Protein 9CFD (pdb70)

Sequence (442 aa):
EVQLQQSGPELVVKPGASVKISCKTSGYTFSNSWMNWVKQRPGQGLEWIGRIYPGDGDTNYNGKFKDKATLTTDKSSSTAYMRLSSLTSVDSAVYFCARSLFDYWGQGTTLTVSSSASTKGPSVFPLAPSGGTAALGCCCLVKDYFPEPVTVSWNSGALTSGVHTFPAVLQQSSGLYSLSSVVTVPSSSLGTTQTYICCNVNHKPSNTKVDKRVEPKDVVMTQTPLTLSVTIGQPASISCKSSQSLLDSDGKTYLIWLLQRPGQSPKRLIYLVSKLDSGVPDRFTGSGSGTDFTLKISRVEAEDLGVYYCCQGTHFPFTFGVGTKLELKRTVAAPSVFIFPPSDEQLKSGTASVVCLLNNFYPREAKVQWKVDNALQSGNSQESVTEQDSKDSTYSLSSTLTLSKADYEKHKVYACCEVTHQGLSSPVTKSFNRGEETFTNKLKEKHTDL

Solvent-accessible surface area: 19709 Å² total; per-residue (Å²): 136,12,89,13,104,8,34,33,28,52,40,17,118,77,57,41,47,13,125,0,28,0,107,2,51,22,13,70,10,32,13,0,6,0,0,0,0,6,36,65,131,83,87,19,9,28,1,0,0,5,5,9,1,27,86,39,57,46,43,43,14,62,124,9,122,146,40,5,68,7,61,36,52,112,107,40,34,8,0,54,0,104,2,20,70,1,63,78,75,6,25,10,47,3,6,0,0,9,0,1,0,17,92,28,0,94,13,2,30,2,23,9,24,86,42,87,57,89,23,13,43,8,12,24,4,7,21,93,115,57,72,10,2,5,0,0,14,0,40,35,0,27,1,60,39,20,79,28,41,3,39,101,39,95,36,102,93,28,43,24,54,3,59,33,45,100,47,132,108,34,48,33,15,18,8,0,1,0,25,8,82,43,96,15,46,54,100,104,60,15,51,0,26,3,34,0,106,31,31,128,30,152,39,104,40,106,4,93,53,198,129,5,92,12,71,3,70,51,113,72,27,62,10,50,82,42,93,105,13,52,3,47,2,97,0,69,91,52,0,110,17,126,75,56,91,22,5,0,0,0,0,8,20,72,70,92,98,26,5,91,13,6,0,37,22,15,65,104,60,26,114,74,10,58,131,18,6,71,9,51,41,83,27,37,83,2,34,0,108,2,69,118,0,50,15,82,4,10,7,41,0,15,0,0,0,0,8,50,97,18,1,26,21,2,96,7,0,93,2,40,3,96,78,103,66,22,41,10,60,8,27,18,1,20,11,15,115,67,2,22,160,74,40,56,1,3,0,3,0,0,0,6,54,0,34,28,96,121,40,116,20,55,4,64,6,59,129,49,103,45,102,90,44,53,94,75,19,49,12,83,14,39,48,178,56,2,6,13,1,11,10,0,30,0,81,24,63,68,66,60,8,87,146,54,106,55,0,8,0,38,0,54,7,132,36,41,126,70,72,44,72,89,63,14,63,80,67,156,182,49,179,23,72,173,115,79,89,68,8,7,39,67

Secondary structure (DSSP, 8-state):
--EEEE---EEE-TT--EEEEEEEESS-GGGS-EEEEEEETTTEEEEEEEEETTTTEEEE-GGGTTTEEEEEEGGGTEEEEEE-S--GGG-EEEEEEETTTTEE---EEEEE-SPPPBPPEEEEE-----EEEEEEEEEEEBSS--EEEEGGGT--TTEEEPPPEE-TTS-EEEEEEEEEEGGGTTTS--EEEEEEGGGTEEEEEE----/---EEEE-SEEEEETT--EEEEEEESS--B-TTS-B-EEEEEE-TTS--EEEEETTTEEPTT--TTEEEEEETTEEEEEESS--GGG-EEEEEEE-SSSSPEE---EEEEEE---BPPEEEEEPPPHHHHHHTEEEEEEEEEEEBSS--EEEEEETTEE--S-EEEEEPPPPTTT--EEEEEEEEEEHHHHHH--EEEEEEE-TT-SS-EEEEEETT-/-----SS--SS---

Radius of gyration: 24.25 Å; Cα contacts (8 Å, |Δi|>4): 1182; chains: 3; bounding box: 52×47×74 Å

Nearest PDB structures (foldseek):
  6ana-assembly1_H  TM=7.455E-01  e=1.983E-34  Mus musculus
  6vl8-assembly4_H  TM=8.390E-01  e=2.724E-32  Mus musculus
  8yx9-assembly4_G  TM=8.736E-01  e=2.036E-31  Homo sapiens
  7s4g-assembly4_H  TM=6.462E-01  e=1.108E-34  Homo sapiens
  6vl9-assembly2_A  TM=5.906E-01  e=4.625E-30  Mus musculus

Foldseek 3Di:
DKAWAKDAAEEAEAQAKDKIKTQIDDDQLQQWKKWKWWADVPVGIGTAWIARQVVRDIDGDPVCPVFWDWDADNVRSMIMIMGGNDDQVRFTWMWMAIHPRPDIYPTYGYGHHPDAWDAWDKDKAADLAQKDKIKIKTDFTDDDDKDKDKPNPPDDPQKDWADWDQDPVGGIITMMMGMDGPVCAQPDWIWMWMADPRVRDTDTDTHHHD/DKAKAKPDQEAEEAFFAKDKMKIFIPWFQQAPVRFRFKWKWFDAPPGDIDTAGGSQFHGDPPHDPQWGKDDGTGMIMIMGNGDALQRFGWMKMWGDRDPPTDIYPTHGYAYDDDFFFWDKDKDWADPVVLVVWWTKIKMKTPFGPDPDKDKWKAFQNRTDPDFKDKDKDDQDSHRRGIMMMMIGTDTSVVVVVTFKIKMWMDDPPDPHIDMDIGTVVD/DDDWDPDDDPDTDD

Structure (mmCIF, N/CA/C/O backbone):
data_9CFD
#
_entry.id   9CFD
#
_cell.length_a   106.440
_cell.length_b   106.440
_cell.length_c   71.344
_cell.angle_alpha   90.000
_cell.angle_beta   90.000
_cell.angle_gamma   120.000
#
_symmetry.space_group_name_H-M   'P 65'
#
loop_
_entity.id
_entity.type
_entity.pdbx_description
1 polymer 'Monoclonal 8C1 Fab Heavy Chain'
2 polymer 'Monoclonal 8C1 Fab Light Chain'
3 polymer 'Outer surface protein C'
4 non-polymer 'SULFATE ION'
5 non-polymer 'CHLORIDE ION'
6 water water
#
loop_
_atom_site.group_PDB
_atom_site.id
_atom_site.type_symbol
_atom_site.label_atom_id
_atom_site.label_alt_id
_atom_site.label_comp_id
_atom_site.label_asym_id
_atom_site.label_entity_id
_atom_site.label_seq_id
_atom_site.pdbx_PDB_ins_code
_atom_site.Cartn_x
_atom_site.Cartn_y
_atom_site.Cartn_z
_atom_site.occupancy
_atom_site.B_iso_or_equiv
_atom_site.auth_seq_id
_atom_site.auth_comp_id
_atom_site.auth_asym_id
_atom_site.auth_atom_id
_atom_site.pdbx_PDB_model_num
ATOM 1 N N . GLU A 1 1 ? 3.12595 -35.59940 29.05987 1.000 45.08107 1 GLU H N 1
ATOM 2 C CA . GLU A 1 1 ? 4.14271 -36.35910 28.26955 1.000 40.74865 1 GLU H CA 1
ATOM 3 C C . GLU A 1 1 ? 5.39369 -35.52742 28.17778 1.000 35.10338 1 GLU H C 1
ATOM 4 O O . GLU A 1 1 ? 5.31602 -34.29714 28.10429 1.000 36.15606 1 GLU H O 1
ATOM 18 N N . VAL A 1 2 ? 6.53619 -36.21203 28.06432 1.000 31.46385 2 VAL H N 1
ATOM 19 C CA . VAL A 1 2 ? 7.80231 -35.51451 27.83069 1.000 31.06725 2 VAL H CA 1
ATOM 20 C C . VAL A 1 2 ? 7.81460 -34.94183 26.43215 1.000 31.21321 2 VAL H C 1
ATOM 21 O O . VAL A 1 2 ? 7.47942 -35.64702 25.47109 1.000 30.86525 2 VAL H O 1
ATOM 34 N N . GLN A 1 3 ? 8.16229 -33.64437 26.30926 1.000 29.80682 3 GLN H N 1
ATOM 35 C CA . GLN A 1 3 ? 8.28292 -32.96160 25.02450 1.000 31.12673 3 GLN H CA 1
ATOM 36 C C . GLN A 1 3 ? 9.60337 -32.21880 24.99727 1.000 30.37593 3 GLN H C 1
ATOM 37 O O . GLN A 1 3 ? 9.88453 -31.43841 25.90625 1.000 27.88699 3 GLN H O 1
ATOM 51 N N . LEU A 1 4 ? 10.37849 -32.39563 23.91895 1.000 24.36146 4 LEU H N 1
ATOM 52 C CA . LEU A 1 4 ? 11.58902 -31.62528 23.65503 1.000 22.29544 4 LEU H CA 1
ATOM 53 C C . LEU A 1 4 ? 11.32419 -30.87085 22.35454 1.000 28.23321 4 LEU H C 1
ATOM 54 O O . LEU A 1 4 ? 11.14979 -31.51370 21.31501 1.000 26.36268 4 LEU H O 1
ATOM 70 N N . GLN A 1 5 ? 11.36625 -29.53883 22.37729 1.000 23.13583 5 GLN H N 1
ATOM 71 C CA . GLN A 1 5 ? 11.01635 -28.68444 21.23297 1.000 23.43477 5 GLN H CA 1
ATOM 72 C C . GLN A 1 5 ? 12.19753 -27.80484 20.88160 1.000 26.59780 5 GLN H C 1
ATOM 73 O O . GLN A 1 5 ? 12.53114 -26.88909 21.62014 1.000 25.99677 5 GLN H O 1
ATOM 87 N N . GLN A 1 6 ? 12.79378 -28.04050 19.73817 1.000 22.02810 6 GLN H N 1
ATOM 88 C CA . GLN A 1 6 ? 13.99072 -27.34904 19.33827 1.000 20.35775 6 GLN H CA 1
ATOM 89 C C . GLN A 1 6 ? 13.66029 -26.08623 18.53973 1.000 22.33886 6 GLN H C 1
ATOM 90 O O . GLN A 1 6 ? 12.58258 -25.93646 17.92311 1.000 24.77138 6 GLN H O 1
ATOM 104 N N . SER A 1 7 ? 14.66758 -25.22495 18.49877 1.000 22.97565 7 SER H N 1
ATOM 105 C CA . SER A 1 7 ? 14.58190 -23.99255 17.73078 1.000 23.93493 7 SER H CA 1
ATOM 106 C C . SER A 1 7 ? 14.76149 -24.30479 16.22905 1.000 21.68909 7 SER H C 1
ATOM 107 O O . SER A 1 7 ? 15.09661 -25.41395 15.83786 1.000 22.47849 7 SER H O 1
ATOM 115 N N . GLY A 1 8 ? 14.38761 -23.31511 15.38330 1.000 25.47861 8 GLY H N 1
ATOM 116 C CA . GLY A 1 8 ? 14.24685 -23.56538 13.94833 1.000 22.40327 8 GLY H CA 1
ATOM 117 C C . GLY A 1 8 ? 15.54774 -23.56324 13.20336 1.000 25.02145 8 GLY H C 1
ATOM 118 O O . GLY A 1 8 ? 16.65411 -23.42921 13.73732 1.000 22.89576 8 GLY H O 1
ATOM 122 N N . PRO A 1 9 ? 15.43217 -23.82503 11.92323 1.000 20.21002 9 PRO H N 1
ATOM 123 C CA . PRO A 1 9 ? 16.64199 -23.99142 11.10643 1.000 19.68237 9 PRO H CA 1
ATOM 124 C C . PRO A 1 9 ? 17.46976 -22.72369 11.03031 1.000 20.86131 9 PRO H C 1
ATOM 125 O O . PRO A 1 9 ? 16.96655 -21.61568 11.18220 1.000 23.97113 9 PRO H O 1
ATOM 136 N N . GLU A 1 10 ? 18.77244 -22.91946 10.71591 1.000 21.91434 10 GLU H N 1
ATOM 137 C CA . GLU A 1 10 ? 19.73614 -21.82316 10.72653 1.000 23.90060 10 GLU H CA 1
ATOM 138 C C . GLU A 1 10 ? 20.62899 -21.91022 9.48653 1.000 21.12989 10 GLU H C 1
ATOM 139 O O . GLU A 1 10 ? 21.13010 -22.97280 9.15696 1.000 23.10092 10 GLU H O 1
ATOM 151 N N . LEU A 1 11 ? 20.92960 -20.75551 8.93053 1.000 23.91755 11 LEU H N 1
ATOM 152 C CA . LEU A 1 11 ? 21.91270 -20.61988 7.86347 1.000 25.39359 11 LEU H CA 1
ATOM 153 C C . LEU A 1 11 ? 22.95104 -19.63829 8.40222 1.000 21.19291 11 LEU H C 1
ATOM 154 O O . LEU A 1 11 ? 22.60111 -18.51391 8.71865 1.000 24.87061 11 LEU H O 1
ATOM 170 N N A VAL A 1 12 ? 24.20455 -20.07705 8.49146 0.574 22.88950 12 VAL H N 1
ATOM 171 N N B VAL A 1 12 ? 24.20376 -20.07376 8.49138 0.426 22.93699 12 VAL H N 1
ATOM 172 C CA A VAL A 1 12 ? 25.26178 -19.25541 9.06972 0.574 26.71068 12 VAL H CA 1
ATOM 173 C CA B VAL A 1 12 ? 25.27033 -19.26713 9.07670 0.426 26.69243 12 VAL H CA 1
ATOM 174 C C A VAL A 1 12 ? 26.52536 -19.33300 8.22192 0.574 24.73394 12 VAL H C 1
ATOM 175 C C B VAL A 1 12 ? 26.52139 -19.33170 8.21283 0.426 24.77461 12 VAL H C 1
ATOM 176 O O A VAL A 1 12 ? 26.79297 -20.33292 7.54557 0.574 25.93581 12 VAL H O 1
ATOM 177 O O B VAL A 1 12 ? 26.77851 -20.32281 7.52061 0.426 25.95202 12 VAL H O 1
ATOM 202 N N . LYS A 1 13 ? 27.29885 -18.22787 8.23033 1.000 26.94279 13 LYS H N 1
ATOM 203 C CA . LYS A 1 13 ? 28.47430 -18.14861 7.36743 1.000 27.41154 13 LYS H CA 1
ATOM 204 C C . LYS A 1 13 ? 29.64922 -18.87980 7.99749 1.000 26.32299 13 LYS H C 1
ATOM 205 O O . LYS A 1 13 ? 29.72073 -19.00652 9.22149 1.000 27.06607 13 LYS H O 1
ATOM 224 N N . PRO A 1 14 ? 30.61285 -19.32816 7.21492 1.000 25.58069 14 PRO H N 1
ATOM 225 C CA . PRO A 1 14 ? 31.78156 -19.96664 7.80897 1.000 28.29482 14 PRO H CA 1
ATOM 226 C C . PRO A 1 14 ? 32.50015 -19.00890 8.76200 1.000 28.08016 14 PRO H C 1
ATOM 227 O O . PRO A 1 14 ? 32.61457 -17.80654 8.49434 1.000 29.89786 14 PRO H O 1
ATOM 238 N N . GLY A 1 15 ? 32.95326 -19.55452 9.87172 1.000 28.92650 15 GLY H N 1
ATOM 239 C CA . GLY A 1 15 ? 33.67557 -18.81328 10.90302 1.000 28.92825 15 GLY H CA 1
ATOM 240 C C . GLY A 1 15 ? 32.77657 -18.27244 11.99880 1.000 33.37197 15 GLY H C 1
ATOM 241 O O . GLY A 1 15 ? 33.25676 -17.95436 13.10612 1.000 35.20178 15 GLY H O 1
ATOM 245 N N . ALA A 1 16 ? 31.46885 -18.26721 11.75482 1.000 29.17898 16 ALA H N 1
ATOM 246 C CA . ALA A 1 16 ? 30.51888 -17.74647 12.71989 1.000 30.92186 16 ALA H CA 1
ATOM 247 C C . ALA A 1 16 ? 30.08104 -18.79486 13.74173 1.000 31.82990 16 ALA H C 1
ATOM 248 O O . ALA A 1 16 ? 30.55798 -19.92524 13.77727 1.000 32.25244 16 ALA H O 1
ATOM 255 N N . SER A 1 17 ? 29.23451 -18.36175 14.66588 1.000 29.70387 17 SER H N 1
ATOM 256 C CA . SER A 1 17 ? 28.71801 -19.19620 15.74994 1.000 31.04943 17 SER H CA 1
ATOM 257 C C . SER A 1 17 ? 27.20353 -19.28065 15.61930 1.000 29.35159 17 SER H C 1
ATOM 258 O O . SER A 1 17 ? 26.57681 -18.39441 15.01018 1.000 33.67677 17 SER H O 1
ATOM 266 N N . VAL A 1 18 ? 26.60833 -20.30202 16.26171 1.000 28.52371 18 VAL H N 1
ATOM 267 C CA . VAL A 1 18 ? 25.15596 -20.42163 16.33495 1.000 28.20873 18 VAL H CA 1
ATOM 268 C C . VAL A 1 18 ? 24.81686 -21.03441 17.70400 1.000 27.02831 18 VAL H C 1
ATOM 269 O O . VAL A 1 18 ? 25.57017 -21.85919 18.22553 1.000 28.03096 18 VAL H O 1
ATOM 282 N N . LYS A 1 19 ? 23.65813 -20.65356 18.25212 1.000 27.22139 19 LYS H N 1
ATOM 283 C CA . LYS A 1 19 ? 23.13021 -21.23896 19.49111 1.000 29.62137 19 LYS H CA 1
ATOM 284 C C . LYS A 1 19 ? 21.75367 -21.86515 19.20399 1.000 26.32577 19 LYS H C 1
ATOM 285 O O . LYS A 1 19 ? 20.82917 -21.18214 18.75350 1.000 30.60361 19 LYS H O 1
ATOM 304 N N . ILE A 1 20 ? 21.62505 -23.16507 19.43791 1.000 22.95179 20 ILE H N 1
ATOM 305 C CA . ILE A 1 20 ? 20.37920 -23.90114 19.21265 1.000 22.49063 20 ILE H CA 1
ATOM 306 C C . ILE A 1 20 ? 19.76090 -24.17152 20.56506 1.000 27.78990 20 ILE H C 1
ATOM 307 O O . ILE A 1 20 ? 20.50308 -24.45215 21.51012 1.000 26.12316 20 ILE H O 1
ATOM 323 N N . SER A 1 21 ? 18.42903 -24.12430 20.65963 1.000 22.81174 21 SER H N 1
ATOM 324 C CA . SER A 1 21 ? 17.72461 -24.30119 21.93163 1.000 24.61314 21 SER H CA 1
ATOM 325 C C . SER A 1 21 ? 16.86510 -25.57618 21.87460 1.000 27.22253 21 SER H C 1
ATOM 326 O O . SER A 1 21 ? 16.41226 -26.03600 20.80963 1.000 24.92820 21 SER H O 1
ATOM 334 N N . CYS A 1 22 ? 16.58183 -26.09785 23.07003 1.000 25.28621 22 CYS H N 1
ATOM 335 C CA . CYS A 1 22 ? 15.76519 -27.29521 23.26878 1.000 24.83793 22 CYS H CA 1
ATOM 336 C C . CYS A 1 22 ? 14.89217 -27.01488 24.49405 1.000 23.44881 22 CYS H C 1
ATOM 337 O O . CYS A 1 22 ? 15.36558 -27.10162 25.65330 1.000 26.17400 22 CYS H O 1
ATOM 344 N N . LYS A 1 23 ? 13.65160 -26.58699 24.23742 1.000 24.76368 23 LYS H N 1
ATOM 345 C CA . LYS A 1 23 ? 12.70418 -26.26168 25.29408 1.000 26.54116 23 LYS H CA 1
ATOM 346 C C . LYS A 1 23 ? 11.96507 -27.52818 25.74460 1.000 29.32530 23 LYS H C 1
ATOM 347 O O . LYS A 1 23 ? 11.32326 -28.22155 24.93384 1.000 29.78212 23 LYS H O 1
ATOM 366 N N . THR A 1 24 ? 11.97151 -27.78826 27.04735 1.000 27.01187 24 THR H N 1
ATOM 367 C CA . THR A 1 24 ? 11.40663 -29.05182 27.50025 1.000 31.23968 24 THR H CA 1
ATOM 368 C C . THR A 1 24 ? 10.11385 -28.81934 28.28203 1.000 31.78798 24 THR H C 1
ATOM 369 O O . THR A 1 24 ? 9.87838 -27.73117 28.81835 1.000 29.20486 24 THR H O 1
ATOM 380 N N . SER A 1 25 ? 9.22418 -29.82083 28.26245 1.000 29.87859 25 SER H N 1
ATOM 381 C CA . SER A 1 25 ? 8.09981 -29.80265 29.17832 1.000 33.63672 25 SER H CA 1
ATOM 382 C C . SER A 1 25 ? 7.71039 -31.23260 29.54300 1.000 32.67356 25 SER H C 1
ATOM 383 O O . SER A 1 25 ? 8.11711 -32.19960 28.87552 1.000 31.68795 25 SER H O 1
ATOM 391 N N . GLY A 1 26 ? 6.94380 -31.36309 30.63684 1.000 30.86147 26 GLY H N 1
ATOM 392 C CA . GLY A 1 26 ? 6.33607 -32.62777 31.01203 1.000 31.19179 26 GLY H CA 1
ATOM 393 C C . GLY A 1 26 ? 7.12233 -33.48008 31.99247 1.000 29.55094 26 GLY H C 1
ATOM 394 O O . GLY A 1 26 ? 6.63434 -34.54052 32.38111 1.000 31.79379 26 GLY H O 1
ATOM 398 N N . TYR A 1 27 ? 8.21757 -32.95829 32.51422 1.000 27.19483 27 TYR H N 1
ATOM 399 C CA . TYR A 1 27 ? 8.97774 -33.58041 33.60004 1.000 28.33762 27 TYR H CA 1
ATOM 400 C C . TYR A 1 27 ? 9.80167 -32.48734 34.26261 1.000 26.43835 27 TYR H C 1
ATOM 401 O O . TYR A 1 27 ? 9.97948 -31.40676 33.69527 1.000 27.87271 27 TYR H O 1
ATOM 419 N N . THR A 1 28 ? 10.33942 -32.79238 35.44676 1.000 30.10545 28 THR H N 1
ATOM 420 C CA . THR A 1 28 ? 11.20117 -31.86552 36.18470 1.000 26.97832 28 THR H CA 1
ATOM 421 C C . THR A 1 28 ? 12.57561 -31.76468 35.53141 1.000 25.81139 28 THR H C 1
ATOM 422 O O . THR A 1 28 ? 13.37702 -32.69941 35.56321 1.000 26.59505 28 THR H O 1
ATOM 433 N N . PHE A 1 29 ? 12.82401 -30.62110 34.87626 1.000 26.11162 29 PHE H N 1
ATOM 434 C CA . PHE A 1 29 ? 13.94672 -30.47309 33.92859 1.000 25.66876 29 PHE H CA 1
ATOM 435 C C . PHE A 1 29 ? 15.28907 -30.71667 34.59192 1.000 24.52416 29 PHE H C 1
ATOM 436 O O . PHE A 1 29 ? 16.19611 -31.28461 33.98471 1.000 26.06647 29 PHE H O 1
ATOM 453 N N . SER A 1 30 ? 15.40392 -30.31816 35.87394 1.000 23.09247 30 SER H N 1
ATOM 454 C CA . SER A 1 30 ? 16.66844 -30.43251 36.59992 1.000 23.58558 30 SER H CA 1
ATOM 455 C C . SER A 1 30 ? 17.05987 -31.87207 36.86750 1.000 25.96202 30 SER H C 1
ATOM 456 O O . SER A 1 30 ? 18.17976 -32.11171 37.32385 1.000 29.49098 30 SER H O 1
ATOM 464 N N . ASN A 1 31 ? 16.15872 -32.82575 36.65806 1.000 24.40940 31 ASN H N 1
ATOM 465 C CA . ASN A 1 31 ? 16.43891 -34.19965 37.07907 1.000 21.95123 31 ASN H CA 1
ATOM 466 C C . ASN A 1 31 ? 16.85544 -35.15627 36.01034 1.000 24.43104 31 ASN H C 1
ATOM 467 O O . ASN A 1 31 ? 17.06096 -36.35097 36.29949 1.000 22.43303 31 ASN H O 1
ATOM 478 N N . SER A 1 32 ? 17.02141 -34.67755 34.79715 1.000 22.17557 32 SER H N 1
ATOM 479 C CA . SER A 1 32 ? 17.41008 -35.54516 33.70608 1.000 21.82815 32 SER H CA 1
ATOM 480 C C . SER A 1 32 ? 18.56714 -34.95898 32.90929 1.000 21.19438 32 SER H C 1
ATOM 481 O O . SER A 1 32 ? 18.53131 -33.78095 32.54557 1.000 23.35724 32 SER H O 1
ATOM 489 N N . TRP A 1 33 ? 19.56984 -35.79050 32.58186 1.000 19.02638 33 TRP H N 1
ATOM 490 C CA . TRP A 1 33 ? 20.63557 -35.36084 31.65243 1.000 17.76151 33 TRP H CA 1
ATOM 491 C C . TRP A 1 33 ? 20.02100 -34.91348 30.32302 1.000 20.08047 33 TRP H C 1
ATOM 492 O O . TRP A 1 33 ? 19.04374 -35.50511 29.85805 1.000 20.99585 33 TRP H O 1
ATOM 513 N N . MET A 1 34 ? 20.63425 -33.91771 29.69368 1.000 18.38760 34 MET H N 1
ATOM 514 C CA . MET A 1 34 ? 20.30106 -33.59309 28.29968 1.000 19.57339 34 MET H CA 1
ATOM 515 C C . MET A 1 34 ? 21.52325 -33.83644 27.42089 1.000 19.31980 34 MET H C 1
ATOM 516 O O . MET A 1 34 ? 22.57031 -33.24897 27.64094 1.000 17.39725 34 MET H O 1
ATOM 530 N N . ASN A 1 35 ? 21.36432 -34.62277 26.33720 1.000 17.86641 35 ASN H N 1
ATOM 531 C CA . ASN A 1 35 ? 22.40400 -34.87006 25.35075 1.000 16.73677 35 ASN H CA 1
ATOM 532 C C . ASN A 1 35 ? 22.15160 -34.04585 24.08981 1.000 15.99074 35 ASN H C 1
ATOM 533 O O . ASN A 1 35 ? 21.02423 -33.63551 23.83552 1.000 17.30300 35 ASN H O 1
ATOM 544 N N . TRP A 1 36 ? 23.21667 -33.82945 23.34837 1.000 18.01378 36 TRP H N 1
ATOM 545 C CA . TRP A 1 36 ? 23.11101 -33.29930 22.00458 1.000 16.85979 36 TRP H CA 1
ATOM 546 C C . TRP A 1 36 ? 23.79526 -34.25963 21.05472 1.000 18.40337 36 TRP H C 1
ATOM 547 O O . TRP A 1 36 ? 24.82346 -34.84535 21.36816 1.000 17.25567 36 TRP H O 1
ATOM 568 N N . VAL A 1 37 ? 23.19295 -34.44795 19.87198 1.000 16.80514 37 VAL H N 1
ATOM 569 C CA . VAL A 1 37 ? 23.67398 -35.43683 18.92583 1.000 17.10351 37 VAL H CA 1
ATOM 570 C C . VAL A 1 37 ? 23.65155 -34.79171 17.52844 1.000 16.68664 37 VAL H C 1
ATOM 571 O O . VAL A 1 37 ? 22.71942 -34.06024 17.19351 1.000 19.05208 37 VAL H O 1
ATOM 584 N N . LYS A 1 38 ? 24.67717 -35.05759 16.74407 1.000 17.09633 38 LYS H N 1
ATOM 585 C CA . LYS A 1 38 ? 24.81438 -34.62801 15.33863 1.000 17.58183 38 LYS H CA 1
ATOM 586 C C . LYS A 1 38 ? 24.44637 -35.74717 14.42293 1.000 17.70713 38 LYS H C 1
ATOM 587 O O . LYS A 1 38 ? 24.90924 -36.86791 14.60832 1.000 18.32510 38 LYS H O 1
ATOM 606 N N . GLN A 1 39 ? 23.75525 -35.40375 13.33807 1.000 17.82619 39 GLN H N 1
ATOM 607 C CA . GLN A 1 39 ? 23.50225 -36.37917 12.30024 1.000 20.78912 39 GLN H CA 1
ATOM 608 C C . GLN A 1 39 ? 23.89113 -35.77803 10.95134 1.000 19.87592 39 GLN H C 1
ATOM 609 O O . GLN A 1 39 ? 23.25796 -34.83865 10.48216 1.000 19.78755 39 GLN H O 1
ATOM 623 N N . ARG A 1 40 ? 24.90944 -36.35806 10.30809 1.000 19.58201 40 ARG H N 1
ATOM 624 C CA . ARG A 1 40 ? 25.35578 -35.90488 8.97720 1.000 25.68755 40 ARG H CA 1
ATOM 625 C C . ARG A 1 40 ? 25.52660 -37.12235 8.08149 1.000 28.55816 40 ARG H C 1
ATOM 626 O O . ARG A 1 40 ? 25.92541 -38.17709 8.55492 1.000 28.98405 40 ARG H O 1
ATOM 647 N N . PRO A 1 41 ? 25.13257 -37.04805 6.82026 1.000 26.56974 41 PRO H N 1
ATOM 648 C CA . PRO A 1 41 ? 25.30817 -38.19259 5.90603 1.000 33.02461 41 PRO H CA 1
ATOM 649 C C . PRO A 1 41 ? 26.75617 -38.63905 5.92274 1.000 32.12076 41 PRO H C 1
ATOM 650 O O . PRO A 1 41 ? 27.68311 -37.86005 5.71925 1.000 40.09004 41 PRO H O 1
ATOM 661 N N . GLY A 1 42 ? 26.94889 -39.90039 6.11271 1.000 35.59214 42 GLY H N 1
ATOM 662 C CA . GLY A 1 42 ? 28.30210 -40.39487 6.07104 1.000 40.79733 42 GLY H CA 1
ATOM 663 C C . GLY A 1 42 ? 28.95740 -40.45844 7.42176 1.000 39.76088 42 GLY H C 1
ATOM 664 O O . GLY A 1 42 ? 29.63386 -41.45638 7.67924 1.000 42.54744 42 GLY H O 1
ATOM 668 N N . GLN A 1 43 ? 28.74877 -39.4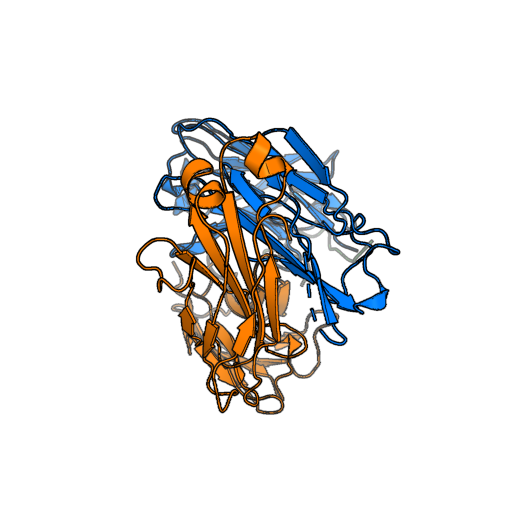3304 8.30435 1.000 33.48659 43 GLN H N 1
ATOM 669 C CA . GLN A 1 43 ? 29.24584 -39.47240 9.68822 1.000 34.38303 43 GLN H CA 1
ATOM 670 C C . GLN A 1 43 ? 28.29236 -40.20224 10.63184 1.000 39.13246 43 GLN H C 1
ATOM 671 O O . GLN A 1 43 ? 28.67102 -40.56845 11.74983 1.000 35.08781 43 GLN H O 1
ATOM 685 N N . GLY A 1 44 ? 27.05219 -40.39531 10.21019 1.000 32.77833 44 GLY H N 1
ATOM 686 C CA . GLY A 1 44 ? 26.04451 -41.06905 11.00942 1.000 32.97331 44 GLY H CA 1
ATOM 687 C C . GLY A 1 44 ? 25.64070 -40.21013 12.21185 1.000 28.21847 44 GLY H C 1
ATOM 688 O O . GLY A 1 44 ? 25.73484 -38.93229 12.19151 1.000 26.02449 44 GLY H O 1
ATOM 692 N N . LEU A 1 45 ? 25.27482 -40.92131 13.32037 1.000 24.40697 45 LEU H N 1
ATOM 693 C CA . LEU A 1 45 ? 24.88786 -40.25371 14.56141 1.000 22.13111 45 LEU H CA 1
ATOM 694 C C . LEU A 1 45 ? 26.09755 -40.13356 15.48485 1.000 17.92472 45 LEU H C 1
ATOM 695 O O . LEU A 1 45 ? 26.76430 -41.13313 15.72431 1.000 22.65032 45 LEU H O 1
ATOM 711 N N . GLU A 1 46 ? 26.36377 -38.92750 15.96385 1.000 18.32500 46 GLU H N 1
ATOM 712 C CA . GLU A 1 46 ? 27.55376 -38.66209 16.79638 1.000 20.16260 46 GLU H CA 1
ATOM 713 C C . GLU A 1 46 ? 27.10034 -37.92015 18.04298 1.000 17.87914 46 GLU H C 1
ATOM 714 O O . GLU A 1 46 ? 26.40941 -36.89532 17.97780 1.000 18.98260 46 GLU H O 1
ATOM 726 N N . TRP A 1 47 ? 27.58472 -38.37315 19.19003 1.000 19.17394 47 TRP H N 1
ATOM 727 C CA . TRP A 1 47 ? 27.23421 -37.75032 20.45072 1.000 17.60934 47 TRP H CA 1
ATOM 728 C C . TRP A 1 47 ? 28.17527 -36.58410 20.70617 1.000 16.72799 47 TRP H C 1
ATOM 729 O O . TRP A 1 47 ? 29.39517 -36.77130 20.66015 1.000 19.87800 47 TRP H O 1
ATOM 750 N N . ILE A 1 48 ? 27.62621 -35.40653 20.92625 1.000 18.02525 48 ILE H N 1
ATOM 751 C CA . ILE A 1 48 ? 28.40135 -34.17946 21.15978 1.000 17.72013 48 ILE H CA 1
ATOM 752 C C . ILE A 1 48 ? 28.77251 -34.02998 22.62590 1.000 16.61082 48 ILE H C 1
ATOM 753 O O . ILE A 1 48 ? 29.92600 -33.79933 22.95215 1.000 18.59898 48 ILE H O 1
ATOM 769 N N . GLY A 1 49 ? 27.80949 -34.28347 23.47670 1.000 19.27857 49 GLY H N 1
ATOM 770 C CA . GLY A 1 49 ? 28.06654 -34.15431 24.90496 1.000 20.27344 49 GLY H CA 1
ATOM 771 C C . GLY A 1 49 ? 26.74200 -34.07260 25.61971 1.000 18.28040 49 GLY H C 1
ATOM 772 O O . GLY A 1 49 ? 25.67691 -34.25010 25.05687 1.000 17.46940 49 GLY H O 1
ATOM 776 N N . ARG A 1 50 ? 26.82291 -33.95079 26.95986 1.000 19.07973 50 ARG H N 1
ATOM 777 C CA . ARG A 1 50 ? 25.60980 -33.81476 27.74535 1.000 18.53273 50 ARG H CA 1
ATOM 778 C C . ARG A 1 50 ? 25.81677 -32.86617 28.93302 1.000 17.83249 50 ARG H C 1
ATOM 779 O O . ARG A 1 50 ? 26.95906 -32.52475 29.30148 1.000 18.25530 50 ARG H O 1
ATOM 800 N N . ILE A 1 51 ? 24.70592 -32.40201 29.46879 1.000 19.38601 51 ILE H N 1
ATOM 801 C CA . ILE A 1 51 ? 24.69220 -31.51004 30.65398 1.000 19.69033 51 ILE H CA 1
ATOM 802 C C . ILE A 1 51 ? 23.63404 -31.99883 31.61785 1.000 21.24607 51 ILE H C 1
ATOM 803 O O . ILE A 1 51 ? 22.55680 -32.45761 31.21119 1.000 21.53290 51 ILE H O 1
ATOM 819 N N . TYR A 1 52 ? 23.95272 -31.95725 32.92166 1.000 20.15863 52 TYR H N 1
ATOM 820 C CA . TYR A 1 52 ? 22.94805 -32.22371 33.92211 1.000 21.62088 52 TYR H CA 1
ATOM 821 C C . TYR A 1 52 ? 22.40767 -30.90449 34.41780 1.000 24.41561 52 TYR H C 1
ATOM 822 O O . TYR A 1 52 ? 23.13829 -30.13396 35.06234 1.000 24.46333 52 TYR H O 1
ATOM 840 N N . PRO A 1 53 ? 21.15057 -30.57740 34.13796 1.000 22.59667 53 PRO H N 1
ATOM 841 C CA . PRO A 1 53 ? 20.71268 -29.21839 34.47921 1.000 26.70778 53 PRO H CA 1
ATOM 842 C C . PRO A 1 53 ? 20.70909 -28.91216 35.98302 1.000 33.51794 53 PRO H C 1
ATOM 843 O O . PRO A 1 53 ? 20.84991 -27.73937 36.35186 1.000 33.95255 53 PRO H O 1
ATOM 854 N N . GLY A 1 54 ? 20.50385 -29.91354 36.86140 1.000 26.81458 54 GLY H N 1
ATOM 855 C CA . GLY A 1 54 ? 20.50148 -29.68658 38.31027 1.000 31.43007 54 GLY H CA 1
ATOM 856 C C . GLY A 1 54 ? 21.76420 -29.02695 38.84190 1.000 37.06429 54 GLY H C 1
ATOM 857 O O . GLY A 1 54 ? 21.69471 -28.24447 39.77640 1.000 39.46158 54 GLY H O 1
ATOM 861 N N . ASP A 1 55 ? 22.92389 -29.27128 38.21739 1.000 33.63311 55 ASP H N 1
ATOM 862 C CA . ASP A 1 55 ? 24.14771 -28.66459 38.73935 1.000 35.41433 55 ASP H CA 1
ATOM 863 C C . ASP A 1 55 ? 25.08292 -28.13227 37.65263 1.000 33.10048 55 ASP H C 1
ATOM 864 O O . ASP A 1 55 ? 26.19378 -27.67957 37.98608 1.000 33.58223 55 ASP H O 1
ATOM 873 N N . GLY A 1 56 ? 24.65975 -28.15064 36.39923 1.000 31.84286 56 GLY H N 1
ATOM 874 C CA . GLY A 1 56 ? 25.45309 -27.71861 35.24891 1.000 30.74219 56 GLY H CA 1
ATOM 875 C C . GLY A 1 56 ? 26.64809 -28.57769 34.89709 1.000 32.76720 56 GLY H C 1
ATOM 876 O O . GLY A 1 56 ? 27.45257 -28.17709 34.05287 1.000 31.47063 56 GLY H O 1
ATOM 880 N N . ASP A 1 57 ? 26.75229 -29.77095 35.46206 1.000 27.40344 57 ASP H N 1
ATOM 881 C CA . ASP A 1 57 ? 27.82599 -30.69537 35.12196 1.000 29.77197 57 ASP H CA 1
ATOM 882 C C . ASP A 1 57 ? 27.74868 -31.00962 33.63744 1.000 25.54766 57 ASP H C 1
ATOM 883 O O . ASP A 1 57 ? 26.66745 -31.24212 33.12001 1.000 23.66241 57 ASP H O 1
ATOM 892 N N . THR A 1 58 ? 28.89171 -30.98540 32.96113 1.000 27.54227 58 THR H N 1
ATOM 893 C CA . THR A 1 58 ? 28.96039 -31.34718 31.55033 1.000 24.60822 58 THR H CA 1
ATOM 894 C C . THR A 1 58 ? 30.02736 -32.39303 31.26551 1.000 24.44389 58 THR H C 1
ATOM 895 O O . THR A 1 58 ? 31.07467 -32.47831 31.91731 1.000 28.43034 58 THR H O 1
ATOM 906 N N . ASN A 1 59 ? 29.73457 -33.17601 30.22658 1.000 24.71976 59 ASN H N 1
ATOM 907 C CA . ASN A 1 59 ? 30.64440 -34.15136 29.65901 1.000 23.64912 59 ASN H CA 1
ATOM 908 C C . ASN A 1 59 ? 30.65253 -33.88945 28.15427 1.000 21.97861 59 ASN H C 1
ATOM 909 O O . ASN A 1 59 ? 29.58870 -33.78969 27.52630 1.000 24.55597 59 ASN H O 1
ATOM 920 N N . TYR A 1 60 ? 31.83320 -33.72710 27.58229 1.000 23.94826 60 TYR H N 1
ATOM 921 C CA . TYR A 1 60 ? 31.89692 -33.53053 26.13343 1.000 21.17670 60 TYR H CA 1
ATOM 922 C C . TYR A 1 60 ? 32.65964 -34.67897 25.47611 1.000 22.42423 60 TYR H C 1
ATOM 923 O O . TYR A 1 60 ? 33.63982 -35.17940 26.00508 1.000 24.32391 60 TYR H O 1
ATOM 941 N N . ASN A 1 61 ? 32.27476 -34.98670 24.24288 1.000 23.04951 61 ASN H N 1
ATOM 942 C CA . ASN A 1 61 ? 33.12327 -35.73165 23.33763 1.000 22.88441 61 ASN H CA 1
ATOM 943 C C . ASN A 1 61 ? 34.31052 -34.87006 22.98011 1.000 25.45908 61 ASN H C 1
ATOM 944 O O . ASN A 1 61 ? 34.13113 -33.71444 22.55782 1.000 27.47474 61 ASN H O 1
ATOM 955 N N . GLY A 1 62 ? 35.49315 -35.44421 23.15597 1.000 23.25242 62 GLY H N 1
ATOM 956 C CA . GLY A 1 62 ? 36.72087 -34.74231 22.84605 1.000 27.80609 62 GLY H CA 1
ATOM 957 C C . GLY A 1 62 ? 36.72267 -34.22527 21.41058 1.000 28.90746 62 GLY H C 1
ATOM 958 O O . GLY A 1 62 ? 37.37043 -33.21687 21.10510 1.000 30.78532 62 GLY H O 1
ATOM 962 N N . LYS A 1 63 ? 35.98845 -34.88364 20.51929 1.000 27.80118 63 LYS H N 1
ATOM 963 C CA . LYS A 1 63 ? 35.95675 -34.41321 19.12261 1.000 30.10781 63 LYS H CA 1
ATOM 964 C C . LYS A 1 63 ? 35.29632 -33.02999 19.00025 1.000 29.79193 63 LYS H C 1
ATOM 965 O O . LYS A 1 63 ? 35.64276 -32.23478 18.09889 1.000 30.71818 63 LYS H O 1
ATOM 984 N N . PHE A 1 64 ? 34.37678 -32.72229 19.92771 1.000 25.82631 64 PHE H N 1
ATOM 985 C CA . PHE A 1 64 ? 33.56176 -31.51344 19.90160 1.000 28.03910 64 PHE H CA 1
ATOM 986 C C . PHE A 1 64 ? 33.92327 -30.54402 21.02529 1.000 28.98020 64 PHE H C 1
ATOM 987 O O . PHE A 1 64 ? 33.24893 -29.52622 21.17658 1.000 28.62471 64 PHE H O 1
ATOM 1004 N N . LYS A 1 65 ? 34.96432 -30.80670 21.81431 1.000 30.26568 65 LYS H N 1
ATOM 1005 C CA . LYS A 1 65 ? 35.18862 -29.93965 22.98104 1.000 35.31271 65 LYS H CA 1
ATOM 1006 C C . LYS A 1 65 ? 35.54844 -28.50122 22.60070 1.000 36.73191 65 LYS H C 1
ATOM 1007 O O . LYS A 1 65 ? 35.16297 -27.55595 23.29642 1.000 37.25099 65 LYS H O 1
ATOM 1026 N N . ASP A 1 66 ? 36.29599 -28.31139 21.53872 1.000 35.97560 66 ASP H N 1
ATOM 1027 C CA . ASP A 1 66 ? 36.64950 -26.96547 21.10447 1.000 37.84365 66 ASP H CA 1
ATOM 1028 C C . ASP A 1 66 ? 35.58216 -26.29900 20.23496 1.000 38.14918 66 ASP H C 1
ATOM 1029 O O . ASP A 1 66 ? 35.79064 -25.17211 19.76982 1.000 49.73926 66 ASP H O 1
ATOM 1038 N N . LYS A 1 67 ? 34.51327 -26.99199 19.91465 1.000 28.26944 67 LYS H N 1
ATOM 1039 C CA . LYS A 1 67 ? 33.42931 -26.51377 19.06184 1.000 37.57581 67 LYS H CA 1
ATOM 1040 C C . LYS A 1 67 ? 32.13916 -26.20933 19.82779 1.000 32.57695 67 LYS H C 1
ATOM 1041 O O . LYS A 1 67 ? 31.43650 -25.24267 19.52316 1.000 30.78146 67 LYS H O 1
ATOM 1060 N N . ALA A 1 68 ? 31.81813 -26.95756 20.87017 1.000 27.59216 68 ALA H N 1
ATOM 1061 C CA . ALA A 1 68 ? 30.47655 -26.94094 21.42908 1.000 22.80607 68 ALA H CA 1
ATOM 1062 C C . ALA A 1 68 ? 30.52597 -26.43969 22.85553 1.000 24.87608 68 ALA H C 1
ATOM 1063 O O . ALA A 1 68 ? 31.47872 -26.73864 23.56428 1.000 26.98999 68 ALA H O 1
ATOM 1070 N N . THR A 1 69 ? 29.51157 -25.67051 23.26261 1.000 26.34671 69 THR H N 1
ATOM 1071 C CA . THR A 1 69 ? 29.34400 -25.26251 24.65827 1.000 27.43656 69 THR H CA 1
ATOM 1072 C C . THR A 1 69 ? 27.90325 -25.52321 25.05465 1.000 25.36932 69 THR H C 1
ATOM 1073 O O . THR A 1 69 ? 26.99349 -24.97180 24.43437 1.000 26.26630 69 THR H O 1
ATOM 1084 N N . LEU A 1 70 ? 27.68807 -26.25855 26.15427 1.000 23.83228 70 LEU H N 1
ATOM 1085 C CA . LEU A 1 70 ? 26.34233 -26.58475 26.58454 1.000 22.61734 70 LEU H CA 1
ATOM 1086 C C . LEU A 1 70 ? 26.00628 -25.81327 27.84979 1.000 26.20619 70 LEU H C 1
ATOM 1087 O O . LEU A 1 70 ? 26.87743 -25.64521 28.71771 1.000 28.88788 70 LEU H O 1
ATOM 1103 N N . THR A 1 71 ? 24.80992 -25.21847 27.87421 1.000 27.41341 71 THR H N 1
ATOM 1104 C CA . THR A 1 71 ? 24.28900 -24.48286 29.02099 1.000 28.31817 71 THR H CA 1
ATOM 1105 C C . THR A 1 71 ? 22.81162 -24.82167 29.19478 1.000 31.77678 71 THR H C 1
ATOM 1106 O O . THR A 1 71 ? 22.20493 -25.49603 28.35936 1.000 28.44209 71 THR H O 1
ATOM 1117 N N . THR A 1 72 ? 22.23738 -24.38212 30.30341 1.000 30.41329 72 THR H N 1
ATOM 1118 C CA . THR A 1 72 ? 20.81104 -24.54398 30.52660 1.000 33.52916 72 THR H CA 1
ATOM 1119 C C . THR A 1 72 ? 20.29424 -23.30017 31.21668 1.000 39.58200 72 THR H C 1
ATOM 1120 O O . THR A 1 72 ? 21.06526 -22.60343 31.87892 1.000 41.31827 72 THR H O 1
ATOM 1131 N N . ASP A 1 73 ? 19.01541 -22.97148 30.97864 1.000 36.30297 73 ASP H N 1
ATOM 1132 C CA . ASP A 1 73 ? 18.28047 -21.95666 31.71803 1.000 37.23111 73 ASP H CA 1
ATOM 1133 C C . ASP A 1 73 ? 17.16834 -22.71111 32.43702 1.000 41.19123 73 ASP H C 1
ATOM 1134 O O . ASP A 1 73 ? 16.16788 -23.09769 31.82964 1.000 36.55433 73 ASP H O 1
ATOM 1143 N N . LYS A 1 74 ? 17.33266 -22.90245 33.74273 1.000 41.36305 74 LYS H N 1
ATOM 1144 C CA . LYS A 1 74 ? 16.34335 -23.63584 34.52370 1.000 43.42618 74 LYS H CA 1
ATOM 1145 C C . LYS A 1 74 ? 15.01265 -22.91351 34.56333 1.000 46.20100 74 LYS H C 1
ATOM 1146 O O . LYS A 1 74 ? 13.96297 -23.55600 34.62287 1.000 42.41768 74 LYS H O 1
ATOM 1165 N N . SER A 1 75 ? 15.03371 -21.58276 34.55704 1.000 43.06915 75 SER H N 1
ATOM 1166 C CA . SER A 1 75 ? 13.79092 -20.82096 34.63544 1.000 47.09577 75 SER H CA 1
ATOM 1167 C C . SER A 1 75 ? 12.86253 -21.07514 33.44497 1.000 44.51433 75 SER H C 1
ATOM 1168 O O . SER A 1 75 ? 11.63035 -20.97112 33.56789 1.000 46.83882 75 SER H O 1
ATOM 1176 N N . SER A 1 76 ? 13.41045 -21.40606 32.29217 1.000 41.05072 76 SER H N 1
ATOM 1177 C CA . SER A 1 76 ? 12.56900 -21.67757 31.14600 1.000 42.96823 76 SER H CA 1
ATOM 1178 C C . SER A 1 76 ? 12.60578 -23.14117 30.74189 1.000 40.96811 76 SER H C 1
ATOM 1179 O O . SER A 1 76 ? 12.11438 -23.48798 29.66714 1.000 34.87879 76 SER H O 1
ATOM 1187 N N . SER A 1 77 ? 13.16756 -24.01037 31.56894 1.000 29.07655 77 SER H N 1
ATOM 1188 C CA . SER A 1 77 ? 13.32350 -25.41387 31.24117 1.000 27.72048 77 SER H CA 1
ATOM 1189 C C . SER A 1 77 ? 13.88114 -25.64557 29.83795 1.000 27.16654 77 SER H C 1
ATOM 1190 O O . SER A 1 77 ? 13.46716 -26.56969 29.13338 1.000 26.40874 77 SER H O 1
ATOM 1198 N N . THR A 1 78 ? 14.91275 -24.89739 29.49443 1.000 25.61008 78 THR H N 1
ATOM 1199 C CA . THR A 1 78 ? 15.53110 -24.96465 28.17792 1.000 25.43835 78 THR H CA 1
ATOM 1200 C C . THR A 1 78 ? 17.01839 -25.27863 28.26424 1.000 28.25872 78 THR H C 1
ATOM 1201 O O . THR A 1 78 ? 17.74590 -24.69115 29.07418 1.000 30.32261 78 THR H O 1
ATOM 1212 N N . ALA A 1 79 ? 17.45708 -26.18701 27.42450 1.000 25.53847 79 ALA H N 1
ATOM 1213 C CA . ALA A 1 79 ? 18.85944 -26.47165 27.18998 1.000 23.22162 79 ALA H CA 1
ATOM 1214 C C . ALA A 1 79 ? 19.33971 -25.81628 25.89531 1.000 25.18233 79 ALA H C 1
ATOM 1215 O O . ALA A 1 79 ? 18.58809 -25.71810 24.92295 1.000 27.81674 79 ALA H O 1
ATOM 1222 N N . TYR A 1 80 ? 20.62212 -25.42709 25.87277 1.000 26.05669 80 TYR H N 1
ATOM 1223 C CA . TYR A 1 80 ? 21.19792 -24.71746 24.74783 1.000 25.26563 80 TYR H CA 1
ATOM 1224 C C . TYR A 1 80 ? 22.50743 -25.37333 24.33550 1.000 24.27322 80 TYR H C 1
ATOM 1225 O O . TYR A 1 80 ? 23.30815 -25.79682 25.18242 1.000 25.47275 80 TYR H O 1
ATOM 1243 N N . MET A 1 81 ? 22.78463 -25.30648 23.03621 1.000 24.27935 81 MET H N 1
ATOM 1244 C CA . MET A 1 81 ? 24.08895 -25.70511 22.54237 1.000 24.25536 81 MET H CA 1
ATOM 1245 C C . MET A 1 81 ? 24.59208 -24.59164 21.65348 1.000 22.08642 81 MET H C 1
ATOM 1246 O O . MET A 1 81 ? 23.95112 -24.29499 20.62847 1.000 24.14495 81 MET H O 1
ATOM 1260 N N . ARG A 1 82 ? 25.77369 -24.04522 21.96236 1.000 23.64512 82 ARG H N 1
ATOM 1261 C CA . ARG A 1 82 ? 26.46802 -23.12846 21.05750 1.000 26.79379 82 ARG H CA 1
ATOM 1262 C C . ARG A 1 82 ? 27.54978 -23.89129 20.30032 1.000 27.21248 82 ARG H C 1
ATOM 1263 O O . ARG A 1 82 ? 28.36182 -24.57590 20.90882 1.000 26.82972 82 ARG H O 1
ATOM 1284 N N . LEU A 1 83 ? 27.64769 -23.65263 18.98477 1.000 24.38427 83 LEU H N 1
ATOM 1285 C CA . LEU A 1 83 ? 28.67961 -24.19645 18.10239 1.000 25.87421 83 LEU H CA 1
ATOM 1286 C C . LEU A 1 83 ? 29.40154 -23.02755 17.46942 1.000 28.32887 83 LEU H C 1
ATOM 1287 O O . LEU A 1 83 ? 28.75237 -22.10989 16.97193 1.000 30.51355 83 LEU H O 1
ATOM 1303 N N . SER A 1 84 ? 30.72323 -23.01657 17.56692 1.000 25.32592 84 SER H N 1
ATOM 1304 C CA . SER A 1 84 ? 31.53653 -21.89767 17.15162 1.000 27.81464 84 SER H CA 1
ATOM 1305 C C . SER A 1 84 ? 32.51245 -22.32558 16.05997 1.000 27.21976 84 SER H C 1
ATOM 1306 O O . SER A 1 84 ? 32.71636 -23.51600 15.80535 1.000 29.46088 84 SER H O 1
ATOM 1314 N N . SER A 1 85 ? 33.16576 -21.32165 15.46332 1.000 28.75217 85 SER H N 1
ATOM 1315 C CA . SER A 1 85 ? 34.17292 -21.51257 14.40292 1.000 31.76672 85 SER H CA 1
ATOM 1316 C C . SER A 1 85 ? 33.66239 -22.48268 13.33915 1.000 30.73184 85 SER H C 1
ATOM 1317 O O . SER A 1 85 ? 34.31116 -23.47656 12.97559 1.000 29.61092 85 SER H O 1
ATOM 1325 N N . LEU A 1 86 ? 32.46442 -22.20305 12.86622 1.000 27.28627 86 LEU H N 1
ATOM 1326 C CA . LEU A 1 86 ? 31.77086 -23.15652 12.01270 1.000 27.51837 86 LEU H CA 1
ATOM 1327 C C . LEU A 1 86 ? 32.41592 -23.28924 10.63686 1.000 25.98702 86 LEU H C 1
ATOM 1328 O O . LEU A 1 86 ? 32.90130 -22.31433 10.04160 1.000 27.97427 86 LEU H O 1
ATOM 1344 N N . THR A 1 87 ? 32.40291 -24.51976 10.14483 1.000 26.72145 87 THR H N 1
ATOM 1345 C CA . THR A 1 87 ? 32.83217 -24.82692 8.79831 1.000 27.04617 87 THR H CA 1
ATOM 1346 C C . THR A 1 87 ? 31.77691 -25.69571 8.10453 1.000 25.80981 87 THR H C 1
ATOM 1347 O O . THR A 1 87 ? 30.82267 -26.20052 8.71358 1.000 23.46490 87 THR H O 1
ATOM 1358 N N . SER A 1 88 ? 32.00771 -25.97184 6.82234 1.000 24.86293 88 SER H N 1
ATOM 1359 C CA . SER A 1 88 ? 31.00712 -26.76866 6.10871 1.000 23.39443 88 SER H CA 1
ATOM 1360 C C . SER A 1 88 ? 30.78293 -28.14526 6.74345 1.000 23.52426 88 SER H C 1
ATOM 1361 O O . SER A 1 88 ? 29.65777 -28.66297 6.68651 1.000 23.99256 88 SER H O 1
ATOM 1369 N N . VAL A 1 89 ? 31.81298 -28.74667 7.36421 1.000 25.24213 89 VAL H N 1
ATOM 1370 C CA . VAL A 1 89 ? 31.60842 -30.05594 7.99790 1.000 26.23016 89 VAL H CA 1
ATOM 1371 C C . VAL A 1 89 ? 30.66220 -29.99382 9.18859 1.000 22.18600 89 VAL H C 1
ATOM 1372 O O . VAL A 1 89 ? 30.10732 -31.01998 9.61617 1.000 25.33462 89 VAL H O 1
ATOM 1385 N N . ASP A 1 90 ? 30.33795 -28.79315 9.64944 1.000 21.98115 90 ASP H N 1
ATOM 1386 C CA . A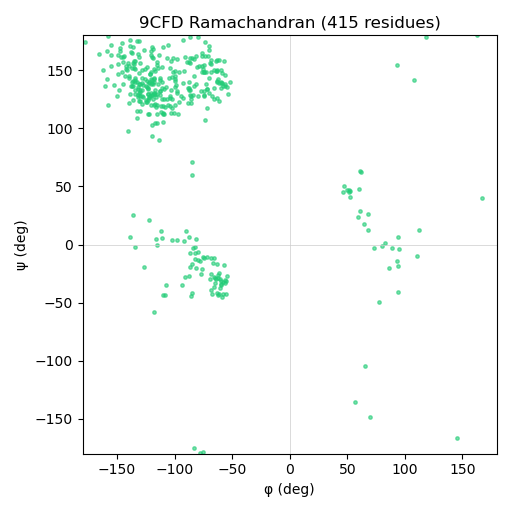SP A 1 90 ? 29.35785 -28.65078 10.72783 1.000 24.30949 90 ASP H CA 1
ATOM 1387 C C . ASP A 1 90 ? 27.90487 -28.59165 10.23334 1.000 21.13157 90 ASP H C 1
ATOM 1388 O O . ASP A 1 90 ? 26.95017 -28.60523 11.02244 1.000 20.63844 90 ASP H O 1
ATOM 1397 N N . SER A 1 91 ? 27.69511 -28.53047 8.91910 1.000 21.71003 91 SER H N 1
ATOM 1398 C CA . SER A 1 91 ?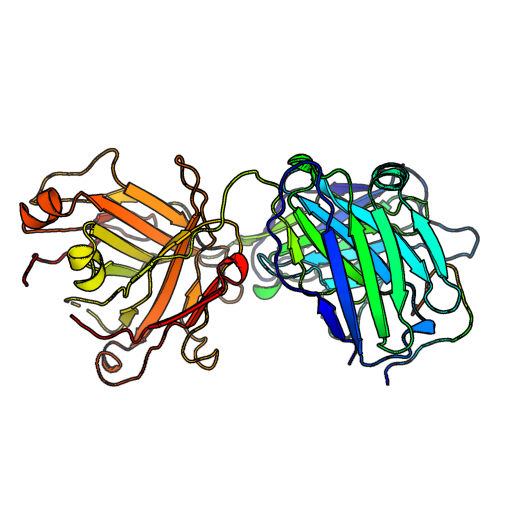 26.34869 -28.63417 8.40765 1.000 21.23270 91 SER H CA 1
ATOM 1399 C C . SER A 1 91 ? 25.75128 -30.00903 8.67665 1.000 23.14401 91 SER H C 1
ATOM 1400 O O . SER A 1 91 ? 26.36861 -31.03800 8.35930 1.000 22.44501 91 SER H O 1
ATOM 1408 N N . ALA A 1 92 ? 24.59589 -30.00975 9.31300 1.000 21.58076 92 ALA H N 1
ATOM 1409 C CA . ALA A 1 92 ? 24.03070 -31.25692 9.81577 1.000 20.29797 92 ALA H CA 1
ATOM 1410 C C . ALA A 1 92 ? 22.68251 -31.02825 10.45201 1.000 18.51288 92 ALA H C 1
ATOM 1411 O O . ALA A 1 92 ? 22.27210 -29.88527 10.55541 1.000 20.16203 92 ALA H O 1
ATOM 1418 N N . VAL A 1 93 ? 21.99643 -32.07562 10.85339 1.000 16.79524 93 VAL H N 1
ATOM 1419 C CA . VAL A 1 93 ? 20.84441 -31.95217 11.74464 1.000 15.40374 93 VAL H CA 1
ATOM 1420 C C . VAL A 1 93 ? 21.33354 -32.24129 13.14255 1.000 16.66645 93 VAL H C 1
ATOM 1421 O O . VAL A 1 93 ? 22.07877 -33.20788 13.36056 1.000 17.74181 93 VAL H O 1
ATOM 1434 N N . TYR A 1 94 ? 20.97304 -31.37958 14.06362 1.000 15.47024 94 TYR H N 1
ATOM 1435 C CA . TYR A 1 94 ? 21.33487 -31.53620 15.46761 1.000 16.79787 94 TYR H CA 1
ATOM 1436 C C . TYR A 1 94 ? 20.08595 -31.84944 16.28363 1.000 18.95814 94 TYR H C 1
ATOM 1437 O O . TYR A 1 94 ? 19.04348 -31.22624 16.10099 1.000 17.63668 94 TYR H O 1
ATOM 1455 N N . PHE A 1 95 ? 20.18514 -32.84185 17.19425 1.000 17.67297 95 PHE H N 1
ATOM 1456 C CA . PHE A 1 95 ? 19.09895 -33.25449 18.06421 1.000 16.57611 95 PHE H CA 1
ATOM 1457 C C . PHE A 1 95 ? 19.47500 -33.04320 19.52428 1.000 17.13870 95 PHE H C 1
ATOM 1458 O O . PHE A 1 95 ? 20.62396 -33.28495 19.90088 1.000 19.25006 95 PHE H O 1
ATOM 1475 N N . CYS A 1 96 ? 18.52324 -32.61782 20.35299 1.000 18.56108 96 CYS H N 1
ATOM 1476 C CA . CYS A 1 96 ? 18.65986 -32.85431 21.78482 1.000 18.94208 96 CYS H CA 1
ATOM 1477 C C . CYS A 1 96 ? 17.96852 -34.15769 22.08910 1.000 19.62320 96 CYS H C 1
ATOM 1478 O O . CYS A 1 96 ? 17.03994 -34.55664 21.40257 1.000 19.48886 96 CYS H O 1
ATOM 1485 N N . ALA A 1 97 ? 18.46004 -34.87998 23.09125 1.000 17.56050 97 ALA H N 1
ATOM 1486 C CA . ALA A 1 97 ? 17.90159 -36.16008 23.47959 1.000 17.82661 97 ALA H CA 1
ATOM 1487 C C . ALA A 1 97 ? 18.11801 -36.29222 24.98912 1.000 19.93657 97 ALA H C 1
ATOM 1488 O O . ALA A 1 97 ? 19.24651 -36.08691 25.48015 1.000 19.72204 97 ALA H O 1
ATOM 1495 N N . ARG A 1 98 ? 17.06598 -36.69245 25.69661 1.000 17.87585 98 ARG H N 1
ATOM 1496 C CA . ARG A 1 98 ? 17.10283 -36.81056 27.17148 1.000 18.61444 98 ARG H CA 1
ATOM 1497 C C . ARG A 1 98 ? 17.70277 -38.13283 27.60365 1.000 18.41386 98 ARG H C 1
ATOM 1498 O O . ARG A 1 98 ? 17.52472 -39.17521 26.97946 1.000 20.82150 98 ARG H O 1
ATOM 1519 N N . SER A 1 99 ? 18.42416 -38.08331 28.72356 1.000 18.90094 99 SER H N 1
ATOM 1520 C CA . SER A 1 99 ? 18.75001 -39.26164 29.54785 1.000 19.14088 99 SER H CA 1
ATOM 1521 C C . SER A 1 99 ? 19.45965 -40.31435 28.70699 1.000 18.69322 99 SER H C 1
ATOM 1522 O O . SER A 1 99 ? 20.43760 -39.96617 28.02080 1.000 19.74189 99 SER H O 1
ATOM 1530 N N . LEU A 1 100 ? 19.10112 -41.58318 28.81873 1.000 18.55547 100 LEU H N 1
ATOM 1531 C CA . LEU A 1 100 ? 19.74596 -42.58728 27.96282 1.000 18.84843 100 LEU H CA 1
ATOM 1532 C C . LEU A 1 100 ? 19.02462 -42.63443 26.62061 1.000 19.75344 100 LEU H C 1
ATOM 1533 O O . LEU A 1 100 ? 18.41461 -43.64029 26.20164 1.000 19.16763 100 LEU H O 1
ATOM 1549 N N . PHE A 1 101 ? 19.04111 -41.46286 25.97674 1.000 19.05302 101 PHE H N 1
ATOM 1550 C CA . PHE A 1 101 ? 18.43614 -41.24425 24.64639 1.000 17.16901 101 PHE H CA 1
ATOM 1551 C C . PHE A 1 101 ? 16.97588 -41.70365 24.59487 1.000 18.57103 101 PHE H C 1
ATOM 1552 O O . PHE A 1 101 ? 16.49352 -42.30960 23.63002 1.000 17.94023 101 PHE H O 1
ATOM 1569 N N . ASP A 1 102 ? 16.19746 -41.33994 25.61726 1.000 21.01450 102 ASP H N 1
ATOM 1570 C CA . ASP A 1 102 ? 14.83982 -41.87287 25.70377 1.000 19.49830 102 ASP H CA 1
ATOM 1571 C C . ASP A 1 102 ? 13.77747 -41.02676 25.02775 1.000 24.93516 102 ASP H C 1
ATOM 1572 O O . ASP A 1 102 ? 12.74300 -41.57549 24.62336 1.000 28.94453 102 ASP H O 1
ATOM 1581 N N . TYR A 1 103 ? 13.98176 -39.73278 24.94039 1.000 19.95658 103 TYR H N 1
ATOM 1582 C CA . TYR A 1 103 ? 13.09756 -38.79871 24.24137 1.000 20.88939 103 TYR H CA 1
ATOM 1583 C C . TYR A 1 103 ? 13.95693 -37.82859 23.46015 1.000 20.86688 103 TYR H C 1
ATOM 1584 O O . TYR A 1 103 ? 15.02006 -37.42568 23.91457 1.000 20.14359 103 TYR H O 1
ATOM 1602 N N . TRP A 1 104 ? 13.54289 -37.55799 22.21791 1.000 19.72921 104 TRP H N 1
ATOM 1603 C CA . TRP A 1 104 ? 14.32363 -36.77801 21.27615 1.000 17.13042 104 TRP H CA 1
ATOM 1604 C C . TRP A 1 104 ? 13.54832 -35.54544 20.81483 1.000 18.62634 104 TRP H C 1
ATOM 1605 O O . TRP A 1 104 ? 12.32403 -35.57751 20.64657 1.000 21.04551 104 TRP H O 1
ATOM 1626 N N . GLY A 1 105 ? 14.27905 -34.48246 20.56674 1.000 18.78960 105 GLY H N 1
ATOM 1627 C CA . GLY A 1 105 ? 13.69223 -33.34272 19.89257 1.000 21.66557 105 GLY H CA 1
ATOM 1628 C C . GLY A 1 105 ? 13.48172 -33.63819 18.40020 1.000 18.47949 105 GLY H C 1
ATOM 1629 O O . GLY A 1 105 ? 13.84627 -34.70804 17.90630 1.000 19.47008 105 GLY H O 1
ATOM 1633 N N . GLN A 1 106 ? 12.82176 -32.68866 17.70754 1.000 19.54023 106 GLN H N 1
ATOM 1634 C CA . GLN A 1 106 ? 12.49101 -32.89081 16.29741 1.000 20.06252 106 GLN H CA 1
ATOM 1635 C C . GLN A 1 106 ? 13.67146 -32.62907 15.38099 1.000 22.77082 106 GLN H C 1
ATOM 1636 O O . GLN A 1 106 ? 13.56554 -32.89679 14.17698 1.000 23.11166 106 GLN H O 1
ATOM 1650 N N . GLY A 1 107 ? 14.77326 -32.14684 15.88425 1.000 18.44215 107 GLY H N 1
ATOM 1651 C CA . GLY A 1 107 ? 15.95521 -31.80192 15.11556 1.000 17.84900 107 GLY H CA 1
ATOM 1652 C C . GLY A 1 107 ? 15.94804 -30.33856 14.71191 1.000 20.04488 107 GLY H C 1
ATOM 1653 O O . GLY A 1 107 ? 14.89788 -29.72813 14.50479 1.000 20.56596 107 GLY H O 1
ATOM 1657 N N . THR A 1 108 ? 17.15159 -29.81792 14.49633 1.000 19.56584 108 THR H N 1
ATOM 1658 C CA . THR A 1 108 ? 17.41127 -28.47970 13.95987 1.000 19.06569 108 THR H CA 1
ATOM 1659 C C . THR A 1 108 ? 18.42313 -28.61371 12.82845 1.000 17.85767 108 THR H C 1
ATOM 1660 O O . THR A 1 108 ? 19.52136 -29.15113 13.01352 1.000 17.52774 108 THR H O 1
ATOM 1671 N N . THR A 1 109 ? 18.06005 -28.13291 11.63946 1.000 18.45421 109 THR H N 1
ATOM 1672 C CA . THR A 1 109 ? 18.94001 -28.17100 10.49537 1.000 18.10809 109 THR H CA 1
ATOM 1673 C C . THR A 1 109 ? 19.83017 -26.93803 10.42811 1.000 18.86443 109 THR H C 1
ATOM 1674 O O . THR A 1 109 ? 19.36177 -25.78475 10.42821 1.000 22.78125 109 THR H O 1
ATOM 1685 N N . LEU A 1 110 ? 21.11317 -27.18208 10.42824 1.000 17.85615 110 LEU H N 1
ATOM 1686 C CA . LEU A 1 110 ? 22.09520 -26.13150 10.32210 1.000 19.86652 110 LEU H CA 1
ATOM 1687 C C . LEU A 1 110 ? 22.81313 -26.27211 9.00675 1.000 20.29612 110 LEU H C 1
ATOM 1688 O O . LEU A 1 110 ? 23.38481 -27.32518 8.69834 1.000 21.24161 110 LEU H O 1
ATOM 1704 N N . THR A 1 111 ? 22.86541 -25.16582 8.26944 1.000 19.87812 111 THR H N 1
ATOM 1705 C CA . THR A 1 111 ? 23.65740 -25.10408 7.05490 1.000 17.68073 111 THR H CA 1
ATOM 1706 C C . THR A 1 111 ? 24.71148 -24.02327 7.21070 1.000 21.80751 111 THR H C 1
ATOM 1707 O O . THR A 1 111 ? 24.37396 -22.87363 7.49765 1.000 22.60778 111 THR H O 1
ATOM 1718 N N . VAL A 1 112 ? 25.97742 -24.37891 7.00820 1.000 20.06509 112 VAL H N 1
ATOM 1719 C CA . VAL A 1 112 ? 27.10252 -23.46540 7.05162 1.000 19.84457 112 VAL H CA 1
ATOM 1720 C C . VAL A 1 112 ? 27.50415 -23.17442 5.59959 1.000 24.29153 112 VAL H C 1
ATOM 1721 O O . VAL A 1 112 ? 28.04629 -24.02646 4.87817 1.000 25.28906 112 VAL H O 1
ATOM 1734 N N . SER A 1 113 ? 27.31802 -21.93333 5.17467 1.000 21.24633 113 SER H N 1
ATOM 1735 C CA . SER A 1 113 ? 27.52709 -21.57572 3.77648 1.000 21.79115 113 SER H CA 1
ATOM 1736 C C . SER A 1 113 ? 27.64214 -20.07008 3.68780 1.000 29.10818 113 SER H C 1
ATOM 1737 O O . SER A 1 113 ? 27.05386 -19.34179 4.50470 1.000 24.93733 113 SER H O 1
ATOM 1745 N N A SER A 1 114 ? 28.35523 -19.61021 2.66032 0.531 28.53083 114 SER H N 1
ATOM 1746 N N B SER A 1 114 ? 28.35266 -19.60956 2.66024 0.469 28.53877 114 SER H N 1
ATOM 1747 C CA A SER A 1 114 ? 28.45132 -18.19085 2.34237 0.531 29.38517 114 SER H CA 1
ATOM 1748 C CA B SER A 1 114 ? 28.44472 -18.18960 2.34805 0.469 29.40888 114 SER H CA 1
ATOM 1749 C C A SER A 1 114 ? 27.24510 -17.69482 1.56146 0.531 29.18360 114 SER H C 1
ATOM 1750 C C B SER A 1 114 ? 27.26329 -17.69828 1.53207 0.469 29.18365 114 SER H C 1
ATOM 1751 O O A SER A 1 114 ? 27.06920 -16.46994 1.43002 0.531 30.28274 114 SER H O 1
ATOM 1752 O O B SER A 1 114 ? 27.12484 -16.47758 1.34609 0.469 30.28784 114 SER H O 1
ATOM 1767 N N . ALA A 1 115 ? 26.41824 -18.61455 1.06443 1.000 24.84347 115 ALA H N 1
ATOM 1768 C CA . ALA A 1 115 ? 25.22942 -18.24916 0.31626 1.000 23.64616 115 ALA H CA 1
ATOM 1769 C C . ALA A 1 115 ? 24.22071 -17.48480 1.15944 1.000 29.06342 115 ALA H C 1
ATOM 1770 O O . ALA A 1 115 ? 24.09737 -17.69613 2.36874 1.000 27.68335 115 ALA H O 1
ATOM 1777 N N . SER A 1 116 ? 23.41907 -16.66099 0.47509 1.000 24.88486 116 SER H N 1
ATOM 1778 C CA . SER A 1 116 ? 22.21940 -16.06348 1.05984 1.000 26.14812 116 SER H CA 1
ATOM 1779 C C . SER A 1 116 ? 20.98688 -16.97992 0.90373 1.000 22.34947 116 SER H C 1
ATOM 1780 O O . SER A 1 116 ? 20.96017 -17.94082 0.11881 1.000 23.68362 116 SER H O 1
ATOM 1788 N N . THR A 1 117 ? 20.01387 -16.75235 1.79070 1.000 23.76258 117 THR H N 1
ATOM 1789 C CA . THR A 1 117 ? 18.77508 -17.50863 1.65753 1.000 24.40002 117 THR H CA 1
ATOM 1790 C C . THR A 1 117 ? 18.06929 -17.17845 0.33066 1.000 24.39399 117 THR H C 1
ATOM 1791 O O . THR A 1 117 ? 18.09787 -16.04940 -0.18437 1.000 24.13822 117 THR H O 1
ATOM 1802 N N . LYS A 1 118 ? 17.35551 -18.17425 -0.18126 1.000 22.00855 118 LYS H N 1
ATOM 1803 C CA . LYS A 1 118 ? 16.47886 -17.97775 -1.33257 1.000 22.67920 118 LYS H CA 1
ATOM 1804 C C . LYS A 1 118 ? 15.19426 -18.75204 -1.10678 1.000 19.90913 118 LYS H C 1
ATOM 1805 O O . LYS A 1 118 ? 15.24531 -19.98151 -0.98652 1.000 18.65009 118 LYS H O 1
ATOM 1824 N N . GLY A 1 119 ? 14.06421 -18.03990 -1.11508 1.000 21.38670 119 GLY H N 1
ATOM 1825 C CA . GLY A 1 119 ? 12.78827 -18.65823 -0.87024 1.000 23.44627 119 GLY H CA 1
ATOM 1826 C C . GLY A 1 119 ? 12.35331 -19.46940 -2.08143 1.000 21.01054 119 GLY H C 1
ATOM 1827 O O . GLY A 1 119 ? 12.69299 -19.14298 -3.21846 1.000 21.99955 119 GLY H O 1
ATOM 1831 N N . PRO A 1 120 ? 11.50893 -20.47700 -1.84838 1.000 19.08020 120 PRO H N 1
ATOM 1832 C CA . PRO A 1 120 ? 11.00927 -21.30454 -2.96012 1.000 20.90050 120 PRO H CA 1
ATOM 1833 C C . PRO A 1 120 ? 9.94618 -20.60042 -3.76829 1.000 23.36383 120 PRO H C 1
ATOM 1834 O O . PRO A 1 120 ? 9.21072 -19.73173 -3.28690 1.000 24.59394 120 PRO H O 1
ATOM 1845 N N . SER A 1 121 ? 9.85300 -21.00783 -5.03368 1.000 20.24665 121 SER H N 1
ATOM 1846 C CA . SER A 1 121 ? 8.70038 -20.72553 -5.84982 1.000 21.02171 121 SER H CA 1
ATOM 1847 C C . SER A 1 121 ? 7.76038 -21.88020 -5.72671 1.000 21.50490 121 SER H C 1
ATOM 1848 O O . SER A 1 121 ? 8.18298 -23.01532 -5.92690 1.000 26.96357 121 SER H O 1
ATOM 1856 N N . VAL A 1 122 ? 6.52044 -21.58503 -5.36650 1.000 18.97278 122 VAL H N 1
ATOM 1857 C CA . VAL A 1 122 ? 5.51063 -22.59251 -5.12300 1.000 17.84437 122 VAL H CA 1
ATOM 1858 C C . VAL A 1 122 ? 4.48296 -22.51631 -6.23181 1.000 22.15634 122 VAL H C 1
ATOM 1859 O O . VAL A 1 122 ? 3.77950 -21.49861 -6.34565 1.000 23.20634 122 VAL H O 1
ATOM 1872 N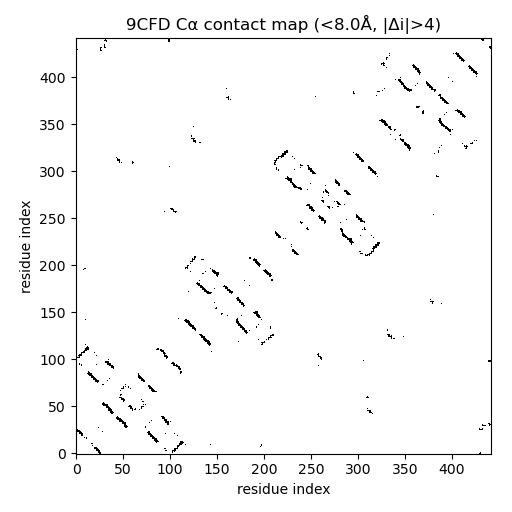 N . PHE A 1 123 ? 4.34623 -23.62759 -6.98413 1.000 21.66453 123 PHE H N 1
ATOM 1873 C CA . PHE A 1 123 ? 3.44684 -23.68995 -8.11674 1.000 20.59255 123 PHE H CA 1
ATOM 1874 C C . PHE A 1 123 ? 2.48753 -24.85834 -7.98051 1.000 21.14750 123 PHE H C 1
ATOM 1875 O O . PHE A 1 123 ? 2.89734 -25.95850 -7.57603 1.000 21.37884 123 PHE H O 1
ATOM 1892 N N . PRO A 1 124 ? 1.25356 -24.67860 -8.39210 1.000 22.88512 124 PRO H N 1
ATOM 1893 C CA . PRO A 1 124 ? 0.31391 -25.79495 -8.32968 1.000 22.14369 124 PRO H CA 1
ATOM 1894 C C . PRO A 1 124 ? 0.60841 -26.82266 -9.42651 1.000 24.62286 124 PRO H C 1
ATOM 1895 O O . PRO A 1 124 ? 0.99488 -26.50495 -10.56570 1.000 25.55973 124 PRO H O 1
ATOM 1906 N N . LEU A 1 125 ? 0.31477 -28.06186 -9.09466 1.000 20.39073 125 LEU H N 1
ATOM 1907 C CA . LEU A 1 125 ? 0.26862 -29.17540 -10.04242 1.000 23.30052 125 LEU H CA 1
ATOM 1908 C C . LEU A 1 125 ? -1.19805 -29.56812 -10.19493 1.000 22.82256 125 LEU H C 1
ATOM 1909 O O . LEU A 1 125 ? -1.77998 -30.15738 -9.26946 1.000 23.72839 125 LEU H O 1
ATOM 1925 N N . ALA A 1 126 ? -1.80043 -29.21915 -11.31641 1.000 24.04496 126 ALA H N 1
ATOM 1926 C CA . ALA A 1 126 ? -3.21806 -29.46432 -11.47794 1.000 29.09232 126 ALA H CA 1
ATOM 1927 C C . ALA A 1 126 ? -3.43110 -30.36902 -12.67918 1.000 33.01716 126 ALA H C 1
ATOM 1928 O O . ALA A 1 126 ? -2.75104 -30.18246 -13.68042 1.000 41.07492 126 ALA H O 1
ATOM 1935 N N . PRO A 1 127 ? -4.37186 -31.29590 -12.61711 1.000 37.98280 127 PRO H N 1
ATOM 1936 C CA . PRO A 1 127 ? -4.78096 -32.05289 -13.80896 1.000 54.29634 127 PRO H CA 1
ATOM 1937 C C . PRO A 1 127 ? -5.24251 -31.13414 -14.92791 1.000 66.52904 127 PRO H C 1
ATOM 1938 O O . PRO A 1 127 ? -5.67677 -29.99690 -14.70102 1.000 61.94236 127 PRO H O 1
ATOM 1949 N N . SER A 1 128 ? -5.17835 -31.66551 -16.15064 1.000 75.35318 128 SER H N 1
ATOM 1950 C CA . SER A 1 128 ? -5.71552 -30.98149 -17.31895 1.000 77.45386 128 SER H CA 1
ATOM 1951 C C . SER A 1 128 ? -7.15349 -31.45718 -17.55244 1.000 78.43147 128 SER H C 1
ATOM 1952 O O . SER A 1 128 ? -7.59312 -32.44908 -16.96101 1.000 70.64646 128 SER H O 1
ATOM 1960 N N . GLY A 1 134 ? -10.20418 -44.16021 -14.71854 1.000 52.30709 134 GLY H N 1
ATOM 1961 C CA . GLY A 1 134 ? -10.11622 -42.75533 -14.36138 1.000 60.87443 134 GLY H CA 1
ATOM 1962 C C . GLY A 1 134 ? -10.89073 -42.44013 -13.09020 1.000 49.25855 134 GLY H C 1
ATOM 1963 O O . GLY A 1 134 ? -11.53883 -41.39637 -12.96989 1.000 51.46769 134 GLY H O 1
ATOM 1966 N N . GLY A 1 135 ? -10.82434 -43.33570 -12.11284 1.000 38.62957 135 GLY H N 1
ATOM 1967 C CA . GLY A 1 135 ? -11.49041 -43.03248 -10.85982 1.000 30.56508 135 GLY H CA 1
ATOM 1968 C C . GLY A 1 135 ? -10.62512 -42.23432 -9.90862 1.000 31.88800 135 GLY H C 1
ATOM 1969 O O . GLY A 1 135 ? -11.12888 -41.63254 -8.96186 1.000 31.65465 135 GLY H O 1
ATOM 1973 N N . THR A 1 136 ? -9.32295 -42.24788 -10.10707 1.000 27.67484 136 THR H N 1
ATOM 1974 C CA . THR A 1 136 ? -8.39636 -41.48601 -9.28376 1.000 25.40369 136 THR H CA 1
ATOM 1975 C C . THR A 1 136 ? -7.77461 -40.34028 -10.08030 1.000 28.02007 136 THR H C 1
ATOM 1976 O O . THR A 1 136 ? -7.44912 -40.48307 -11.28011 1.000 27.56865 136 THR H O 1
ATOM 1987 N N . ALA A 1 137 ? -7.64790 -39.20771 -9.39987 1.000 29.44773 137 ALA H N 1
ATOM 1988 C CA . ALA A 1 137 ? -6.93572 -38.04833 -9.89043 1.000 23.65851 137 ALA H CA 1
ATOM 1989 C C . ALA A 1 137 ? -5.81305 -37.71044 -8.93225 1.000 27.69771 137 ALA H C 1
ATOM 1990 O O . ALA A 1 137 ? -5.72084 -38.25711 -7.83219 1.000 29.17598 137 ALA H O 1
ATOM 1997 N N . ALA A 1 138 ? -4.90275 -36.85196 -9.38458 1.000 25.01582 138 ALA H N 1
ATOM 1998 C CA . ALA A 1 138 ? -3.82354 -36.40597 -8.52855 1.000 22.31890 138 ALA H CA 1
ATOM 1999 C C . ALA A 1 138 ? -3.65991 -34.90925 -8.67403 1.000 23.63499 138 ALA H C 1
ATOM 2000 O O . ALA A 1 138 ? -3.94509 -34.35188 -9.74467 1.000 23.33748 138 ALA H O 1
ATOM 2007 N N . LEU A 1 139 ? -3.17121 -34.26122 -7.61627 1.000 21.48393 139 LEU H N 1
ATOM 2008 C CA . LEU A 1 139 ? -2.86723 -32.83075 -7.65031 1.000 19.42991 139 LEU H CA 1
ATOM 2009 C C . LEU A 1 139 ? -1.66453 -32.64537 -6.72477 1.000 23.30496 139 LEU H C 1
ATOM 2010 O O . LEU A 1 139 ? -1.20654 -33.60204 -6.08585 1.000 22.37153 139 LEU H O 1
ATOM 2026 N N . GLY A 1 140 ? -1.05353 -31.46656 -6.75538 1.000 19.76855 140 GLY H N 1
ATOM 2027 C CA . GLY A 1 140 ? 0.15217 -31.31783 -5.96820 1.000 20.57410 140 GLY H CA 1
ATOM 2028 C C . GLY A 1 140 ? 0.65976 -29.89481 -5.97004 1.000 18.36903 140 GLY H C 1
ATOM 2029 O O . GLY A 1 140 ? -0.00605 -28.99071 -6.42802 1.000 18.24518 140 GLY H O 1
ATOM 2033 N N A CYS A 1 141 ? 1.83714 -29.68705 -5.39173 0.258 19.78843 141 CYS H N 1
ATOM 2034 N N B CYS A 1 141 ? 1.87822 -29.74754 -5.44678 0.513 19.91652 141 CYS H N 1
ATOM 2035 N N C CYS A 1 141 ? 1.86642 -29.73274 -5.43541 0.229 19.83106 141 CYS H N 1
ATOM 2036 C CA A CYS A 1 141 ? 2.47862 -28.40581 -5.64822 0.258 20.70458 141 CYS H CA 1
ATOM 2037 C CA B CYS A 1 141 ? 2.56888 -28.46430 -5.41580 0.513 20.11018 141 CYS H CA 1
ATOM 2038 C CA C CYS A 1 141 ? 2.56036 -28.45236 -5.43623 0.229 20.19777 141 CYS H CA 1
ATOM 2039 C C A CYS A 1 141 ? 3.98628 -28.58848 -5.62839 0.258 20.34425 141 CYS H C 1
ATOM 2040 C C B CYS A 1 141 ? 4.03870 -28.72689 -5.69172 0.513 20.38820 141 CYS H C 1
ATOM 2041 C C C CYS A 1 141 ? 4.03214 -28.71499 -5.70044 0.229 20.35898 141 CYS H C 1
ATOM 2042 O O A CYS A 1 141 ? 4.54125 -29.34840 -4.82984 0.258 18.83578 141 CYS H O 1
ATOM 2043 O O B CYS A 1 141 ? 4.62056 -29.71134 -5.19691 0.513 18.00698 141 CYS H O 1
ATOM 2044 O O C CYS A 1 141 ? 4.61255 -29.67408 -5.17720 0.229 18.19421 141 CYS H O 1
ATOM 2065 N N . LEU A 1 142 ? 4.61869 -27.88810 -6.55586 1.000 18.70246 142 LEU H N 1
ATOM 2066 C CA . LEU A 1 142 ? 6.03634 -27.95240 -6.83516 1.000 18.65693 142 LEU H CA 1
ATOM 2067 C C . LEU A 1 142 ? 6.65365 -26.84250 -5.99371 1.000 21.28707 142 LEU H C 1
ATOM 2068 O O . LEU A 1 142 ? 6.16140 -25.70944 -6.01174 1.000 24.03720 142 LEU H O 1
ATOM 2084 N N . VAL A 1 143 ? 7.73338 -27.16268 -5.28878 1.000 19.04144 143 VAL H N 1
ATOM 2085 C CA . VAL A 1 143 ? 8.43707 -26.25071 -4.35864 1.000 18.13295 143 VAL H CA 1
ATOM 2086 C C . VAL A 1 143 ? 9.85441 -26.12921 -4.91451 1.000 21.81251 143 VAL H C 1
ATOM 2087 O O . VAL A 1 143 ? 10.71784 -26.97814 -4.64196 1.000 21.43965 143 VAL H O 1
ATOM 2100 N N . LYS A 1 144 ? 10.09244 -25.09716 -5.73981 1.000 18.34887 144 LYS H N 1
ATOM 2101 C CA . LYS A 1 144 ? 11.22682 -25.03951 -6.65364 1.000 18.13383 144 LYS H CA 1
ATOM 2102 C C . LYS A 1 144 ? 12.30465 -24.04632 -6.21567 1.000 19.31593 144 LYS H C 1
ATOM 2103 O O . LYS A 1 144 ? 12.01209 -22.89986 -5.89198 1.000 20.96452 144 LYS H O 1
ATOM 2122 N N . ASP A 1 145 ? 13.56723 -24.47194 -6.30583 1.000 18.74270 145 ASP H N 1
ATOM 2123 C CA . ASP A 1 145 ? 14.74742 -23.58462 -6.35414 1.000 17.96100 145 ASP H CA 1
ATOM 2124 C C . ASP A 1 145 ? 14.89148 -22.71297 -5.09737 1.000 18.71899 145 ASP H C 1
ATOM 2125 O O . ASP A 1 145 ? 14.85864 -21.49056 -5.13899 1.000 21.61629 145 ASP H O 1
ATOM 2134 N N . TYR A 1 146 ? 15.08308 -23.38788 -3.98179 1.000 17.58547 146 TYR H N 1
ATOM 2135 C CA . TYR A 1 146 ? 15.25358 -22.71752 -2.67737 1.000 16.85167 146 TYR H CA 1
ATOM 2136 C C . TYR A 1 146 ? 16.58812 -23.06481 -2.03577 1.000 17.88004 146 TYR H C 1
ATOM 2137 O O . TYR A 1 146 ? 17.24833 -24.06684 -2.35789 1.000 18.63578 146 TYR H O 1
ATOM 2155 N N . PHE A 1 147 ? 16.96279 -22.23044 -1.04196 1.000 18.05966 147 PHE H N 1
ATOM 2156 C CA . PHE A 1 147 ? 18.18596 -22.51706 -0.29388 1.000 17.42326 147 PHE H CA 1
ATOM 2157 C C . PHE A 1 147 ? 18.11419 -21.80831 1.03179 1.000 17.56593 147 PHE H C 1
ATOM 2158 O O . PHE A 1 147 ? 17.64635 -20.67222 1.07887 1.000 18.93499 147 PHE H O 1
ATOM 2175 N N . PRO A 1 148 ? 18.59751 -22.40186 2.11533 1.000 18.83026 148 PRO H N 1
ATOM 2176 C CA . PRO A 1 148 ? 19.05711 -23.77030 2.33642 1.000 17.33750 148 PRO H CA 1
ATOM 2177 C C . PRO A 1 148 ? 17.83290 -24.69399 2.64494 1.000 17.55224 148 PRO H C 1
ATOM 2178 O O . PRO A 1 148 ? 16.66230 -24.30759 2.63354 1.000 18.53373 148 PRO H O 1
ATOM 2189 N N . GLU A 1 149 ? 18.09122 -25.95127 2.96027 1.000 16.62121 149 GLU H N 1
ATOM 2190 C CA . GLU A 1 149 ? 17.11021 -26.79313 3.63742 1.000 19.33029 149 GLU H CA 1
ATOM 2191 C C . GLU A 1 149 ? 16.82451 -26.20004 5.00696 1.000 19.20167 149 GLU H C 1
ATOM 2192 O O . GLU A 1 149 ? 17.66513 -25.44239 5.52612 1.000 19.78081 149 GLU H O 1
ATOM 2204 N N . PRO A 1 150 ? 15.67126 -26.53576 5.60356 1.000 18.35869 150 PRO H N 1
ATOM 2205 C CA . PRO A 1 150 ? 14.57748 -27.38092 5.12366 1.000 17.60941 150 PRO H CA 1
ATOM 2206 C C . PRO A 1 150 ? 13.36784 -26.59507 4.71101 1.000 20.74067 150 PRO H C 1
ATOM 2207 O O . PRO A 1 150 ? 13.25838 -25.38553 4.93918 1.000 20.44278 150 PRO H O 1
ATOM 2218 N N . VAL A 1 151 ? 12.39771 -27.28704 4.09810 1.000 20.65942 151 VAL H N 1
ATOM 2219 C CA . VAL A 1 151 ? 11.04485 -26.76463 3.89705 1.000 21.34181 151 VAL H CA 1
ATOM 2220 C C . VAL A 1 151 ? 10.07922 -27.77204 4.52495 1.000 26.48446 151 VAL H C 1
ATOM 2221 O O . VAL A 1 151 ? 10.38327 -28.95516 4.64303 1.000 30.21341 151 VAL H O 1
ATOM 2234 N N . THR A 1 152 ? 8.93366 -27.30245 4.95714 1.000 23.62612 152 THR H N 1
ATOM 2235 C CA . THR A 1 152 ? 7.86761 -28.17031 5.43770 1.000 25.81660 152 THR H CA 1
ATOM 2236 C C . THR A 1 152 ? 6.66643 -27.94740 4.56223 1.000 22.78505 152 THR H C 1
ATOM 2237 O O . THR A 1 152 ? 6.48291 -26.83649 4.07194 1.000 21.85403 152 THR H O 1
ATOM 2248 N N . VAL A 1 153 ? 5.96235 -29.03073 4.26206 1.000 19.95346 153 VAL H N 1
ATOM 2249 C CA . VAL A 1 153 ? 4.78445 -28.98318 3.40803 1.000 16.90193 153 VAL H CA 1
ATOM 2250 C C . VAL A 1 153 ? 3.69766 -29.74625 4.10550 1.000 20.60916 153 VAL H C 1
ATOM 2251 O O . VAL A 1 153 ? 3.95516 -30.82374 4.64122 1.000 22.59555 153 VAL H O 1
ATOM 2264 N N . SER A 1 154 ? 2.49792 -29.17355 4.14892 1.000 20.21738 154 SER H N 1
ATOM 2265 C CA . SER A 1 154 ? 1.30973 -29.84217 4.66586 1.000 18.77057 154 SER H CA 1
ATOM 2266 C C . SER A 1 154 ? 0.18788 -29.51814 3.67356 1.000 17.95652 154 SER H C 1
ATOM 2267 O O . SER A 1 154 ? 0.32694 -28.65789 2.80099 1.000 19.03329 154 SER H O 1
ATOM 2275 N N . TRP A 1 155 ? -0.94263 -30.20412 3.84172 1.000 19.23570 155 TRP H N 1
ATOM 2276 C CA . TRP A 1 155 ? -2.12816 -29.98181 3.01990 1.000 17.90792 155 TRP H CA 1
ATOM 2277 C C . TRP A 1 155 ? -3.27653 -29.64116 3.96434 1.000 19.25209 155 TRP H C 1
ATOM 2278 O O . TRP A 1 155 ? -3.50929 -30.35733 4.94467 1.000 19.97577 155 TRP H O 1
ATOM 2299 N N . ASN A 1 156 ? -3.97769 -28.55581 3.67050 1.000 18.17919 156 ASN H N 1
ATOM 2300 C CA . ASN A 1 156 ? -5.14038 -28.14178 4.46770 1.000 19.13693 156 ASN H CA 1
ATOM 2301 C C . ASN A 1 156 ? -4.75122 -28.09436 5.94498 1.000 18.92351 156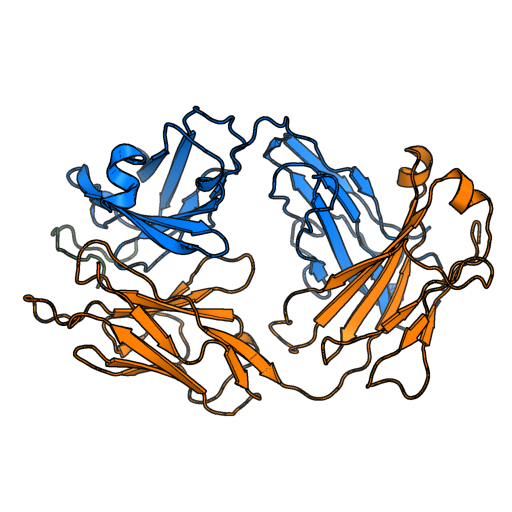 ASN H C 1
ATOM 2302 O O . ASN A 1 156 ? -5.47957 -28.58210 6.83212 1.000 20.31987 156 ASN H O 1
ATOM 2313 N N . SER A 1 157 ? -3.58925 -27.45315 6.18373 1.000 19.95295 157 SER H N 1
ATOM 2314 C CA . SER A 1 157 ? -3.02435 -27.25478 7.53449 1.000 18.90773 157 SER H CA 1
ATOM 2315 C C . SER A 1 157 ? -2.76183 -28.55092 8.28153 1.000 23.09817 157 SER H C 1
ATOM 2316 O O . SER A 1 157 ? -2.70930 -28.55672 9.51157 1.000 24.23177 157 SER H O 1
ATOM 2324 N N . GLY A 1 158 ? -2.58150 -29.64528 7.55757 1.000 20.43093 158 GLY H N 1
ATOM 2325 C CA . GLY A 1 158 ? -2.38653 -30.93481 8.15415 1.000 22.55205 158 GLY H CA 1
ATOM 2326 C C . GLY A 1 158 ? -3.62458 -31.75963 8.30460 1.000 22.59688 158 GLY H C 1
ATOM 2327 O O . GLY A 1 158 ? -3.52710 -32.89162 8.78461 1.000 23.74919 158 GLY H O 1
ATOM 2331 N N . ALA A 1 159 ? -4.79811 -31.22498 7.96563 1.000 21.21132 159 ALA H N 1
ATOM 2332 C CA . ALA A 1 159 ? -6.02642 -31.98578 8.14771 1.000 20.51038 159 ALA H CA 1
ATOM 2333 C C . ALA A 1 159 ? -6.21204 -33.02084 7.04234 1.000 21.28568 159 ALA H C 1
ATOM 2334 O O . ALA A 1 159 ? -7.06470 -33.92095 7.16598 1.000 23.95342 159 ALA H O 1
ATOM 2341 N N . LEU A 1 160 ? -5.45030 -32.89719 5.98440 1.000 21.81153 160 LEU H N 1
ATOM 2342 C CA . LEU A 1 160 ? -5.49679 -33.85507 4.86805 1.000 20.38625 160 LEU H CA 1
ATOM 2343 C C . LEU A 1 160 ? -4.22318 -34.67185 4.83966 1.000 24.18274 160 LEU H C 1
ATOM 2344 O O . LEU A 1 160 ? -3.13537 -34.11086 4.65177 1.000 22.00475 160 LEU H O 1
ATOM 2360 N N . THR A 1 161 ? -4.33361 -35.97416 5.12913 1.000 24.08147 161 THR H N 1
ATOM 2361 C CA . THR A 1 161 ? -3.15725 -36.83890 5.08162 1.000 27.52794 161 THR H CA 1
ATOM 2362 C C . THR A 1 161 ? -3.35957 -38.05677 4.21136 1.000 28.81344 161 THR H C 1
ATOM 2363 O O . THR A 1 161 ? -2.36002 -38.55536 3.68286 1.000 27.85219 161 THR H O 1
ATOM 2374 N N . SER A 1 162 ? -4.59449 -38.45791 3.90882 1.000 27.91245 162 SER H N 1
ATOM 2375 C CA . SER A 1 162 ? -4.78572 -39.67892 3.13919 1.000 32.69901 162 SER H CA 1
ATOM 2376 C C . SER A 1 162 ? -4.40864 -39.37741 1.70259 1.000 31.61998 162 SER H C 1
ATOM 2377 O O . SER A 1 162 ? -4.89033 -38.39734 1.12789 1.000 30.93489 162 SER H O 1
ATOM 2385 N N . GLY A 1 163 ? -3.53033 -40.19733 1.13640 1.000 31.47467 163 GLY H N 1
ATOM 2386 C CA . GLY A 1 163 ? -3.16945 -40.06842 -0.24958 1.000 30.57018 163 GLY H CA 1
ATOM 2387 C C . GLY A 1 163 ? -2.01731 -39.12825 -0.48266 1.000 29.36051 163 GLY H C 1
ATOM 2388 O O . GLY A 1 163 ? -1.63977 -38.92009 -1.64175 1.000 25.35944 163 GLY H O 1
ATOM 2392 N N . VAL A 1 164 ? -1.49484 -38.48797 0.55895 1.000 24.40629 164 VAL H N 1
ATOM 2393 C CA . VAL A 1 164 ? -0.41243 -37.51078 0.39579 1.000 23.41465 164 VAL H CA 1
ATOM 2394 C C . VAL A 1 164 ? 0.93958 -38.19055 0.31752 1.000 24.70396 164 VAL H C 1
ATOM 2395 O O . VAL A 1 164 ? 1.25962 -39.10531 1.11421 1.000 24.94399 164 VAL H O 1
ATOM 2408 N N . HIS A 1 165 ? 1.76224 -37.71416 -0.63898 1.000 21.81511 165 HIS H N 1
ATOM 2409 C CA . HIS A 1 165 ? 3.14451 -38.15015 -0.80054 1.000 25.78896 165 HIS H CA 1
ATOM 2410 C C . HIS A 1 165 ? 3.98133 -36.88512 -0.94360 1.000 24.02217 165 HIS H C 1
ATOM 2411 O O . HIS A 1 165 ? 3.89596 -36.18192 -1.96747 1.000 24.48496 165 HIS H O 1
ATOM 2425 N N . THR A 1 166 ? 4.84855 -36.62408 0.01801 1.000 22.75579 166 THR H N 1
ATOM 2426 C CA . THR A 1 166 ? 5.78942 -35.51996 -0.08107 1.000 23.52809 166 THR H CA 1
ATOM 2427 C C . THR A 1 166 ? 7.16133 -36.10223 -0.40605 1.000 26.99022 166 THR H C 1
ATOM 2428 O O . THR A 1 166 ? 7.71669 -36.90042 0.35802 1.000 27.05545 166 THR H O 1
ATOM 2439 N N . PHE A 1 167 ? 7.69863 -35.70702 -1.54305 1.000 21.12206 167 PHE H N 1
ATOM 2440 C CA . PHE A 1 167 ? 8.96324 -36.22465 -2.02315 1.000 23.32843 167 PHE H CA 1
ATOM 2441 C C . PHE A 1 167 ? 10.12075 -35.61377 -1.23827 1.000 22.72382 167 PHE H C 1
ATOM 2442 O O . PHE A 1 167 ? 10.00343 -34.50296 -0.72494 1.000 23.22915 167 PHE H O 1
ATOM 2459 N N . PRO A 1 168 ? 11.22806 -36.35029 -1.11482 1.000 27.06538 168 PRO H N 1
ATOM 2460 C CA . PRO A 1 168 ? 12.41703 -35.77373 -0.46934 1.000 24.74686 168 PRO H CA 1
ATOM 2461 C C . PRO A 1 168 ? 12.96871 -34.60246 -1.26259 1.000 22.66116 168 PRO H C 1
ATOM 2462 O O . PRO A 1 168 ? 12.86772 -34.51890 -2.48228 1.000 23.29638 168 PRO H O 1
ATOM 2473 N N . ALA A 1 169 ? 13.55980 -33.66911 -0.55348 1.000 21.32061 169 ALA H N 1
ATOM 2474 C CA . ALA A 1 169 ? 14.28744 -32.57667 -1.19437 1.000 20.79131 169 ALA H CA 1
ATOM 2475 C C . ALA A 1 169 ? 15.45901 -33.11748 -1.96118 1.000 21.22839 169 ALA H C 1
ATOM 2476 O O . ALA A 1 169 ? 16.14765 -34.02601 -1.50426 1.000 21.38007 169 ALA H O 1
ATOM 2483 N N . VAL A 1 170 ? 15.69334 -32.55017 -3.14886 1.000 17.97599 170 VAL H N 1
ATOM 2484 C CA . VAL A 1 170 ? 16.79458 -32.96308 -4.00173 1.000 18.40927 170 VAL H CA 1
ATOM 2485 C C . VAL A 1 170 ? 17.66085 -31.73964 -4.27913 1.000 17.24016 170 VAL H C 1
ATOM 2486 O O . VAL A 1 170 ? 17.15586 -30.69650 -4.70282 1.000 19.77115 170 VAL H O 1
ATOM 2499 N N . LEU A 1 171 ? 18.95185 -31.84398 -3.96946 1.000 17.86173 171 LEU H N 1
ATOM 2500 C CA . LEU A 1 171 ? 19.88965 -30.78922 -4.29142 1.000 16.74132 171 LEU H CA 1
ATOM 2501 C C . LEU A 1 171 ? 20.24655 -30.90076 -5.77362 1.000 17.96584 171 LEU H C 1
ATOM 2502 O O . LEU A 1 171 ? 20.73119 -31.92294 -6.23752 1.000 19.29696 171 LEU H O 1
ATOM 2518 N N A GLN A 1 172 ? 20.00331 -29.82963 -6.48580 0.468 19.02696 172 GLN H N 1
ATOM 2519 N N B GLN A 1 172 ? 19.99628 -29.82386 -6.48088 0.532 18.99721 172 GLN H N 1
ATOM 2520 C CA A GLN A 1 172 ? 20.22759 -29.77698 -7.91469 0.468 21.51060 172 GLN H CA 1
ATOM 2521 C CA B GLN A 1 172 ? 20.24241 -29.76265 -7.90456 0.532 21.50710 172 GLN H CA 1
ATOM 2522 C C A GLN A 1 172 ? 21.67029 -29.40912 -8.21437 0.468 21.61776 172 GLN H C 1
ATOM 2523 C C B GLN A 1 172 ? 21.70521 -29.48093 -8.19096 0.532 21.61503 172 GLN H C 1
ATOM 2524 O O A GLN A 1 172 ? 22.37926 -28.80775 -7.39791 0.468 20.18684 172 GLN H O 1
ATOM 2525 O O B GLN A 1 172 ? 22.45519 -28.95807 -7.36287 0.532 19.69307 172 GLN H O 1
ATOM 2552 N N . SER A 1 173 ? 22.10549 -29.76685 -9.44523 1.000 19.62357 173 SER H N 1
ATOM 2553 C CA . SER A 1 173 ? 23.49146 -29.59814 -9.81005 1.000 22.47685 173 SER H CA 1
ATOM 2554 C C . SER A 1 173 ? 23.93134 -28.16189 -9.63127 1.000 20.09310 173 SER H C 1
ATOM 2555 O O . SER A 1 173 ? 25.06309 -27.92227 -9.24499 1.000 24.95267 173 SER H O 1
ATOM 2564 N N . SER A 1 174 ? 23.04681 -27.17879 -9.87937 1.000 21.99466 174 SER H N 1
ATOM 2565 C CA . SER A 1 174 ? 23.44303 -25.78212 -9.77013 1.000 22.39858 174 SER H CA 1
ATOM 2566 C C . SER A 1 174 ? 23.23526 -25.17591 -8.38941 1.000 22.80049 174 SER H C 1
ATOM 2567 O O . SER A 1 174 ? 23.41029 -23.97589 -8.21365 1.000 22.16104 174 SER H O 1
ATOM 2575 N N . GLY A 1 175 ? 22.96325 -25.98612 -7.38345 1.000 18.32918 175 GLY H N 1
ATOM 2576 C CA . GLY A 1 175 ? 23.18181 -25.55456 -6.02768 1.000 20.19782 175 GLY H CA 1
ATOM 2577 C C . GLY A 1 175 ? 21.92438 -25.31970 -5.22050 1.000 18.43316 175 GLY H C 1
ATOM 2578 O O . GLY A 1 175 ? 22.02611 -25.08118 -4.00288 1.000 17.71221 175 GLY H O 1
ATOM 2582 N N . LEU A 1 176 ? 20.74765 -25.32968 -5.83261 1.000 16.67484 176 LEU H N 1
ATOM 2583 C CA . LEU A 1 176 ? 19.49141 -25.08538 -5.13184 1.000 15.44894 176 LEU H CA 1
ATOM 2584 C C . LEU A 1 176 ? 18.70055 -26.37717 -4.97494 1.000 17.20092 176 LEU H C 1
ATOM 2585 O O . LEU A 1 176 ? 18.94688 -27.35911 -5.65726 1.000 18.09826 176 LEU H O 1
ATOM 2601 N N . TYR A 1 177 ? 17.75711 -26.37752 -4.02130 1.000 16.10551 177 TYR H N 1
ATOM 2602 C CA . TYR A 1 177 ? 16.91404 -27.53383 -3.75451 1.000 15.49028 177 TYR H CA 1
ATOM 2603 C C . TYR A 1 177 ? 15.56691 -27.37908 -4.45869 1.000 16.84913 177 TYR H C 1
ATOM 2604 O O . TYR A 1 177 ? 15.02998 -26.28046 -4.58985 1.000 17.59473 177 TYR H O 1
ATOM 2622 N N . SER A 1 178 ? 14.91783 -28.52127 -4.62626 1.000 17.61755 178 SER H N 1
ATOM 2623 C CA . SER A 1 178 ? 13.52351 -28.56094 -5.02792 1.000 16.23973 178 SER H CA 1
ATOM 2624 C C . SER A 1 178 ? 12.89799 -29.79184 -4.42589 1.000 16.66450 178 SER H C 1
ATOM 2625 O O . SER A 1 178 ? 13.56356 -30.81412 -4.22794 1.000 20.00421 178 SER H O 1
ATOM 2633 N N . LEU A 1 179 ? 11.57869 -29.71628 -4.25880 1.000 18.35362 179 LEU H N 1
ATOM 2634 C CA . LEU A 1 179 ? 10.82550 -30.92634 -3.92805 1.000 21.62012 179 LEU H CA 1
ATOM 2635 C C . LEU A 1 179 ? 9.38632 -30.72604 -4.38552 1.000 20.95281 179 LEU H C 1
ATOM 2636 O O . LEU A 1 179 ? 9.04310 -29.69326 -4.96305 1.000 21.22897 179 LEU H O 1
ATOM 2652 N N . SER A 1 180 ? 8.58461 -31.78952 -4.32128 1.000 22.52695 180 SER H N 1
ATOM 2653 C CA . SER A 1 180 ? 7.17643 -31.65765 -4.62899 1.000 19.32854 180 SER H CA 1
ATOM 2654 C C . SER A 1 180 ? 6.39997 -32.44326 -3.59513 1.000 19.26509 180 SER H C 1
ATOM 2655 O O . SER A 1 180 ? 6.93483 -33.34400 -2.93307 1.000 21.14543 180 SER H O 1
ATOM 2663 N N . SER A 1 181 ? 5.11765 -32.16212 -3.55674 1.000 17.29276 181 SER H N 1
ATOM 2664 C CA . SER A 1 181 ? 4.17011 -32.92152 -2.74511 1.000 19.87660 181 SER H CA 1
ATOM 2665 C C . SER A 1 181 ? 2.92983 -33.14970 -3.56637 1.000 19.55245 181 SER H C 1
ATOM 2666 O O . SER A 1 181 ? 2.48208 -32.22659 -4.22661 1.000 19.93314 181 SER H O 1
ATOM 2674 N N . VAL A 1 182 ? 2.39578 -34.35851 -3.53643 1.000 17.87353 182 VAL H N 1
ATOM 2675 C CA . VAL A 1 182 ? 1.24222 -34.74796 -4.32888 1.000 20.24854 182 VAL H CA 1
ATOM 2676 C C . VAL A 1 182 ? 0.20718 -35.42391 -3.45141 1.000 22.56999 182 VAL H C 1
ATOM 2677 O O . VAL A 1 182 ? 0.49733 -35.87971 -2.33611 1.000 22.47990 182 VAL H O 1
ATOM 2690 N N . VAL A 1 183 ? -1.03977 -35.37002 -3.92293 1.000 19.44860 183 VAL H N 1
ATOM 2691 C CA . VAL A 1 183 ? -2.15404 -36.04451 -3.28717 1.000 23.54877 183 VAL H CA 1
ATOM 2692 C C . VAL A 1 183 ? -2.95215 -36.74673 -4.36423 1.000 22.29012 183 VAL H C 1
ATOM 2693 O O . VAL A 1 183 ? -3.25923 -36.14357 -5.41266 1.000 22.67405 183 VAL H O 1
ATOM 2706 N N . THR A 1 184 ? -3.23302 -38.04117 -4.14627 1.000 23.84132 184 THR H N 1
ATOM 2707 C CA . THR A 1 184 ? -4.20557 -38.71395 -4.97985 1.000 22.26313 184 THR H CA 1
ATOM 2708 C C . THR A 1 184 ? -5.58922 -38.62733 -4.31814 1.000 26.36474 184 THR H C 1
ATOM 2709 O O . THR A 1 184 ? -5.74356 -38.81570 -3.10842 1.000 26.87381 184 THR H O 1
ATOM 2720 N N . VAL A 1 185 ? -6.60727 -38.39189 -5.13419 1.000 26.46521 185 VAL H N 1
ATOM 2721 C CA . VAL A 1 185 ? -7.95795 -38.13999 -4.63578 1.000 27.66575 185 VAL H CA 1
ATOM 2722 C C . VAL A 1 185 ? -8.93573 -38.75393 -5.61966 1.000 24.72312 185 VAL H C 1
ATOM 2723 O O . VAL A 1 185 ? -8.59132 -38.98428 -6.77860 1.000 28.67223 185 VAL H O 1
ATOM 2736 N N . PRO A 1 186 ? -10.14259 -39.06104 -5.17354 1.000 25.06276 186 PRO H N 1
ATOM 2737 C CA . PRO A 1 186 ? -11.21770 -39.45918 -6.09887 1.000 27.93250 186 PRO H CA 1
ATOM 2738 C C . PRO A 1 186 ? -11.42666 -38.37127 -7.14210 1.000 32.51549 186 PRO H C 1
ATOM 2739 O O . PRO A 1 186 ? -11.45351 -37.18548 -6.81466 1.000 30.23027 186 PRO H O 1
ATOM 2750 N N . SER A 1 187 ? -11.57708 -38.77316 -8.40702 1.000 29.17103 187 SER H N 1
ATOM 2751 C CA . SER A 1 187 ? -11.66118 -37.78586 -9.46743 1.000 33.06683 187 SER H CA 1
ATOM 2752 C C . SER A 1 187 ? -12.86031 -36.88221 -9.26824 1.000 34.16583 187 SER H C 1
ATOM 2753 O O . SER A 1 187 ? -12.81297 -35.73343 -9.69786 1.000 34.42772 187 SER H O 1
ATOM 2761 N N . SER A 1 188 ? -13.89368 -37.35891 -8.56118 1.000 32.64224 188 SER H N 1
ATOM 2762 C CA . SER A 1 188 ? -15.06037 -36.54623 -8.21600 1.000 36.12371 188 SER H CA 1
ATOM 2763 C C . SER A 1 188 ? -14.67471 -35.36604 -7.32627 1.000 38.51300 188 SER H C 1
ATOM 2764 O O . SER A 1 188 ? -15.34445 -34.33281 -7.31270 1.000 39.54515 188 SER H O 1
ATOM 2772 N N . SER A 1 189 ? -13.59736 -35.48265 -6.57796 1.000 32.09105 189 SER H N 1
ATOM 2773 C CA . SER A 1 189 ? -13.21414 -34.37452 -5.68945 1.000 35.85950 189 SER H CA 1
ATOM 2774 C C . SER A 1 189 ? -12.58771 -33.17637 -6.39574 1.000 44.04289 189 SER H C 1
ATOM 2775 O O . SER A 1 189 ? -12.36533 -32.11362 -5.76438 1.000 38.42266 189 SER H O 1
ATOM 2783 N N . LEU A 1 190 ? -12.26454 -33.33356 -7.66289 1.000 40.40970 190 LEU H N 1
ATOM 2784 C CA . LEU A 1 190 ? -11.65499 -32.25467 -8.41355 1.000 50.19952 190 LEU H CA 1
ATOM 2785 C C . LEU A 1 190 ? -12.62452 -31.09409 -8.58210 1.000 46.44295 190 LEU H C 1
ATOM 2786 O O . LEU A 1 190 ? -13.80656 -31.28090 -8.88132 1.000 56.90864 190 LEU H O 1
ATOM 2802 N N . GLY A 1 191 ? -12.12130 -29.88969 -8.34655 1.000 46.07578 191 GLY H N 1
ATOM 2803 C CA . GLY A 1 191 ? -12.88840 -28.69050 -8.55782 1.000 50.48144 191 GLY H CA 1
ATOM 2804 C C . GLY A 1 191 ? -14.02002 -28.48928 -7.59463 1.000 43.77300 191 GLY H C 1
ATOM 2805 O O . GLY A 1 191 ? -14.74020 -27.49330 -7.73007 1.000 48.11754 191 GLY H O 1
ATOM 2809 N N A THR A 1 192 ? -14.18637 -29.38223 -6.60935 0.511 38.84231 192 THR H N 1
ATOM 2810 N N B THR A 1 192 ? -14.19533 -29.38018 -6.61018 0.489 38.84563 192 THR H N 1
ATOM 2811 C CA A THR A 1 192 ? -15.23166 -29.25985 -5.60059 0.511 35.79171 192 THR H CA 1
ATOM 2812 C CA B THR A 1 192 ? -15.22575 -29.21386 -5.58878 0.489 35.80501 192 THR H CA 1
ATOM 2813 C C A THR A 1 192 ? -14.68127 -29.19372 -4.17747 0.511 34.28306 192 THR H C 1
ATOM 2814 C C B THR A 1 192 ? -14.66811 -29.17422 -4.16890 0.489 34.27727 192 THR H C 1
ATOM 2815 O O A THR A 1 192 ? -15.17357 -28.42511 -3.34110 0.511 37.09804 192 THR H O 1
ATOM 2816 O O B THR A 1 192 ? -15.15270 -28.41344 -3.32091 0.489 37.08208 192 THR H O 1
ATOM 2837 N N . GLN A 1 193 ? -13.66452 -29.97333 -3.88162 1.000 25.45373 193 GLN H N 1
ATOM 2838 C CA . GLN A 1 1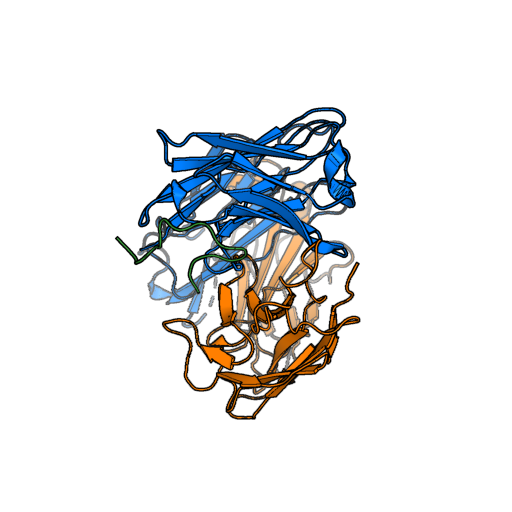93 ? -13.04741 -29.94104 -2.56133 1.000 23.13470 193 GLN H CA 1
ATOM 2839 C C . GLN A 1 193 ? -11.91504 -28.91556 -2.54112 1.000 25.19491 193 GLN H C 1
ATOM 2840 O O . GLN A 1 193 ? -11.23788 -28.64713 -3.54288 1.000 25.70771 193 GLN H O 1
ATOM 2854 N N . THR A 1 194 ? -11.65500 -28.38953 -1.35760 1.000 22.44694 194 THR H N 1
ATOM 2855 C CA . THR A 1 194 ? -10.51908 -27.50877 -1.08345 1.000 22.06792 194 THR H CA 1
ATOM 2856 C C . THR A 1 194 ? -9.22223 -28.29071 -0.88819 1.000 21.83531 194 THR H C 1
ATOM 2857 O O . THR A 1 194 ? -9.14871 -29.23868 -0.08553 1.000 19.93727 194 THR H O 1
ATOM 2868 N N . TYR A 1 195 ? -8.19427 -27.89920 -1.63733 1.000 20.33276 195 TYR H N 1
ATOM 2869 C CA . TYR A 1 195 ? -6.85474 -28.46437 -1.51334 1.000 20.11303 195 TYR H CA 1
ATOM 2870 C C . TYR A 1 195 ? -5.87367 -27.30221 -1.47095 1.000 21.33831 195 TYR H C 1
ATOM 2871 O O . TYR A 1 195 ? -5.69768 -26.58288 -2.45778 1.000 22.31936 195 TYR H O 1
ATOM 2889 N N . ILE A 1 196 ? -5.29513 -27.08317 -0.29773 1.000 19.19550 196 ILE H N 1
ATOM 2890 C CA . ILE A 1 196 ? -4.37806 -25.97879 -0.04249 1.000 18.28528 196 ILE H CA 1
ATOM 2891 C C . ILE A 1 196 ? -3.05504 -26.60528 0.34796 1.000 20.84550 196 ILE H C 1
ATOM 2892 O O . ILE A 1 196 ? -2.97343 -27.31491 1.36237 1.000 20.67119 196 ILE H O 1
ATOM 2908 N N A CYS A 1 197 ? -1.98360 -26.30493 -0.38558 0.665 20.17366 197 CYS H N 1
ATOM 2909 N N B CYS A 1 197 ? -2.00309 -26.28979 -0.39310 0.335 20.11871 197 CYS H N 1
ATOM 2910 C CA A CYS A 1 197 ? -0.67071 -26.76536 0.05804 0.665 19.52815 197 CYS H CA 1
ATOM 2911 C CA B CYS A 1 197 ? -0.65088 -26.64603 0.01042 0.335 19.83078 197 CYS H CA 1
ATOM 2912 C C A CYS A 1 197 ? 0.05171 -25.66472 0.83011 0.665 21.11510 197 CYS H C 1
ATOM 2913 C C B CYS A 1 197 ? -0.07178 -25.56715 0.90382 0.335 21.24078 197 CYS H C 1
ATOM 2914 O O A CYS A 1 197 ? 0.19451 -24.54786 0.35466 0.665 21.43395 197 CYS H O 1
ATOM 2915 O O B CYS A 1 197 ? -0.15136 -24.37914 0.58547 0.335 20.79891 197 CYS H O 1
ATOM 2929 N N . ASN A 1 198 ? 0.42371 -25.97283 2.06753 1.000 18.41502 198 ASN H N 1
ATOM 2930 C CA . ASN A 1 198 ? 1.04125 -25.03509 2.98852 1.000 19.28524 198 ASN H CA 1
ATOM 2931 C C . ASN A 1 198 ? 2.53449 -25.28358 2.94517 1.000 21.42890 198 ASN H C 1
ATOM 2932 O O . ASN A 1 198 ? 2.98621 -26.35693 3.36294 1.000 21.21411 198 ASN H O 1
ATOM 2943 N N . VAL A 1 199 ? 3.30139 -24.27902 2.49911 1.000 18.55854 199 VAL H N 1
ATOM 2944 C CA . VAL A 1 199 ? 4.75746 -24.38921 2.37710 1.000 18.87457 199 VAL H CA 1
ATOM 2945 C C . VAL A 1 199 ? 5.41162 -23.37616 3.31802 1.000 21.42992 199 VAL H C 1
ATOM 2946 O O . VAL A 1 199 ? 4.99869 -22.21872 3.36299 1.000 22.80603 199 VAL H O 1
ATOM 2959 N N . ASN A 1 200 ? 6.35931 -23.83283 4.14129 1.000 20.48115 200 ASN H N 1
ATOM 2960 C CA . ASN A 1 200 ? 7.04060 -22.90067 5.02859 1.000 21.10360 200 ASN H CA 1
ATOM 2961 C C . ASN A 1 200 ? 8.52011 -23.11670 4.81837 1.000 22.49466 200 ASN H C 1
ATOM 2962 O O . ASN A 1 200 ? 9.01069 -24.25380 4.93530 1.000 24.11190 200 ASN H O 1
ATOM 2973 N N . HIS A 1 201 ? 9.21680 -22.06886 4.40899 1.000 18.49316 201 HIS H N 1
ATOM 2974 C CA . HIS A 1 201 ? 10.68103 -22.04507 4.33267 1.000 18.68252 201 HIS H CA 1
ATOM 2975 C C . HIS A 1 201 ? 11.16503 -21.03520 5.36152 1.000 22.15195 201 HIS H C 1
ATOM 2976 O O . HIS A 1 201 ? 11.26130 -19.82941 5.09057 1.000 21.26688 201 HIS H O 1
ATOM 2990 N N . LYS A 1 202 ? 11.40459 -21.52434 6.57564 1.000 20.08306 202 LYS H N 1
ATOM 2991 C CA . LYS A 1 202 ? 11.69662 -20.57943 7.64442 1.000 20.25557 202 LYS H CA 1
ATOM 2992 C C . LYS A 1 202 ? 12.94519 -19.73197 7.38185 1.000 22.97411 202 LYS H C 1
ATOM 2993 O O . LYS A 1 202 ? 12.94220 -18.56077 7.77746 1.000 26.47523 202 LYS H O 1
ATOM 3012 N N . PRO A 1 203 ? 14.04622 -20.24016 6.78312 1.000 21.42824 203 PRO H N 1
ATOM 3013 C CA . PRO A 1 203 ? 15.23405 -19.37506 6.65312 1.000 22.30507 203 PRO H CA 1
ATOM 3014 C C . PRO A 1 203 ? 14.99626 -18.10048 5.89417 1.000 24.80590 203 PRO H C 1
ATOM 3015 O O . PRO A 1 203 ? 15.63533 -17.08607 6.18285 1.000 23.43930 203 PRO H O 1
ATOM 3026 N N . SER A 1 204 ? 14.11218 -18.10767 4.91087 1.000 24.86618 204 SER H N 1
ATOM 3027 C CA . SER A 1 204 ? 13.76634 -16.91243 4.13797 1.000 22.71241 204 SER H CA 1
ATOM 3028 C C . SER A 1 204 ? 12.47756 -16.22099 4.62074 1.000 32.86674 204 SER H C 1
ATOM 3029 O O . SER A 1 204 ? 11.96012 -15.31734 3.92916 1.000 29.20206 204 SER H O 1
ATOM 3037 N N . ASN A 1 205 ? 11.88183 -16.71913 5.70064 1.000 34.83451 205 ASN H N 1
ATOM 3038 C CA . ASN A 1 205 ? 10.56232 -16.25150 6.15612 1.000 35.52656 205 ASN H CA 1
ATOM 3039 C C . ASN A 1 205 ? 9.51027 -16.29677 5.04702 1.000 33.33180 205 ASN H C 1
ATOM 3040 O O . ASN A 1 205 ? 8.72126 -15.36277 4.87310 1.000 37.66448 205 ASN H O 1
ATOM 3051 N N . THR A 1 206 ? 9.53646 -17.37160 4.26242 1.000 30.55058 206 THR H N 1
ATOM 3052 C CA . THR A 1 206 ? 8.60201 -17.58350 3.16364 1.000 28.62049 206 THR H CA 1
ATOM 3053 C C . THR A 1 206 ? 7.53603 -18.55269 3.63592 1.000 27.91024 206 THR H C 1
ATOM 3054 O O . THR A 1 206 ? 7.81928 -19.72833 3.79815 1.000 29.79608 206 THR H O 1
ATOM 3065 N N . LYS A 1 207 ? 6.29622 -18.08018 3.75919 1.000 29.12887 207 LYS H N 1
ATOM 3066 C CA . LYS A 1 207 ? 5.13865 -18.93957 4.00631 1.000 27.84143 207 LYS H CA 1
ATOM 3067 C C . LYS A 1 207 ? 4.17424 -18.73965 2.85563 1.000 30.92541 207 LYS H C 1
ATOM 3068 O O . LYS A 1 207 ? 3.82531 -17.59558 2.54244 1.000 36.31959 207 LYS H O 1
ATOM 3087 N N . VAL A 1 208 ? 3.71508 -19.83567 2.26565 1.000 25.49889 208 VAL H N 1
ATOM 3088 C CA . VAL A 1 208 ? 2.80446 -19.79535 1.12973 1.000 28.87332 208 VAL H CA 1
ATOM 3089 C C . VAL A 1 208 ? 1.68349 -20.80089 1.37226 1.000 29.40721 208 VAL H C 1
ATOM 3090 O O . VAL A 1 208 ? 1.94550 -21.95740 1.71404 1.000 25.53100 208 VAL H O 1
ATOM 3103 N N . ASP A 1 209 ? 0.44498 -20.37720 1.14738 1.000 26.47750 209 ASP H N 1
ATOM 3104 C CA . ASP A 1 209 ? -0.73076 -21.25061 1.18368 1.000 25.82427 209 ASP H CA 1
ATOM 3105 C C . ASP A 1 209 ? -1.32432 -21.17293 -0.19324 1.000 30.35946 209 ASP H C 1
ATOM 3106 O O . ASP A 1 209 ? -1.99707 -20.18807 -0.48632 1.000 29.81486 209 ASP H O 1
ATOM 3115 N N . LYS A 1 210 ? -1.10560 -22.19731 -0.99147 1.000 24.33193 210 LYS H N 1
ATOM 3116 C CA . LYS A 1 210 ? -1.52050 -22.18538 -2.38361 1.000 26.76921 210 LYS H CA 1
ATOM 3117 C C . LYS A 1 210 ? -2.73422 -23.08496 -2.56401 1.000 25.05935 210 LYS H C 1
ATOM 3118 O O . LYS A 1 210 ? -2.64329 -24.30240 -2.39168 1.000 23.35438 210 LYS H O 1
ATOM 3137 N N . ARG A 1 211 ? -3.84073 -22.50499 -3.02745 1.000 25.72960 211 ARG H N 1
ATOM 3138 C CA . ARG A 1 211 ? -4.99942 -23.29791 -3.42458 1.000 26.58318 211 ARG H CA 1
ATOM 3139 C C . ARG A 1 211 ? -4.72069 -23.96677 -4.75602 1.000 27.43931 211 ARG H C 1
ATOM 3140 O O . ARG A 1 211 ? -4.29640 -23.30008 -5.70716 1.000 28.76485 211 ARG H O 1
ATOM 3161 N N . VAL A 1 212 ? -4.93010 -25.26982 -4.82383 1.000 24.57224 212 VAL H N 1
ATOM 3162 C CA . VAL A 1 212 ? -4.66669 -26.06191 -6.02916 1.000 23.94286 212 VAL H CA 1
ATOM 3163 C C . VAL A 1 212 ? -6.00221 -26.47347 -6.64406 1.000 25.94234 212 VAL H C 1
ATOM 3164 O O . VAL A 1 212 ? -6.78148 -27.20918 -6.02358 1.000 27.41274 212 VAL H O 1
ATOM 3177 N N . GLU A 1 213 ? -6.25736 -26.04144 -7.86742 1.000 29.34805 213 GLU H N 1
ATOM 3178 C CA . GLU A 1 213 ? -7.52300 -26.25762 -8.55414 1.000 34.04010 213 GLU H CA 1
ATOM 3179 C C . GLU A 1 213 ? -7.22021 -26.69722 -9.97814 1.000 33.86210 213 GLU H C 1
ATOM 3180 O O . GLU A 1 213 ? -6.16502 -26.35770 -10.51618 1.000 33.50749 213 GLU H O 1
ATOM 3192 N N . PRO A 1 214 ? -8.16846 -27.37183 -10.63444 1.000 40.10991 214 PRO H N 1
ATOM 3193 C CA . PRO A 1 214 ? -7.96813 -27.76013 -12.03584 1.000 46.22581 214 PRO H CA 1
ATOM 3194 C C . PRO A 1 214 ? -7.74490 -26.55726 -12.92447 1.000 54.86634 214 PRO H C 1
ATOM 3195 O O . PRO A 1 214 ? -8.28454 -25.47475 -12.66585 1.000 45.58275 214 PRO H O 1
ATOM 3206 N N . LYS A 1 215 ? -6.96885 -26.79673 -13.99307 1.000 64.46451 215 LYS H N 1
ATOM 3207 C CA . LYS A 1 215 ? -6.70628 -25.91829 -15.13554 1.000 71.65078 215 LYS H CA 1
ATOM 3208 C C . LYS A 1 215 ? -5.20072 -25.63038 -15.16682 1.000 77.84786 215 LYS H C 1
ATOM 3209 O O . LYS A 1 215 ? -4.38586 -26.53390 -14.93892 1.000 71.71157 215 LYS H O 1
ATOM 3228 N N . ASP B 2 1 ? 37.94806 -44.50059 21.23905 1.000 35.20172 1 ASP L N 1
ATOM 3229 C CA . ASP B 2 1 ? 36.48511 -44.60397 21.57366 1.000 33.21122 1 ASP L CA 1
ATOM 3230 C C . ASP B 2 1 ? 35.95249 -46.04075 21.36305 1.000 29.71149 1 ASP L C 1
ATOM 3231 O O . ASP B 2 1 ? 36.60164 -46.87192 20.68990 1.000 31.31680 1 ASP L O 1
ATOM 3242 N N . VAL B 2 2 ? 34.75971 -46.34802 21.85262 1.000 22.61503 2 VAL L N 1
ATOM 3243 C CA . VAL B 2 2 ? 34.21003 -47.67004 21.66346 1.000 21.23316 2 VAL L CA 1
ATOM 3244 C C . VAL B 2 2 ? 33.50196 -47.70929 20.32458 1.000 24.31612 2 VAL L C 1
ATOM 3245 O O . VAL B 2 2 ? 32.57363 -46.94080 20.07183 1.000 26.76305 2 VAL L O 1
ATOM 3258 N N . VAL B 2 3 ? 33.93601 -48.60489 19.47570 1.000 21.24283 3 VAL L N 1
ATOM 3259 C CA . VAL B 2 3 ? 33.33922 -48.79289 18.16180 1.000 21.14223 3 VAL L CA 1
ATOM 3260 C C . VAL B 2 3 ? 32.16284 -49.76567 18.28008 1.000 20.47971 3 VAL L C 1
ATOM 3261 O O . VAL B 2 3 ? 32.27134 -50.81547 18.92839 1.000 20.86677 3 VAL L O 1
ATOM 3274 N N . MET B 2 4 ? 31.01228 -49.41374 17.66861 1.000 18.93293 4 MET L N 1
ATOM 3275 C CA . MET B 2 4 ? 29.82205 -50.23996 17.67008 1.000 17.75576 4 MET L CA 1
ATOM 3276 C C . MET B 2 4 ? 29.61557 -50.71545 16.22971 1.000 20.55382 4 MET L C 1
ATOM 3277 O O . MET B 2 4 ? 29.41351 -49.89374 15.30918 1.000 20.41056 4 MET L O 1
ATOM 3291 N N . THR B 2 5 ? 29.74021 -52.01307 16.00737 1.000 20.05870 5 THR L N 1
ATOM 3292 C CA . THR B 2 5 ? 29.71256 -52.63042 14.67232 1.000 21.69701 5 THR L CA 1
ATOM 3293 C C . THR B 2 5 ? 28.42198 -53.41505 14.48101 1.000 22.95923 5 THR L C 1
ATOM 3294 O O . THR B 2 5 ? 28.23098 -54.46051 15.10218 1.000 21.72998 5 THR L O 1
ATOM 3305 N N . GLN B 2 6 ? 27.55185 -52.94225 13.58037 1.000 20.52693 6 GLN L N 1
ATOM 3306 C CA . GLN B 2 6 ? 26.23431 -53.53431 13.41675 1.000 21.40755 6 GLN L CA 1
ATOM 3307 C C . GLN B 2 6 ? 26.22149 -54.40517 12.18636 1.000 25.51398 6 GLN L C 1
ATOM 3308 O O . GLN B 2 6 ? 26.85024 -54.05455 11.17272 1.000 29.16875 6 GLN L O 1
ATOM 3322 N N . THR B 2 7 ? 25.48486 -55.50578 12.26133 1.000 24.75025 7 THR L N 1
ATOM 3323 C CA . THR B 2 7 ? 25.26573 -56.32533 11.03501 1.000 29.24905 7 THR L CA 1
ATOM 3324 C C . THR B 2 7 ? 23.85376 -56.88806 11.03105 1.000 28.86647 7 THR L C 1
ATOM 3325 O O . THR B 2 7 ? 23.32671 -57.18007 12.09861 1.000 26.10954 7 THR L O 1
ATOM 3336 N N . PRO B 2 8 ? 23.21546 -57.02312 9.88552 1.000 26.26736 8 PRO L N 1
ATOM 3337 C CA . PRO B 2 8 ? 23.69296 -56.63175 8.58111 1.000 23.63965 8 PRO L CA 1
ATOM 3338 C C . PRO B 2 8 ? 23.55580 -55.13619 8.39066 1.000 26.13178 8 PRO L C 1
ATOM 3339 O O . PRO B 2 8 ? 23.04429 -54.42765 9.25406 1.000 31.77876 8 PRO L O 1
ATOM 3350 N N . LEU B 2 9 ? 23.93468 -54.61599 7.23403 1.000 32.04609 9 LEU L N 1
ATOM 3351 C CA . LEU B 2 9 ? 23.71335 -53.20875 6.95714 1.000 32.46336 9 LEU L CA 1
ATOM 3352 C C . LEU B 2 9 ? 22.35264 -52.96888 6.36049 1.000 30.74842 9 LEU L C 1
ATOM 3353 O O . LEU B 2 9 ? 21.82839 -51.85484 6.48098 1.000 30.11912 9 LEU L O 1
ATOM 3369 N N . THR B 2 10 ? 21.79678 -53.96792 5.67403 1.000 30.40405 10 THR L N 1
ATOM 3370 C CA . THR B 2 10 ? 20.46401 -53.88296 5.09750 1.000 32.23668 10 THR L CA 1
ATOM 3371 C C . THR B 2 10 ? 19.74706 -55.18191 5.38729 1.000 31.43356 10 THR L C 1
ATOM 3372 O O . THR B 2 10 ? 20.31799 -56.25260 5.20433 1.000 33.76443 10 THR L O 1
ATOM 3383 N N . LEU B 2 11 ? 18.49217 -55.06495 5.79121 1.000 31.50187 11 LEU L N 1
ATOM 3384 C CA . LEU B 2 11 ? 17.57221 -56.17840 6.00414 1.000 33.69049 11 LEU L CA 1
ATOM 3385 C C . LEU B 2 11 ? 16.43781 -56.04889 4.99890 1.000 31.98103 11 LEU L C 1
ATOM 3386 O O . LEU B 2 11 ? 15.75289 -55.02154 4.96165 1.000 33.01123 11 LEU L O 1
ATOM 3402 N N . SER B 2 12 ? 16.27867 -57.06510 4.14133 1.000 29.29905 12 SER L N 1
ATOM 3403 C CA . SER B 2 12 ? 15.21691 -57.11300 3.14645 1.000 35.07662 12 SER L CA 1
ATOM 3404 C C . SER B 2 12 ? 14.32002 -58.28639 3.51850 1.000 44.27674 12 SER L C 1
ATOM 3405 O O . SER B 2 12 ? 14.73697 -59.43854 3.42514 1.000 45.47249 12 SER L O 1
ATOM 3413 N N . VAL B 2 13 ? 13.09117 -58.00261 3.92806 1.000 35.29555 13 VAL L N 1
ATOM 3414 C CA . VAL B 2 13 ? 12.27541 -59.00052 4.60542 1.000 38.51953 13 VAL L CA 1
ATOM 3415 C C . VAL B 2 13 ? 10.83426 -58.85364 4.15070 1.000 36.05382 13 VAL L C 1
ATOM 3416 O O . VAL B 2 13 ? 10.38644 -57.77286 3.76198 1.000 36.04651 13 VAL L O 1
ATOM 3429 N N . THR B 2 14 ? 10.10713 -59.96272 4.22067 1.000 39.30754 14 THR L N 1
ATOM 3430 C CA . THR B 2 14 ? 8.69941 -60.01625 3.87612 1.000 44.10336 14 THR L CA 1
ATOM 3431 C C . THR B 2 14 ? 7.86388 -59.95779 5.14950 1.000 46.86252 14 THR L C 1
ATOM 3432 O O . THR B 2 14 ? 8.27593 -60.45605 6.19483 1.000 42.35982 14 THR L O 1
ATOM 3443 N N . ILE B 2 15 ? 6.66214 -59.38591 5.04259 1.000 48.56156 15 ILE L N 1
ATOM 3444 C CA . ILE B 2 15 ? 5.76958 -59.32282 6.19452 1.000 56.66024 15 ILE L CA 1
ATOM 3445 C C . ILE B 2 15 ? 5.62173 -60.71820 6.80556 1.000 55.85060 15 ILE L C 1
ATOM 3446 O O . ILE B 2 15 ? 5.50401 -61.73263 6.10082 1.000 47.53084 15 ILE L O 1
ATOM 3462 N N . GLY B 2 16 ? 5.59940 -60.75779 8.13616 1.000 45.86544 16 GLY L N 1
ATOM 3463 C CA . GLY B 2 16 ? 5.44323 -61.99120 8.90009 1.000 47.91596 16 GLY L CA 1
ATOM 3464 C C . GLY B 2 16 ? 6.71996 -62.75183 9.19106 1.000 49.10126 16 GLY L C 1
ATOM 3465 O O . GLY B 2 16 ? 6.75328 -63.55101 10.14740 1.000 45.59419 16 GLY L O 1
ATOM 3469 N N . GLN B 2 17 ? 7.78863 -62.50117 8.43209 1.000 40.64663 17 GLN L N 1
ATOM 3470 C CA . GLN B 2 17 ? 9.01154 -63.24690 8.65790 1.000 40.47629 17 GLN L CA 1
ATOM 3471 C C . GLN B 2 17 ? 9.74665 -62.67001 9.87455 1.000 37.25964 17 GLN L C 1
ATOM 3472 O O . GLN B 2 17 ? 9.60608 -61.47903 10.16972 1.000 39.19545 17 GLN L O 1
ATOM 3486 N N . PRO B 2 18 ? 10.55054 -63.48003 10.57059 1.000 36.41280 18 PRO L N 1
ATOM 3487 C CA . PRO B 2 18 ? 11.37499 -62.94620 11.66056 1.000 31.69125 18 PRO L CA 1
ATOM 3488 C C . PRO B 2 18 ? 12.62602 -62.28491 11.11708 1.000 31.40735 18 PRO L C 1
ATOM 3489 O O . PRO B 2 18 ? 13.10082 -62.62144 10.02506 1.000 34.68111 18 PRO L O 1
ATOM 3500 N N . ALA B 2 19 ? 13.13313 -61.31100 11.87714 1.000 28.21650 19 ALA L N 1
ATOM 3501 C CA . ALA B 2 19 ? 14.35647 -60.63682 11.48440 1.000 27.59817 19 ALA L CA 1
ATOM 3502 C C . ALA B 2 19 ? 15.15458 -60.28641 12.72324 1.000 25.60806 19 ALA L C 1
ATOM 3503 O O . ALA B 2 19 ? 14.64147 -60.26315 13.85333 1.000 26.54699 19 ALA L O 1
ATOM 3510 N N . SER B 2 20 ? 16.43669 -60.03691 12.49927 1.000 24.10667 20 SER L N 1
ATOM 3511 C CA . SER B 2 20 ? 17.29718 -59.68860 13.61616 1.000 23.03057 20 SER L CA 1
ATOM 3512 C C . SER B 2 20 ? 18.49017 -58.87042 13.13907 1.000 22.96817 20 SER L C 1
ATOM 3513 O O . SER B 2 20 ? 18.89420 -58.93439 11.98591 1.000 23.84777 20 SER L O 1
ATOM 3521 N N . ILE B 2 21 ? 18.99503 -58.06541 14.06743 1.000 21.37514 21 ILE L N 1
ATOM 3522 C CA . ILE B 2 21 ? 20.16076 -57.22316 13.86903 1.000 19.42308 21 ILE L CA 1
ATOM 3523 C C . ILE B 2 21 ? 21.11801 -57.43948 15.04506 1.000 22.18255 21 ILE L C 1
ATOM 3524 O O . ILE B 2 21 ? 20.68229 -57.48976 16.18684 1.000 23.70256 21 ILE L O 1
ATOM 3540 N N . SER B 2 22 ? 22.41022 -57.52987 14.76943 1.000 21.35324 22 SER L N 1
ATOM 3541 C CA . SER B 2 22 ? 23.40103 -57.73802 15.83430 1.000 24.34605 22 SER L CA 1
ATOM 3542 C C . SER B 2 22 ? 24.32101 -56.53670 15.93323 1.000 24.11970 22 SER L C 1
ATOM 3543 O O . SER B 2 22 ? 24.45577 -55.74512 15.01487 1.000 21.86270 22 SER L O 1
ATOM 3551 N N . CYS B 2 23 ? 24.88348 -56.34313 17.12721 1.000 19.97158 23 CYS L N 1
ATOM 3552 C CA . CYS B 2 23 ? 25.71985 -55.19251 17.42482 1.000 23.55024 23 CYS L CA 1
ATOM 3553 C C . CYS B 2 23 ? 26.87666 -55.71278 18.23749 1.000 23.33978 23 CYS L C 1
ATOM 3554 O O . CYS B 2 23 ? 26.64037 -56.45248 19.20153 1.000 23.10240 23 CYS L O 1
ATOM 3561 N N . LYS B 2 24 ? 28.09021 -55.36785 17.83333 1.000 18.72931 24 LYS L N 1
ATOM 3562 C CA . LYS B 2 24 ? 29.31926 -55.71977 18.53467 1.000 19.12504 24 LYS L CA 1
ATOM 3563 C C . LYS B 2 24 ? 29.97841 -54.44689 19.02829 1.000 22.63909 24 LYS L C 1
ATOM 3564 O O . LYS B 2 24 ? 30.30191 -53.58647 18.21949 1.000 24.35851 24 LYS L O 1
ATOM 3583 N N . SER B 2 25 ? 30.34179 -54.39581 20.30593 1.000 18.82105 25 SER L N 1
ATOM 3584 C CA . SER B 2 25 ? 31.13359 -53.27619 20.80286 1.000 18.69168 25 SER L CA 1
ATOM 3585 C C . SER B 2 25 ? 32.58337 -53.67621 20.99743 1.000 18.59484 25 SER L C 1
ATOM 3586 O O . SER B 2 25 ? 32.93197 -54.85352 21.15641 1.000 21.14633 25 SER L O 1
ATOM 3594 N N . SER B 2 26 ? 33.47746 -52.68322 20.87951 1.000 19.37138 26 SER L N 1
ATOM 3595 C CA . SER B 2 26 ? 34.89835 -52.95719 21.00418 1.000 20.87904 26 SER L CA 1
ATOM 3596 C C . SER B 2 26 ? 35.38259 -53.09658 22.44426 1.000 21.10288 26 SER L C 1
ATOM 3597 O O . SER B 2 26 ? 36.51828 -53.47366 22.64478 1.000 22.50525 26 SER L O 1
ATOM 3605 N N . GLN B 2 27 ? 34.56177 -52.69953 23.39510 1.000 20.03170 27 GLN L N 1
ATOM 3606 C CA . GLN B 2 27 ? 34.80432 -52.92157 24.83320 1.000 20.24912 27 GLN L CA 1
ATOM 3607 C C . GLN B 2 27 ? 33.51766 -53.43241 25.45926 1.000 19.17183 27 GLN L C 1
ATOM 3608 O O . GLN B 2 27 ? 32.41920 -53.10074 25.00118 1.000 18.46808 27 GLN L O 1
ATOM 3622 N N . SER B 2 28 ? 33.64620 -54.23896 26.53362 1.000 19.64788 28 SER L N 1
ATOM 3623 C CA . SER B 2 28 ? 32.42697 -54.69230 27.22248 1.000 19.07371 28 SER L CA 1
ATOM 3624 C C . SER B 2 28 ? 31.59747 -53.49497 27.65572 1.000 18.64777 28 SER L C 1
ATOM 3625 O O . SER B 2 28 ? 32.12779 -52.50783 28.17464 1.000 20.40822 28 SER L O 1
ATOM 3633 N N . LEU B 2 29 ? 30.26659 -53.58534 27.48989 1.000 17.71989 29 LEU L N 1
ATOM 3634 C CA . LEU B 2 29 ? 29.33317 -52.53985 27.89870 1.000 17.42118 29 LEU L CA 1
ATOM 3635 C C . LEU B 2 29 ? 28.80030 -52.74871 29.30827 1.000 18.06459 29 LEU L C 1
ATOM 3636 O O . LEU B 2 29 ? 27.97326 -51.94396 29.77126 1.000 19.21273 29 LEU L O 1
ATOM 3652 N N . LEU B 2 30 ? 29.27508 -53.77785 29.98772 1.000 19.13052 30 LEU L N 1
ATOM 3653 C CA . LEU B 2 30 ? 28.93731 -53.95846 31.40542 1.000 20.60180 30 LEU L CA 1
ATOM 3654 C C . LEU B 2 30 ? 29.67108 -52.89651 32.23189 1.000 21.25778 30 LEU L C 1
ATOM 3655 O O . LEU B 2 30 ? 30.90313 -52.86790 32.30558 1.000 24.14923 30 LEU L O 1
ATOM 3671 N N . ASP B 2 31 ? 28.90383 -52.04541 32.88869 1.000 22.40324 31 ASP L N 1
ATOM 3672 C CA . ASP B 2 31 ? 29.42622 -50.97707 33.73804 1.000 22.75043 31 ASP L CA 1
ATOM 3673 C C . ASP B 2 31 ? 29.73351 -51.47542 35.13576 1.000 25.15111 31 ASP L C 1
ATOM 3674 O O . ASP B 2 31 ? 29.24162 -52.51791 35.57196 1.000 25.63610 31 ASP L O 1
ATOM 3683 N N . SER B 2 32 ? 30.56645 -50.71303 35.84665 1.000 25.23847 32 SER L N 1
ATOM 3684 C CA . SER B 2 32 ? 30.93693 -51.10166 37.19197 1.000 27.88993 32 SER L CA 1
ATOM 3685 C C . SER B 2 32 ? 29.75350 -51.04534 38.15684 1.000 27.36630 32 SER L C 1
ATOM 3686 O O . SER B 2 32 ? 29.84905 -51.56063 39.27971 1.000 32.55903 32 SER L O 1
ATOM 3694 N N . ASP B 2 33 ? 28.67733 -50.37068 37.77598 1.000 25.77029 33 ASP L N 1
ATOM 3695 C CA . ASP B 2 33 ? 27.45418 -50.35426 38.55615 1.000 27.35525 33 ASP L CA 1
ATOM 3696 C C . ASP B 2 33 ? 26.50747 -51.48505 38.25230 1.000 27.95890 33 ASP L C 1
ATOM 3697 O O . ASP B 2 33 ? 25.43044 -51.53524 38.84623 1.000 31.94914 33 ASP L O 1
ATOM 3706 N N . GLY B 2 34 ? 26.91461 -52.44069 37.42469 1.000 27.64460 34 GLY L N 1
ATOM 3707 C CA . GLY B 2 34 ? 26.11234 -53.59922 37.22483 1.000 26.23445 34 GLY L CA 1
ATOM 3708 C C . GLY B 2 34 ? 25.20170 -53.48686 36.02713 1.000 25.05666 34 GLY L C 1
ATOM 3709 O O . GLY B 2 34 ? 24.62636 -54.48663 35.63155 1.000 25.80467 34 GLY L O 1
ATOM 3713 N N . LYS B 2 35 ? 24.95037 -52.29734 35.54212 1.000 24.30726 35 LYS L N 1
ATOM 3714 C CA . LYS B 2 35 ? 24.08750 -52.14759 34.36959 1.000 23.35544 35 LYS L CA 1
ATOM 3715 C C . LYS B 2 35 ? 24.87236 -52.21890 33.05996 1.000 21.88289 35 LYS L C 1
ATOM 3716 O O . LYS B 2 35 ? 26.06407 -51.94165 33.00192 1.000 21.18576 35 LYS L O 1
ATOM 3735 N N . THR B 2 36 ? 24.17415 -52.57214 31.97292 1.000 21.27971 36 THR L N 1
ATOM 3736 C CA . THR B 2 36 ? 24.75315 -52.58838 30.63404 1.000 20.37887 36 THR L CA 1
ATOM 3737 C C . THR B 2 36 ? 24.00511 -51.57851 29.78388 1.000 20.33071 36 THR L C 1
ATOM 3738 O O . THR B 2 36 ? 22.84687 -51.81058 29.42938 1.000 19.21708 36 THR L O 1
ATOM 3749 N N . TYR B 2 37 ? 24.63644 -50.42136 29.53376 1.000 18.59704 37 TYR L N 1
ATOM 3750 C CA . TYR B 2 37 ? 23.95684 -49.29642 28.92485 1.000 19.11284 37 TYR L CA 1
ATOM 3751 C C . TYR B 2 37 ? 23.95668 -49.42459 27.41781 1.000 20.04926 37 TYR L C 1
ATOM 3752 O O . TYR B 2 37 ? 24.53990 -48.62323 26.73287 1.000 22.33730 37 TYR L O 1
ATOM 3770 N N . LEU B 2 38 ? 23.17796 -50.36880 26.92521 1.000 18.68485 38 LEU L N 1
ATOM 3771 C CA . LEU B 2 38 ? 22.99398 -50.65025 25.50291 1.000 19.77187 38 LEU L CA 1
ATOM 3772 C C . LEU B 2 38 ? 21.53732 -50.41217 25.17911 1.000 19.09733 38 LEU L C 1
ATOM 3773 O O . LEU B 2 38 ? 20.65151 -50.95684 25.85862 1.000 18.17786 38 LEU L O 1
ATOM 3789 N N . ILE B 2 39 ? 21.27682 -49.64346 24.12022 1.000 17.11246 39 ILE L N 1
ATOM 3790 C CA . ILE B 2 39 ? 19.94027 -49.36712 23.69656 1.000 15.56826 39 ILE L CA 1
ATOM 3791 C C . ILE B 2 39 ? 19.86476 -49.61640 22.16714 1.000 16.86531 39 ILE L C 1
ATOM 3792 O O . ILE B 2 39 ? 20.88439 -49.66185 21.46993 1.000 18.15704 39 ILE L O 1
ATOM 3808 N N . TRP B 2 40 ? 18.64755 -49.73232 21.68602 1.000 16.33402 40 TRP L N 1
ATOM 3809 C CA . TRP B 2 40 ? 18.31360 -49.80423 20.24990 1.000 15.52385 40 TRP L CA 1
ATOM 3810 C C . TRP B 2 40 ? 17.29950 -48.70213 19.94152 1.000 20.15875 40 TRP L C 1
ATOM 3811 O O . TRP B 2 40 ? 16.30585 -48.48672 20.67410 1.000 19.16694 40 TRP L O 1
ATOM 3832 N N . LEU B 2 41 ? 17.53111 -48.02143 18.82706 1.000 18.27654 41 LEU L N 1
ATOM 3833 C CA . LEU B 2 41 ? 16.72040 -46.91857 18.34640 1.000 14.94840 41 LEU L CA 1
ATOM 3834 C C . LEU B 2 41 ? 16.26194 -47.19042 16.92589 1.000 16.84227 41 LEU L C 1
ATOM 3835 O O . LEU B 2 41 ? 16.92117 -47.91006 16.19104 1.000 19.04262 41 LEU L O 1
ATOM 3851 N N . LEU B 2 42 ? 1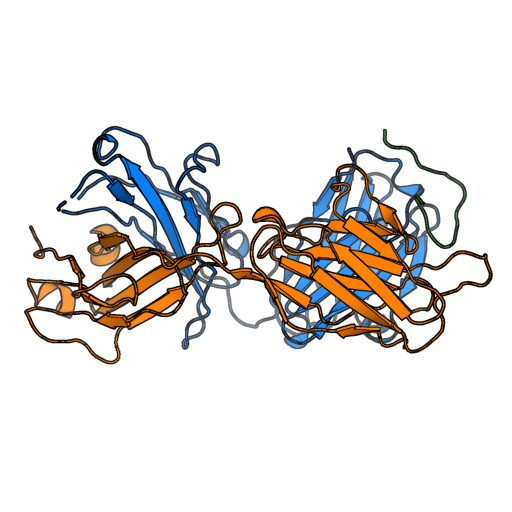5.10565 -46.64716 16.55460 1.000 16.95773 42 LEU L N 1
ATOM 3852 C CA . LEU B 2 42 ? 14.59207 -46.72207 15.19703 1.000 17.83604 42 LEU L CA 1
ATOM 3853 C C . LEU B 2 42 ? 14.36024 -45.29063 14.70267 1.000 18.76824 42 LEU L C 1
ATOM 3854 O O . LEU B 2 42 ? 13.72557 -44.47580 15.39049 1.000 21.72511 42 LEU L O 1
ATOM 3870 N N . GLN B 2 43 ? 14.80404 -45.00447 13.49030 1.000 18.81938 43 GLN L N 1
ATOM 3871 C CA . GLN B 2 43 ? 14.54842 -43.71174 12.86241 1.000 20.74469 43 GLN L CA 1
ATOM 3872 C C . GLN B 2 43 ? 13.88557 -43.93002 11.52879 1.000 22.53270 43 GLN L C 1
ATOM 3873 O O . GLN B 2 43 ? 14.45767 -44.55968 10.62761 1.000 24.09422 43 GLN L O 1
ATOM 3887 N N . ARG B 2 44 ? 12.72249 -43.35619 11.36325 1.000 27.73314 44 ARG L N 1
ATOM 3888 C CA . ARG B 2 44 ? 12.12025 -43.33161 10.04388 1.000 32.40461 44 ARG L CA 1
ATOM 3889 C C . ARG B 2 44 ? 12.58710 -42.13801 9.24527 1.000 35.12541 44 ARG L C 1
ATOM 3890 O O . ARG B 2 44 ? 13.01210 -41.12954 9.77943 1.000 32.67256 44 ARG L O 1
ATOM 3911 N N . PRO B 2 45 ? 12.47133 -42.15201 7.92268 1.000 38.98393 45 PRO L N 1
ATOM 3912 C CA . PRO B 2 45 ? 12.99389 -41.01153 7.18074 1.000 34.59228 45 PRO L CA 1
ATOM 3913 C C . PRO B 2 45 ? 12.32896 -39.70570 7.60689 1.000 35.44619 45 PRO L C 1
ATOM 3914 O O . PRO B 2 45 ? 11.10349 -39.61568 7.75160 1.000 39.11272 45 PRO L O 1
ATOM 3925 N N . GLY B 2 46 ? 13.15212 -38.66594 7.72078 1.000 42.72988 46 GLY L N 1
ATOM 3926 C CA . GLY B 2 46 ? 12.66277 -37.34735 8.01681 1.000 40.97737 46 GLY L CA 1
ATOM 3927 C C . GLY B 2 46 ? 12.20518 -37.16130 9.44329 1.000 42.93697 46 GLY L C 1
ATOM 3928 O O . GLY B 2 46 ? 11.76617 -36.05538 9.79322 1.000 42.97623 46 GLY L O 1
ATOM 3932 N N . GLN B 2 47 ? 12.23258 -38.21281 10.25780 1.000 36.44748 47 GLN L N 1
ATOM 3933 C CA . GLN B 2 47 ? 11.77390 -38.14720 11.64054 1.000 31.75636 47 GLN L CA 1
ATOM 3934 C C . GLN B 2 47 ? 12.97046 -38.26027 12.55929 1.000 28.73253 47 GLN L C 1
ATOM 3935 O O . GLN B 2 47 ? 14.04254 -38.69992 12.14006 1.000 28.05209 47 GLN L O 1
ATOM 3949 N N . SER B 2 48 ? 12.73320 -37.99770 13.87207 1.000 27.61828 48 SER L N 1
ATOM 3950 C CA . SER B 2 48 ? 13.78830 -38.24440 14.81504 1.000 23.48459 48 SER L CA 1
ATOM 3951 C C . SER B 2 48 ? 13.85908 -39.70284 15.20904 1.000 24.66300 48 SER L C 1
ATOM 3952 O O . SER B 2 48 ? 12.85633 -40.42365 15.12081 1.000 27.25689 48 SER L O 1
ATOM 3960 N N . PRO B 2 49 ? 14.99317 -40.12080 15.77584 1.000 24.61230 49 PRO L N 1
ATOM 3961 C CA . PRO B 2 49 ? 15.08364 -41.45265 16.36141 1.000 24.50399 49 PRO L CA 1
ATOM 3962 C C . PRO B 2 49 ? 14.11270 -41.60433 17.53609 1.000 19.11141 49 PRO L C 1
ATOM 3963 O O . PRO B 2 49 ? 13.75341 -40.64674 18.22335 1.000 22.14353 49 PRO L O 1
ATOM 3974 N N . LYS B 2 50 ? 13.68180 -42.84655 17.71186 1.000 21.49895 50 LYS L N 1
ATOM 3975 C CA . LYS B 2 50 ? 12.84644 -43.22708 18.83854 1.000 25.02359 50 LYS L CA 1
ATOM 3976 C C . LYS B 2 50 ? 13.51515 -44.41791 19.49473 1.000 21.55317 50 LYS L C 1
ATOM 3977 O O . LYS B 2 50 ? 13.94658 -45.35124 18.81596 1.000 20.91528 50 LYS L O 1
ATOM 3996 N N . ARG B 2 51 ? 13.55192 -44.42253 20.84034 1.000 20.75805 51 ARG L N 1
ATOM 3997 C CA . ARG B 2 51 ? 14.12582 -45.57365 21.50845 1.000 18.39253 51 ARG L CA 1
ATOM 3998 C C . ARG B 2 51 ? 13.12747 -46.71129 21.60793 1.000 19.48358 51 ARG L C 1
ATOM 3999 O O . ARG B 2 51 ? 11.94408 -46.49608 21.92030 1.000 22.71037 51 ARG L O 1
ATOM 4020 N N . LEU B 2 52 ? 13.61609 -47.93144 21.35177 1.000 20.62604 52 LEU L N 1
ATOM 4021 C CA . LEU B 2 52 ? 12.74825 -49.10039 21.39399 1.000 22.60721 52 LEU L CA 1
ATOM 4022 C C . LEU B 2 52 ? 13.05936 -50.01106 22.57300 1.000 20.90699 52 LEU L C 1
ATOM 4023 O O . LEU B 2 52 ? 12.14368 -50.57654 23.19133 1.000 22.34214 52 LEU L O 1
ATOM 4039 N N . ILE B 2 53 ? 14.34753 -50.22360 22.78846 1.000 19.18710 53 ILE L N 1
ATOM 4040 C CA . ILE B 2 53 ? 14.85054 -51.14046 23.81617 1.000 21.44957 53 ILE L CA 1
ATOM 4041 C C . ILE B 2 53 ? 15.97903 -50.47354 24.58379 1.000 18.78348 53 ILE L C 1
ATOM 4042 O O . ILE B 2 53 ? 16.83657 -49.77479 24.03419 1.000 18.23183 53 ILE L O 1
ATOM 4058 N N . TYR B 2 54 ? 16.01367 -50.70941 25.90703 1.000 20.12796 54 TYR L N 1
ATOM 4059 C CA . TYR B 2 54 ? 17.06495 -50.10109 26.70916 1.000 22.67957 54 TYR L CA 1
ATOM 4060 C C . TYR B 2 54 ? 17.54177 -51.10115 27.75486 1.000 20.84970 54 TYR L C 1
ATOM 4061 O O . TYR B 2 54 ? 16.86244 -52.07214 28.03618 1.000 21.63147 54 TYR L O 1
ATOM 4079 N N . LEU B 2 55 ? 18.78110 -50.92913 28.23158 1.000 21.95187 55 LEU L N 1
ATOM 4080 C CA . LEU B 2 55 ? 19.41362 -51.85997 29.17316 1.000 19.30254 55 LEU L CA 1
ATOM 4081 C C . LEU B 2 55 ? 19.33557 -53.30080 28.66037 1.000 19.70550 55 LEU L C 1
ATOM 4082 O O . LEU B 2 55 ? 18.86237 -54.19874 29.34383 1.000 22.63391 55 LEU L O 1
ATOM 4098 N N . VAL B 2 56 ? 19.66851 -53.42442 27.34550 1.000 20.71232 56 VAL L N 1
ATOM 4099 C CA . VAL B 2 56 ? 19.79731 -54.65506 26.58255 1.000 21.65270 56 VAL L CA 1
ATOM 4100 C C . VAL B 2 56 ? 18.44211 -55.22466 26.17957 1.000 19.90888 56 VAL L C 1
ATOM 4101 O O . VAL B 2 56 ? 18.22453 -55.51345 25.00604 1.000 24.04945 56 VAL L O 1
ATOM 4114 N N . SER B 2 57 ? 17.50544 -55.34923 27.14297 1.000 21.15809 57 SER L N 1
ATOM 4115 C CA . SER B 2 57 ? 16.30253 -56.18417 26.97280 1.000 21.13467 57 SER L CA 1
ATOM 4116 C C . SER B 2 57 ? 14.98815 -55.54881 27.41123 1.000 25.79293 57 SER L C 1
ATOM 4117 O O . SER B 2 57 ? 13.91467 -56.15979 27.23719 1.000 26.17373 57 SER L O 1
ATOM 4125 N N . LYS B 2 58 ? 15.01374 -54.33757 27.94544 1.000 23.46543 58 LYS L N 1
ATOM 4126 C CA . LYS B 2 58 ? 13.78983 -53.72929 28.40750 1.000 24.56943 58 LYS L CA 1
ATOM 4127 C C . LYS B 2 58 ? 13.09076 -52.96962 27.29192 1.000 23.47764 58 LYS L C 1
ATOM 4128 O O . LYS B 2 58 ? 13.73909 -52.23015 26.52983 1.000 23.58437 58 LYS L O 1
ATOM 4147 N N . LEU B 2 59 ? 11.76758 -53.19428 27.15761 1.000 24.25428 59 LEU L N 1
ATOM 4148 C CA . LEU B 2 59 ? 10.99736 -52.56242 26.08381 1.000 26.28673 59 LEU L CA 1
ATOM 4149 C C . LEU B 2 59 ? 10.49691 -51.19437 26.51802 1.000 28.45954 59 LEU L C 1
ATOM 4150 O O . LEU B 2 59 ? 9.84719 -51.06095 27.56571 1.000 27.48659 59 LEU L O 1
ATOM 4166 N N . ASP B 2 60 ? 10.63888 -50.21261 25.64720 1.000 24.52351 60 ASP L N 1
ATOM 4167 C CA . ASP B 2 60 ? 10.04533 -48.92071 25.94550 1.000 27.16476 60 ASP L CA 1
ATOM 4168 C C . ASP B 2 60 ? 8.50821 -48.96471 25.89574 1.000 28.96723 60 ASP L C 1
ATOM 4169 O O . ASP B 2 60 ? 7.90425 -49.78170 25.19763 1.000 30.82915 60 ASP L O 1
ATOM 4178 N N . SER B 2 61 ? 7.85897 -48.02999 26.60824 1.000 31.01592 61 SER L N 1
ATOM 4179 C CA . SER B 2 61 ? 6.40983 -47.93211 26.57077 1.000 35.86492 61 SER L CA 1
ATOM 4180 C C . SER B 2 61 ? 5.89997 -47.79404 25.13945 1.000 43.58600 61 SER L C 1
ATOM 4181 O O . SER B 2 61 ? 6.46428 -47.05982 24.31961 1.000 38.37520 61 SER L O 1
ATOM 4189 N N . GLY B 2 62 ? 4.84948 -48.54691 24.84069 1.000 42.40382 62 GLY L N 1
ATOM 4190 C CA . GLY B 2 62 ? 4.22263 -48.47632 23.55158 1.000 42.37075 62 GLY L CA 1
ATOM 4191 C C . GLY B 2 62 ? 4.89683 -49.23836 22.42699 1.000 42.79604 62 GLY L C 1
ATOM 4192 O O . GLY B 2 62 ? 4.38358 -49.19948 21.29230 1.000 47.12069 62 GLY L O 1
ATOM 4196 N N . VAL B 2 63 ? 6.02583 -49.88939 22.68333 1.000 36.11568 63 VAL L N 1
ATOM 4197 C CA . VAL B 2 63 ? 6.73180 -50.67865 21.68098 1.000 34.53165 63 VAL L CA 1
ATOM 4198 C C . VAL B 2 63 ? 6.11610 -52.07290 21.62262 1.000 37.93725 63 VAL L C 1
ATOM 4199 O O . VAL B 2 63 ? 5.97082 -52.73348 22.65575 1.000 38.18221 63 VAL L O 1
ATOM 4212 N N . PRO B 2 64 ? 5.74789 -52.56526 20.44032 1.000 40.09491 64 PRO L N 1
ATOM 4213 C CA . PRO B 2 64 ? 5.12216 -53.88678 20.36506 1.000 40.87962 64 PRO L CA 1
ATOM 4214 C C . PRO B 2 64 ? 6.00746 -54.98309 20.92525 1.000 35.49996 64 PRO L C 1
ATOM 4215 O O . PRO B 2 64 ? 7.24861 -54.99077 20.75613 1.000 34.02685 64 PRO L O 1
ATOM 4226 N N . ASP B 2 65 ? 5.31791 -55.97363 21.49374 1.000 44.32031 65 ASP L N 1
ATOM 4227 C CA . ASP B 2 65 ? 5.92843 -57.17366 22.03694 1.000 47.29045 65 ASP L CA 1
ATOM 4228 C C . ASP B 2 65 ? 6.74455 -57.93011 21.01862 1.000 42.30609 65 ASP L C 1
ATOM 4229 O O . ASP B 2 65 ? 7.52065 -58.79470 21.41928 1.000 36.92995 65 ASP L O 1
ATOM 4238 N N . ARG B 2 66 ? 6.54357 -57.65923 19.71841 1.000 38.50056 66 ARG L N 1
ATOM 4239 C CA . ARG B 2 66 ? 7.27852 -58.35964 18.66593 1.000 42.76577 66 ARG L CA 1
ATOM 4240 C C . ARG B 2 66 ? 8.76755 -58.08249 18.74909 1.000 32.20149 66 ARG L C 1
ATOM 4241 O O . ARG B 2 66 ? 9.56320 -58.86390 18.20899 1.000 32.13597 66 ARG L O 1
ATOM 4262 N N . PHE B 2 67 ? 9.17208 -57.03230 19.47338 1.000 28.13294 67 PHE L N 1
ATOM 4263 C CA . PHE B 2 67 ? 10.56562 -56.62220 19.60557 1.000 27.28131 67 PHE L CA 1
ATOM 4264 C C . PHE B 2 67 ? 11.14984 -57.15607 20.90498 1.000 28.07790 67 PHE L C 1
ATOM 4265 O O . PHE B 2 67 ? 10.48666 -57.11494 21.94183 1.000 32.01894 67 PHE L O 1
ATOM 4282 N N . THR B 2 68 ? 12.31035 -57.78325 20.81189 1.000 25.73629 68 THR L N 1
ATOM 4283 C CA . THR B 2 68 ? 13.03525 -58.26672 21.98127 1.000 27.89022 68 THR L CA 1
ATOM 4284 C C . THR B 2 68 ? 14.49817 -57.93518 21.81521 1.000 27.69242 68 THR L C 1
ATOM 4285 O O . THR B 2 68 ? 15.01100 -57.85258 20.70099 1.000 25.06201 68 THR L O 1
ATOM 4296 N N . GLY B 2 69 ? 15.17542 -57.76545 22.92360 1.000 23.08418 69 GLY L N 1
ATOM 4297 C CA . GLY B 2 69 ? 16.60894 -57.52747 22.90864 1.000 22.93056 69 GLY L CA 1
ATOM 4298 C C . GLY B 2 69 ? 17.32160 -58.49233 23.83358 1.000 22.45563 69 GLY L C 1
ATOM 4299 O O . GLY B 2 69 ? 16.77482 -58.89456 24.85940 1.000 24.35900 69 GLY L O 1
ATOM 4303 N N . SER B 2 70 ? 18.50910 -58.93401 23.41206 1.000 22.91230 70 SER L N 1
ATOM 4304 C CA . SER B 2 70 ? 19.26603 -59.88487 24.21081 1.000 23.57727 70 SER L CA 1
ATOM 4305 C C . SER B 2 70 ? 20.75157 -59.57325 24.04468 1.000 21.77673 70 SER L C 1
ATOM 4306 O O . SER B 2 70 ? 21.15690 -58.75430 23.21204 1.000 22.49329 70 SER L O 1
ATOM 4314 N N . GLY B 2 71 ? 21.56555 -60.28789 24.82969 1.000 25.75281 71 GLY L N 1
ATOM 4315 C CA . GLY B 2 71 ? 23.00199 -60.21027 24.76298 1.000 24.87985 71 GLY L CA 1
ATOM 4316 C C . GLY B 2 71 ? 23.64852 -59.72695 26.05343 1.000 25.25747 71 GLY L C 1
ATOM 4317 O O . GLY B 2 71 ? 22.99816 -59.47004 27.07421 1.000 23.67877 71 GLY L O 1
ATOM 4321 N N . SER B 2 72 ? 24.96831 -59.69111 26.00281 1.000 22.31080 72 SER L N 1
ATOM 4322 C CA . SER B 2 72 ? 25.79232 -59.35377 27.15557 1.000 20.49707 72 SER L CA 1
ATOM 4323 C C . SER B 2 72 ? 27.19839 -59.06041 26.64533 1.000 22.63287 72 SER L C 1
ATOM 4324 O O . SER B 2 72 ? 27.57894 -59.47253 25.54949 1.000 20.96651 72 SER L O 1
ATOM 4332 N N . GLY B 2 73 ? 27.98298 -58.42347 27.49164 1.000 20.86660 73 GLY L N 1
ATOM 4333 C CA . GLY B 2 73 ? 29.40026 -58.21778 27.24612 1.000 21.05466 73 GLY L CA 1
ATOM 4334 C C . GLY B 2 73 ? 29.61808 -57.29276 26.03628 1.000 23.05662 73 GLY L C 1
ATOM 4335 O O . GLY B 2 73 ? 29.41136 -56.05710 26.13398 1.000 20.30537 73 GLY L O 1
ATOM 4339 N N . THR B 2 74 ? 30.01270 -57.86597 24.87162 1.000 19.61932 74 THR L N 1
ATOM 4340 C CA . THR B 2 74 ? 30.25562 -57.05753 23.68234 1.000 18.00561 74 THR L CA 1
ATOM 4341 C C . THR B 2 74 ? 29.26135 -57.41366 22.59149 1.000 22.35660 74 THR L C 1
ATOM 4342 O O . THR B 2 74 ? 29.35751 -56.86672 21.49708 1.000 21.03637 74 THR L O 1
ATOM 4353 N N . ASP B 2 75 ? 28.34550 -58.37035 22.81521 1.000 19.52911 75 ASP L N 1
ATOM 4354 C CA . ASP B 2 75 ? 27.55963 -58.86104 21.67949 1.000 19.54669 75 ASP L CA 1
ATOM 4355 C C . ASP B 2 75 ? 26.05774 -58.81984 21.98806 1.000 20.97136 75 ASP L C 1
ATOM 4356 O O . ASP B 2 75 ? 25.57868 -59.43484 22.96140 1.000 20.66003 75 ASP L O 1
ATOM 4365 N N . PHE B 2 76 ? 25.29767 -58.18144 21.08020 1.000 19.46663 76 PHE L N 1
ATOM 4366 C CA . PHE B 2 76 ? 23.88939 -57.92028 21.33627 1.000 21.34639 76 PHE L CA 1
ATOM 4367 C C . PHE B 2 76 ? 23.05281 -58.09931 20.07687 1.000 19.61147 76 PHE L C 1
ATOM 4368 O O . PHE B 2 76 ? 23.56203 -57.97186 18.95309 1.000 21.98450 76 PHE L O 1
ATOM 4385 N N . THR B 2 77 ? 21.79107 -58.50161 20.30135 1.000 19.39210 77 THR L N 1
ATOM 4386 C CA . THR B 2 77 ? 20.84824 -58.73949 19.20823 1.000 20.28899 77 THR L CA 1
ATOM 4387 C C . THR B 2 77 ? 19.55138 -58.01766 19.49535 1.000 22.16862 77 THR L C 1
ATOM 4388 O O . THR B 2 77 ? 18.97077 -58.19365 20.57162 1.000 22.20883 77 THR L O 1
ATOM 4399 N N . LEU B 2 78 ? 19.00558 -57.40524 18.45525 1.000 19.85677 78 LEU L N 1
ATOM 4400 C CA . LEU B 2 78 ? 17.62575 -56.96675 18.41804 1.000 23.16450 78 LEU L CA 1
ATOM 4401 C C . LEU B 2 78 ? 16.86163 -57.94388 17.54851 1.000 21.58704 78 LEU L C 1
ATOM 4402 O O . LEU B 2 78 ? 17.26248 -58.18519 16.40016 1.000 20.97953 78 LEU L O 1
ATOM 4418 N N . LYS B 2 79 ? 15.76327 -58.51710 18.08712 1.000 22.22488 79 LYS L N 1
ATOM 4419 C CA . LYS B 2 79 ? 14.97194 -59.46755 17.30787 1.000 25.24645 79 LYS L CA 1
ATOM 4420 C C . LYS B 2 79 ? 13.55107 -58.95690 17.08611 1.000 26.22858 79 LYS L C 1
ATOM 4421 O O . LYS B 2 79 ? 12.92327 -58.38040 17.98262 1.000 25.73637 79 LYS L O 1
ATOM 4440 N N . ILE B 2 80 ? 13.02831 -59.16306 15.87831 1.000 24.21446 80 ILE L N 1
ATOM 4441 C CA . ILE B 2 80 ? 11.63713 -58.87945 15.58512 1.000 25.88221 80 ILE L CA 1
ATOM 4442 C C . ILE B 2 80 ? 10.95766 -60.19993 15.23250 1.000 31.38474 80 ILE L C 1
ATOM 4443 O O . ILE B 2 80 ? 11.33446 -60.83925 14.23896 1.000 32.40732 80 ILE L O 1
ATOM 4459 N N . SER B 2 81 ? 9.95036 -60.61456 16.02899 1.000 34.12093 81 SER L N 1
ATOM 4460 C CA . SER B 2 81 ? 9.38285 -61.96114 15.85644 1.000 32.19726 81 SER L CA 1
ATOM 4461 C C . SER B 2 81 ? 8.60361 -62.08936 14.55227 1.000 38.13428 81 SER L C 1
ATOM 4462 O O . SER B 2 81 ? 8.48460 -63.19456 14.00874 1.000 41.98722 81 SER L O 1
ATOM 4470 N N . ARG B 2 82 ? 8.01592 -61.00180 14.08266 1.000 33.93794 82 ARG L N 1
ATOM 4471 C CA . ARG B 2 82 ? 7.34110 -61.00879 12.77503 1.000 38.63611 82 ARG L CA 1
ATOM 4472 C C . ARG B 2 82 ? 7.28987 -59.57817 12.31109 1.000 38.14909 82 ARG L C 1
ATOM 4473 O O . ARG B 2 82 ? 6.74423 -58.72828 13.01088 1.000 43.13394 82 ARG L O 1
ATOM 4494 N N . VAL B 2 83 ? 7.89985 -59.30356 11.16509 1.000 37.29842 83 VAL L N 1
ATOM 4495 C CA . VAL B 2 83 ? 7.99257 -57.94050 10.67582 1.000 31.59093 83 VAL L CA 1
ATOM 4496 C C . VAL B 2 83 ? 6.63012 -57.47395 10.18492 1.000 46.27567 83 VAL L C 1
ATOM 4497 O O . VAL B 2 83 ? 5.89501 -58.22554 9.52898 1.000 47.09268 83 VAL L O 1
ATOM 4510 N N . GLU B 2 84 ? 6.28266 -56.23237 10.51258 1.000 39.13645 84 GLU L N 1
ATOM 4511 C CA . GLU B 2 84 ? 5.10073 -55.54866 9.98825 1.000 39.25019 84 GLU L CA 1
ATOM 4512 C C . GLU B 2 84 ? 5.54256 -54.39447 9.11172 1.000 37.29005 84 GLU L C 1
ATOM 4513 O O . GLU B 2 84 ? 6.68137 -53.93413 9.15007 1.000 34.39738 84 GLU L O 1
ATOM 4525 N N . ALA B 2 85 ? 4.60237 -53.90766 8.29976 1.000 36.95545 85 ALA L N 1
ATOM 4526 C CA . ALA B 2 85 ? 4.92923 -52.87468 7.33433 1.000 33.08997 85 ALA L CA 1
ATOM 4527 C C . ALA B 2 85 ? 5.45749 -51.62162 7.99251 1.000 32.91579 85 ALA L C 1
ATOM 4528 O O . ALA B 2 85 ? 6.35850 -50.99057 7.45381 1.000 32.25097 85 ALA L O 1
ATOM 4535 N N . GLU B 2 86 ? 4.96725 -51.28437 9.19450 1.000 33.11112 86 GLU L N 1
ATOM 4536 C CA . GLU B 2 86 ? 5.39625 -50.06258 9.86592 1.000 32.18662 86 GLU L CA 1
ATOM 4537 C C . GLU B 2 86 ? 6.73617 -50.18779 10.61905 1.000 35.11417 86 GLU L C 1
ATOM 4538 O O . GLU B 2 86 ? 7.15771 -49.24630 11.30999 1.000 33.19514 86 GLU L O 1
ATOM 4550 N N . ASP B 2 87 ? 7.41393 -51.31374 10.51345 1.000 34.34250 87 ASP L N 1
ATOM 4551 C CA . ASP B 2 87 ? 8.73252 -51.47894 11.14054 1.000 31.41874 87 ASP L CA 1
ATOM 4552 C C . ASP B 2 87 ? 9.87277 -50.88405 10.29712 1.000 26.98054 87 ASP L C 1
ATOM 4553 O O . ASP B 2 87 ? 11.06381 -50.97641 10.65604 1.000 26.88382 87 ASP L O 1
ATOM 4562 N N . LEU B 2 88 ? 9.57501 -50.33556 9.11795 1.000 27.90368 88 LEU L N 1
ATOM 4563 C CA . LEU B 2 88 ? 10.62707 -49.89618 8.22231 1.000 25.18006 88 LEU L CA 1
ATOM 4564 C C . LEU B 2 88 ? 11.36247 -48.69061 8.80371 1.000 25.24070 88 LEU L C 1
ATOM 4565 O O . LEU B 2 88 ? 10.77466 -47.85631 9.50974 1.000 27.57458 88 LEU L O 1
ATOM 4581 N N . GLY B 2 89 ? 12.63247 -48.59883 8.48183 1.000 24.09227 89 GLY L N 1
ATOM 4582 C CA . GLY B 2 89 ? 13.46579 -47.49617 8.92200 1.000 22.56905 89 GLY L CA 1
ATOM 4583 C C . GLY B 2 89 ? 14.85915 -47.98359 9.17611 1.000 22.61499 89 GLY L C 1
ATOM 4584 O O . GLY B 2 89 ? 15.28424 -49.03690 8.70699 1.000 23.42960 89 GLY L O 1
ATOM 4588 N N . VAL B 2 90 ? 15.62053 -47.12927 9.83391 1.000 20.82902 90 VAL L N 1
ATOM 4589 C CA . VAL B 2 90 ? 16.99745 -47.40968 10.13941 1.000 18.26402 90 VAL L CA 1
ATOM 4590 C C . VAL B 2 90 ? 17.08674 -47.66084 11.65720 1.000 18.95200 90 VAL L C 1
ATOM 4591 O O . VAL B 2 90 ? 16.68050 -46.80878 12.45534 1.000 19.31839 90 VAL L O 1
ATOM 4604 N N . TYR B 2 91 ? 17.63802 -48.81635 12.01238 1.000 18.75545 91 TYR L N 1
ATOM 4605 C CA . TYR B 2 91 ? 17.86410 -49.22932 13.41137 1.000 18.79245 91 TYR L CA 1
ATOM 4606 C C . TYR B 2 91 ? 19.29619 -48.96769 13.80080 1.000 19.80044 91 TYR L C 1
ATOM 4607 O O . TYR B 2 91 ? 20.21393 -49.35099 13.07750 1.000 20.07455 91 TYR L O 1
ATOM 4625 N N . TYR B 2 92 ? 19.49094 -48.42196 15.04113 1.000 17.59854 92 TYR L N 1
ATOM 4626 C CA . TYR B 2 92 ? 20.82996 -48.13007 15.54667 1.000 15.62395 92 TYR L CA 1
ATOM 4627 C C . TYR B 2 92 ? 21.00427 -48.75457 16.92139 1.000 17.27927 92 TYR L C 1
ATOM 4628 O O . TYR B 2 92 ? 20.10411 -48.59588 17.75265 1.000 19.07992 92 TYR L O 1
ATOM 4646 N N . CYS B 2 93 ? 22.13697 -49.44995 17.14293 1.000 17.46376 93 CYS L N 1
ATOM 4647 C CA . CYS B 2 93 ? 22.48915 -49.65440 18.56632 1.000 16.99325 93 CYS L CA 1
ATOM 4648 C C . CYS B 2 93 ? 23.29320 -48.47820 19.08794 1.000 18.31549 93 CYS L C 1
ATOM 4649 O O . CYS B 2 93 ? 23.89140 -47.73057 18.31744 1.000 19.26437 93 CYS L O 1
ATOM 4656 N N . CYS B 2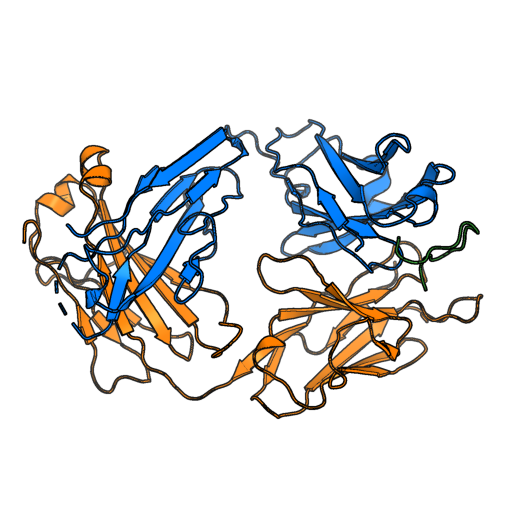 94 ? 23.28711 -48.24744 20.39467 1.000 17.53214 94 CYS L N 1
ATOM 4657 C CA . CYS B 2 94 ? 24.03700 -47.14715 20.93507 1.000 15.49602 94 CYS L CA 1
ATOM 4658 C C . CYS B 2 94 ? 24.46064 -47.55567 22.32316 1.000 18.45797 94 CYS L C 1
ATOM 4659 O O . CYS B 2 94 ? 23.67873 -48.22841 23.00736 1.000 17.86351 94 CYS L O 1
ATOM 4667 N N . GLN B 2 95 ? 25.63113 -47.10518 22.76304 1.000 17.83682 95 GLN L N 1
ATOM 4668 C CA . GLN B 2 95 ? 26.14492 -47.42099 24.12188 1.000 16.91719 95 GLN L CA 1
ATOM 4669 C C . GLN B 2 95 ? 26.42371 -46.15284 24.92354 1.000 15.56519 95 GLN L C 1
ATOM 4670 O O . GLN B 2 95 ? 27.00412 -45.16755 24.42267 1.000 17.10269 95 GLN L O 1
ATOM 4684 N N . GLY B 2 96 ? 26.05146 -46.25428 26.22348 1.000 17.77932 96 GLY L N 1
ATOM 4685 C CA . GLY B 2 96 ? 26.22607 -45.15969 27.14090 1.000 15.55450 96 GLY L CA 1
ATOM 4686 C C . GLY B 2 96 ? 27.08160 -45.57565 28.30940 1.000 16.48529 96 GLY L C 1
ATOM 4687 O O . GLY B 2 96 ? 26.97101 -44.95381 29.37155 1.000 19.03914 96 GLY L O 1
ATOM 4691 N N . THR B 2 97 ? 27.86873 -46.62197 28.14378 1.000 17.48153 97 THR L N 1
ATOM 4692 C CA . THR B 2 97 ? 28.73062 -47.05030 29.25088 1.000 19.55408 97 THR L CA 1
ATOM 4693 C C . THR B 2 97 ? 30.04253 -46.27567 29.26509 1.000 19.14357 97 THR L C 1
ATOM 4694 O O . THR B 2 97 ? 30.58113 -45.96367 30.33575 1.000 20.11097 97 THR L O 1
ATOM 4705 N N . HIS B 2 98 ? 30.63059 -46.06090 28.11457 1.000 18.67494 98 HIS L N 1
ATOM 4706 C CA . HIS B 2 98 ? 31.95905 -45.47336 27.97078 1.000 21.08579 98 HIS L CA 1
ATOM 4707 C C . HIS B 2 98 ? 31.87029 -44.13139 27.28849 1.000 22.11514 98 HIS L C 1
ATOM 4708 O O . HIS B 2 98 ? 31.11948 -43.98267 26.32744 1.000 20.51644 98 HIS L O 1
ATOM 4722 N N . PHE B 2 99 ? 32.62922 -43.16174 27.76671 1.000 20.73487 99 PHE L N 1
ATOM 4723 C CA . PHE B 2 99 ? 32.68113 -41.84316 27.14040 1.000 19.56192 99 PHE L CA 1
ATOM 4724 C C . PHE B 2 99 ? 33.75879 -41.82558 26.07093 1.000 23.03451 99 PHE L C 1
ATOM 4725 O O . PHE B 2 99 ? 34.89048 -42.28286 26.32985 1.000 25.54561 99 PHE L O 1
ATOM 4742 N N . PRO B 2 100 ? 33.45451 -41.27021 24.89500 1.000 19.80580 100 PRO L N 1
ATOM 4743 C CA . PRO B 2 100 ? 32.16530 -40.69644 24.45912 1.000 19.02607 100 PRO L CA 1
ATOM 4744 C C . PRO B 2 100 ? 31.14998 -41.76217 24.10774 1.000 18.18909 100 PRO L C 1
ATOM 4745 O O . PRO B 2 100 ? 31.52532 -42.84855 23.65365 1.000 18.23879 100 PRO L O 1
ATOM 4756 N N . PHE B 2 101 ? 29.87775 -41.46612 24.34072 1.000 17.46106 101 PHE L N 1
ATOM 4757 C CA . PHE B 2 101 ? 28.82038 -42.37538 23.91029 1.000 16.57623 101 PHE L CA 1
ATOM 4758 C C . PHE B 2 101 ? 28.82800 -42.49485 22.38783 1.000 17.57376 101 PHE L C 1
ATOM 4759 O O . PHE B 2 101 ? 29.24426 -41.57188 21.70773 1.000 20.03958 101 PHE L O 1
ATOM 4776 N N . THR B 2 102 ? 28.59536 -43.70752 21.89875 1.000 15.90740 102 THR L N 1
ATOM 4777 C CA . THR B 2 102 ? 28.71984 -43.98277 20.48451 1.000 17.21987 102 THR L CA 1
ATOM 4778 C C . THR B 2 102 ? 27.53201 -44.79938 19.97340 1.000 17.60718 102 THR L C 1
ATOM 4779 O O . THR B 2 102 ? 26.81315 -45.50729 20.70316 1.000 18.10740 102 THR L O 1
ATOM 4790 N N . PHE B 2 103 ? 27.36579 -44.66212 18.65494 1.000 17.82421 103 PHE L N 1
ATOM 4791 C CA . PHE B 2 103 ? 26.29217 -45.26532 17.88297 1.000 17.62097 103 PHE L CA 1
ATOM 4792 C C . PHE B 2 103 ? 26.85883 -46.17811 16.80954 1.000 16.47596 103 PHE L C 1
ATOM 4793 O O . PHE B 2 103 ? 27.92941 -45.90928 16.24038 1.000 18.55152 103 PHE L O 1
ATOM 4810 N N . GLY B 2 104 ? 26.09449 -47.24420 16.48411 1.000 16.65230 104 GLY L N 1
ATOM 4811 C CA . GLY B 2 104 ? 26.36015 -48.02284 15.27887 1.000 19.46509 104 GLY L CA 1
ATOM 4812 C C . GLY B 2 104 ? 26.00450 -47.21721 14.04873 1.000 19.95180 104 GLY L C 1
ATOM 4813 O O . GLY B 2 104 ? 25.39085 -46.15541 14.13605 1.000 18.85477 104 GLY L O 1
ATOM 4817 N N . VAL B 2 105 ? 26.38586 -47.77162 12.88738 1.000 19.79526 105 VAL L N 1
ATOM 4818 C CA . VAL B 2 105 ? 26.19508 -47.05383 11.60903 1.000 19.93083 105 VAL L CA 1
ATOM 4819 C C . VAL B 2 105 ? 24.76317 -47.07653 11.13962 1.000 23.78437 105 VAL L C 1
ATOM 4820 O O . VAL B 2 105 ? 24.36116 -46.25557 10.28795 1.000 24.54883 105 VAL L O 1
ATOM 4833 N N . GLY B 2 106 ? 23.99761 -48.02396 11.61715 1.000 21.84262 106 GLY L N 1
ATOM 4834 C CA . GLY B 2 106 ? 22.61165 -48.14313 11.22491 1.000 24.05697 106 GLY L CA 1
ATOM 4835 C C . GLY B 2 106 ? 22.40904 -49.34685 10.30225 1.000 24.38850 106 GLY L C 1
ATOM 4836 O O . GLY B 2 106 ? 23.23134 -49.64768 9.41129 1.000 24.67513 106 GLY L O 1
ATOM 4840 N N . THR B 2 107 ? 21.27466 -50.01935 10.50080 1.000 20.07761 107 THR L N 1
ATOM 4841 C CA . THR B 2 107 ? 20.80619 -51.11850 9.65082 1.000 21.40011 107 THR L CA 1
ATOM 4842 C C . THR B 2 107 ? 19.48757 -50.64589 9.02463 1.000 22.93010 107 THR L C 1
ATOM 4843 O O . THR B 2 107 ? 18.50681 -50.37849 9.71159 1.000 21.33804 107 THR L O 1
ATOM 4854 N N . LYS B 2 108 ? 19.40525 -50.59337 7.68591 1.000 21.33558 108 LYS L N 1
ATOM 4855 C CA . LYS B 2 108 ? 18.15525 -50.20071 7.07925 1.000 23.64439 108 LYS L CA 1
ATOM 4856 C C . LYS B 2 108 ? 17.27332 -51.44432 6.91333 1.000 26.37963 108 LYS L C 1
ATOM 4857 O O . LYS B 2 108 ? 17.70552 -52.47319 6.35898 1.000 29.60957 108 LYS L O 1
ATOM 4876 N N . LEU B 2 109 ? 16.05224 -51.36008 7.39310 1.000 24.09022 109 LEU L N 1
ATOM 4877 C CA . LEU B 2 109 ? 15.07663 -52.43958 7.20007 1.000 27.69627 109 LEU L CA 1
ATOM 4878 C C . LEU B 2 109 ? 14.09006 -52.05646 6.09157 1.000 26.15873 109 LEU L C 1
ATOM 4879 O O . LEU B 2 109 ? 13.33571 -51.07644 6.21816 1.000 23.20152 109 LEU L O 1
ATOM 4895 N N . GLU B 2 110 ? 14.06949 -52.83521 5.00183 1.000 26.68742 110 GLU L N 1
ATOM 4896 C CA . GLU B 2 110 ? 13.12566 -52.59507 3.92691 1.000 30.01945 110 GLU L CA 1
ATOM 4897 C C . GLU B 2 110 ? 12.20102 -53.79231 3.77218 1.000 31.35756 110 GLU L C 1
ATOM 4898 O O . GLU B 2 110 ? 12.56153 -54.91587 4.12617 1.000 30.45874 110 GLU L O 1
ATOM 4910 N N . LEU B 2 111 ? 10.98127 -53.53250 3.30078 1.000 29.61203 111 LEU L N 1
ATOM 4911 C CA . LEU B 2 111 ? 10.00552 -54.59214 3.13433 1.000 29.10812 111 LEU L CA 1
ATOM 4912 C C . LEU B 2 111 ? 9.92946 -55.05834 1.68841 1.000 29.75307 111 LEU L C 1
ATOM 4913 O O . LEU B 2 111 ? 10.03351 -54.25405 0.75525 1.000 30.42130 111 LEU L O 1
ATOM 4929 N N . LYS B 2 112 ? 9.74918 -56.36263 1.52383 1.000 31.25950 112 LYS L N 1
ATOM 4930 C CA . LYS B 2 112 ? 9.44635 -56.98957 0.23919 1.000 31.80073 112 LYS L CA 1
ATOM 4931 C C . LYS B 2 112 ? 7.94709 -57.16594 0.14546 1.000 33.04547 112 LYS L C 1
ATOM 4932 O O . LYS B 2 112 ? 7.28099 -57.41077 1.15669 1.000 40.18365 112 LYS L O 1
ATOM 4951 N N . ARG B 2 113 ? 7.41278 -57.09682 -1.08374 1.000 34.15143 113 ARG L N 1
ATOM 4952 C CA . ARG B 2 113 ? 5.99157 -57.32489 -1.29369 1.000 35.17744 113 ARG L CA 1
ATOM 4953 C C . ARG B 2 113 ? 5.78740 -57.72381 -2.76404 1.000 32.67197 113 ARG L C 1
ATOM 4954 O O . ARG B 2 113 ? 6.75457 -57.80653 -3.52741 1.000 33.58954 113 ARG L O 1
ATOM 4975 N N . THR B 2 114 ? 4.52676 -57.98393 -3.14667 1.000 31.01492 114 THR L N 1
ATOM 4976 C CA . THR B 2 114 ? 4.17931 -58.35395 -4.51681 1.000 31.23913 114 THR L CA 1
ATOM 4977 C C . THR B 2 114 ? 4.37265 -57.18342 -5.47535 1.000 33.94104 114 THR L C 1
ATOM 4978 O O . THR B 2 114 ? 4.36347 -56.01342 -5.08557 1.000 34.54861 114 THR L O 1
ATOM 4989 N N . VAL B 2 115 ? 4.58049 -57.52220 -6.75243 1.000 33.00504 115 VAL L N 1
ATOM 4990 C CA . VAL B 2 115 ? 4.72106 -56.48667 -7.76820 1.000 32.12499 115 VAL L CA 1
ATOM 4991 C C . VAL B 2 115 ? 3.43072 -55.69323 -7.81279 1.000 33.27258 115 VAL L C 1
ATOM 4992 O O . VAL B 2 115 ? 2.33579 -56.27261 -7.77403 1.000 34.59112 115 VAL L O 1
ATOM 5005 N N . ALA B 2 116 ? 3.55702 -54.36165 -7.94198 1.000 30.59336 116 ALA L N 1
ATOM 5006 C CA . ALA B 2 116 ? 2.40418 -53.48372 -8.12039 1.000 31.88725 116 ALA L CA 1
ATOM 5007 C C . ALA B 2 116 ? 2.73539 -52.47365 -9.21282 1.000 27.35742 116 ALA L C 1
ATOM 5008 O O . ALA B 2 116 ? 3.72008 -51.74370 -9.07399 1.000 25.61064 116 ALA L O 1
ATOM 5015 N N . ALA B 2 117 ? 1.90604 -52.41542 -10.23465 1.000 27.72979 117 ALA L N 1
ATOM 5016 C CA . ALA B 2 117 ? 2.11553 -51.46819 -11.31560 1.000 29.00067 117 ALA L CA 1
ATOM 5017 C C . ALA B 2 117 ? 1.78550 -50.04599 -10.84539 1.000 32.52443 117 ALA L C 1
ATOM 5018 O O . ALA B 2 117 ? 0.88120 -49.83540 -10.03738 1.000 28.28981 117 ALA L O 1
ATOM 5025 N N . PRO B 2 118 ? 2.46553 -49.04153 -11.37628 1.000 25.00447 118 PRO L N 1
ATOM 5026 C CA . PRO B 2 118 ? 2.12223 -47.65826 -11.02304 1.000 24.95410 118 PRO L CA 1
ATOM 5027 C C . PRO B 2 118 ? 0.84286 -47.17670 -11.68429 1.000 26.06387 118 PRO L C 1
ATOM 5028 O O . PRO B 2 118 ? 0.51741 -47.51965 -12.81941 1.000 28.31075 118 PRO L O 1
ATOM 5039 N N . SER B 2 119 ? 0.14020 -46.30103 -10.97480 1.000 24.53125 119 SER L N 1
ATOM 5040 C CA . SER B 2 119 ? -0.83392 -45.39596 -11.59604 1.000 26.61287 119 SER L CA 1
ATOM 5041 C C . SER B 2 119 ? -0.12329 -44.12308 -12.04646 1.000 25.34197 119 SER L C 1
ATOM 5042 O O . SER B 2 119 ? 0.71494 -43.60708 -11.30688 1.000 25.41017 119 SER L O 1
ATOM 5050 N N . VAL B 2 120 ? -0.47575 -43.59226 -13.20779 1.000 25.81870 120 VAL L N 1
ATOM 5051 C CA . VAL B 2 120 ? 0.31759 -42.55060 -13.83456 1.000 22.85454 120 VAL L CA 1
ATOM 5052 C C . VAL B 2 120 ? -0.55670 -41.32699 -14.04257 1.000 22.94142 120 VAL L C 1
ATOM 5053 O O . VAL B 2 120 ? -1.73893 -41.44583 -14.39532 1.000 24.63927 120 VAL L O 1
ATOM 5066 N N . PHE B 2 121 ? 0.02755 -40.14102 -13.77283 1.000 24.45557 121 PHE L N 1
ATOM 5067 C CA . PHE B 2 121 ? -0.62981 -38.85361 -13.89859 1.000 24.26794 121 PHE L CA 1
ATOM 5068 C C . PHE B 2 121 ? 0.35577 -37.86721 -14.49697 1.000 23.98684 121 PHE L C 1
ATOM 5069 O O . PHE B 2 121 ? 1.51691 -37.84608 -14.09168 1.000 24.59425 121 PHE L O 1
ATOM 5086 N N . ILE B 2 122 ? -0.14270 -36.98120 -15.33333 1.000 22.10375 122 ILE L N 1
ATOM 5087 C CA . ILE B 2 122 ? 0.67297 -35.94574 -15.94367 1.000 21.63574 122 ILE L CA 1
ATOM 5088 C C . ILE B 2 122 ? 0.10311 -34.57040 -15.57332 1.000 25.60565 122 ILE L C 1
ATOM 5089 O O . ILE B 2 122 ? -1.12021 -34.36752 -15.49276 1.000 25.97798 122 ILE L O 1
ATOM 5105 N N . PHE B 2 123 ? 1.00466 -33.59073 -15.42927 1.000 23.87656 123 PHE L N 1
ATOM 5106 C CA . PHE B 2 123 ? 0.63114 -32.24331 -15.02525 1.000 25.08337 123 PHE L CA 1
ATOM 5107 C C . PHE B 2 123 ? 1.29167 -31.24913 -15.97231 1.000 24.25076 123 PHE L C 1
ATOM 5108 O O . PHE B 2 123 ? 2.52030 -31.28094 -16.11665 1.000 25.85063 123 PHE L O 1
ATOM 5125 N N . PRO B 2 124 ? 0.53934 -30.31972 -16.55767 1.000 26.20082 124 PRO L N 1
ATOM 5126 C CA . PRO B 2 124 ? 1.16100 -29.21517 -17.28544 1.000 25.24510 124 PRO L CA 1
ATOM 5127 C C . PRO B 2 124 ? 1.78942 -28.20717 -16.34811 1.000 24.53644 124 PRO L C 1
ATOM 5128 O O . PRO B 2 124 ? 1.52170 -28.18965 -15.12672 1.000 25.49761 124 PRO L O 1
ATOM 5139 N N . PRO B 2 125 ? 2.67326 -27.37355 -16.87821 1.000 24.80649 125 PRO L N 1
ATOM 5140 C CA . PRO B 2 125 ? 3.12760 -26.21960 -16.10928 1.000 24.91865 125 PRO L CA 1
ATOM 5141 C C . PRO B 2 125 ? 1.93306 -25.34053 -15.76393 1.000 23.86904 125 PRO L C 1
ATOM 5142 O O . PRO B 2 125 ? 1.01961 -25.14261 -16.56726 1.000 26.32739 125 PRO L O 1
ATOM 5153 N N . SER B 2 126 ? 1.95434 -24.83841 -14.51950 1.000 28.03481 126 SER L N 1
ATOM 5154 C CA . SER B 2 126 ? 0.96721 -23.85026 -14.12882 1.000 29.23745 126 SER L CA 1
ATOM 5155 C C . SER B 2 126 ? 1.12791 -22.55016 -14.87917 1.000 33.41627 126 SER L C 1
ATOM 5156 O O . SER B 2 126 ? 2.21553 -22.15882 -15.29842 1.000 32.71493 126 SER L O 1
ATOM 5164 N N . ASP B 2 127 ? 0.00791 -21.87770 -15.05699 1.000 36.23315 127 ASP L N 1
ATOM 5165 C CA . ASP B 2 127 ? 0.08210 -20.55096 -15.63313 1.000 37.73543 127 ASP L CA 1
ATOM 5166 C C . ASP B 2 127 ? 0.91501 -19.62571 -14.76721 1.000 40.84775 127 ASP L C 1
ATOM 5167 O O . ASP B 2 127 ? 1.56712 -18.71342 -15.28168 1.000 42.78587 127 ASP L O 1
ATOM 5176 N N . GLU B 2 128 ? 0.93602 -19.86118 -13.45605 1.000 38.68907 128 GLU L N 1
ATOM 5177 C CA . GLU B 2 128 ? 1.77718 -19.04428 -12.58843 1.000 38.22711 128 GLU L CA 1
ATOM 5178 C C . GLU B 2 128 ? 3.26024 -19.20017 -12.93315 1.000 40.81506 128 GLU L C 1
ATOM 5179 O O . GLU B 2 128 ? 4.02835 -18.22213 -12.90057 1.000 39.70383 128 GLU L O 1
ATOM 5191 N N . GLN B 2 129 ? 3.70926 -20.43824 -13.16783 1.000 36.28345 129 GLN L N 1
ATOM 5192 C CA . GLN B 2 129 ? 5.11869 -20.63367 -13.48584 1.000 29.64585 129 GLN L CA 1
ATOM 5193 C C . GLN B 2 129 ? 5.44486 -20.02183 -14.83759 1.000 36.61760 129 GLN L C 1
ATOM 5194 O O . GLN B 2 129 ? 6.48225 -19.38119 -15.00692 1.000 41.37198 129 GLN L O 1
ATOM 5208 N N . LEU B 2 130 ? 4.56739 -20.21872 -15.80893 1.000 33.77532 130 LEU L N 1
ATOM 5209 C CA . LEU B 2 130 ? 4.82597 -19.66707 -17.13043 1.000 37.93974 130 LEU L CA 1
ATOM 5210 C C . LEU B 2 130 ? 4.87333 -18.14874 -17.08726 1.000 45.65741 130 LEU L C 1
ATOM 5211 O O . LEU B 2 130 ? 5.72810 -17.53343 -17.72800 1.000 45.34050 130 LEU L O 1
ATOM 5227 N N . LYS B 2 131 ? 3.95251 -17.52933 -16.34132 1.000 47.02046 131 LYS L N 1
ATOM 5228 C CA . LYS B 2 131 ? 4.01155 -16.08481 -16.14033 1.000 51.87175 131 LYS L CA 1
ATOM 5229 C C . LYS B 2 131 ? 5.34786 -15.66719 -15.54657 1.000 48.58976 131 LYS L C 1
ATOM 5230 O O . LYS B 2 131 ? 5.82961 -14.57182 -15.83853 1.000 57.98130 131 LYS L O 1
ATOM 5249 N N . SER B 2 132 ? 5.95432 -16.51725 -14.71094 1.000 52.82747 132 SER L N 1
ATOM 5250 C CA . SER B 2 132 ? 7.23729 -16.23211 -14.06305 1.000 50.09681 132 SER L CA 1
ATOM 5251 C C . SER B 2 132 ? 8.44823 -16.53006 -14.94542 1.000 49.42985 132 SER L C 1
ATOM 5252 O O . SER B 2 132 ? 9.54765 -16.08853 -14.60789 1.000 50.57140 132 SER L O 1
ATOM 5260 N N . GLY B 2 133 ? 8.27181 -17.22358 -16.06792 1.000 52.64113 133 GLY L N 1
ATOM 5261 C CA . GLY B 2 133 ? 9.28190 -17.31657 -17.10670 1.000 54.21760 133 GLY L CA 1
ATOM 5262 C C . GLY B 2 133 ? 9.91806 -18.67985 -17.30287 1.000 54.13270 133 GLY L C 1
ATOM 5263 O O . GLY B 2 133 ? 10.92819 -18.77131 -17.99611 1.000 54.46498 133 GLY L O 1
ATOM 5267 N N . THR B 2 134 ? 9.36637 -19.73838 -16.72417 1.000 43.65820 134 THR L N 1
ATOM 5268 C CA . THR B 2 134 ? 9.92538 -21.08048 -16.83815 1.000 46.26818 134 THR L CA 1
ATOM 5269 C C . THR B 2 134 ? 8.78232 -22.07326 -17.04184 1.000 39.38155 134 THR L C 1
ATOM 5270 O O . THR B 2 134 ? 7.60094 -21.71246 -16.98904 1.000 36.63544 134 THR L O 1
ATOM 5281 N N . ALA B 2 135 ? 9.14002 -23.34056 -17.25166 1.000 32.20721 135 ALA L N 1
ATOM 5282 C CA . ALA B 2 135 ? 8.16221 -24.39850 -17.46502 1.000 30.42234 135 ALA L CA 1
ATOM 5283 C C . ALA B 2 135 ? 8.70643 -25.73164 -16.95797 1.000 32.97254 135 ALA L C 1
ATOM 5284 O O . ALA B 2 135 ? 9.79735 -26.15919 -17.34223 1.000 33.57190 135 ALA L O 1
ATOM 5291 N N . SER B 2 136 ? 7.91443 -26.40527 -16.11825 1.000 25.41354 136 SER L N 1
ATOM 5292 C CA . SER B 2 136 ? 8.20937 -27.73491 -15.61449 1.000 23.96302 136 SER L CA 1
ATOM 5293 C C . SER B 2 136 ? 6.99639 -28.58229 -15.97223 1.000 25.90609 136 SER L C 1
ATOM 5294 O O . SER B 2 136 ? 5.88469 -28.25128 -15.56276 1.000 26.89513 136 SER L O 1
ATOM 5302 N N . VAL B 2 137 ? 7.19943 -29.68379 -16.68882 1.000 22.04475 137 VAL L N 1
ATOM 5303 C CA . VAL B 2 137 ? 6.13861 -30.66212 -16.96404 1.000 21.41585 137 VAL L CA 1
ATOM 5304 C C . VAL B 2 137 ? 6.37470 -31.86281 -16.06022 1.000 21.85770 137 VAL L C 1
ATOM 5305 O O . VAL B 2 137 ? 7.52158 -32.28738 -15.92581 1.000 23.58066 137 VAL L O 1
ATOM 5318 N N . VAL B 2 138 ? 5.35797 -32.29410 -15.29473 1.000 22.27140 138 VAL L N 1
ATOM 5319 C CA . VAL B 2 138 ? 5.58457 -33.31357 -14.27500 1.000 20.02720 138 VAL L CA 1
ATOM 5320 C C . VAL B 2 138 ? 4.74262 -34.56293 -14.51609 1.000 22.69706 138 VAL L C 1
ATOM 5321 O O . VAL B 2 138 ? 3.58102 -34.46926 -14.90900 1.000 23.71965 138 VAL L O 1
ATOM 5334 N N . CYS B 2 139 ? 5.34846 -35.74488 -14.29549 1.000 20.70884 139 CYS L N 1
ATOM 5335 C CA . CYS B 2 139 ? 4.70188 -37.04329 -14.42339 1.000 22.77384 139 CYS L CA 1
ATOM 5336 C C . CYS B 2 139 ? 4.85734 -37.72185 -13.07464 1.000 22.79414 139 CYS L C 1
ATOM 5337 O O . CYS B 2 139 ? 5.96240 -37.78122 -12.55475 1.000 23.96207 139 CYS L O 1
ATOM 5344 N N . LEU B 2 140 ? 3.76408 -38.22823 -12.52403 1.000 23.93978 140 LEU L N 1
ATOM 5345 C CA . LEU B 2 140 ? 3.76601 -38.92115 -11.25002 1.000 21.31112 140 LEU L CA 1
ATOM 5346 C C . LEU B 2 140 ? 3.44391 -40.39162 -11.49702 1.000 20.67083 140 LEU L C 1
ATOM 5347 O O . LEU B 2 140 ? 2.51489 -40.67865 -12.23006 1.000 21.60836 140 LEU L O 1
ATOM 5363 N N . LEU B 2 141 ? 4.23786 -41.29758 -10.89915 1.000 19.86576 141 LEU L N 1
ATOM 5364 C CA . LEU B 2 141 ? 4.00742 -42.73972 -10.86556 1.000 20.33858 141 LEU L CA 1
ATOM 5365 C C . LEU B 2 141 ? 3.69418 -43.03113 -9.39647 1.000 20.89054 141 LEU L C 1
ATOM 5366 O O . LEU B 2 141 ? 4.56489 -42.85234 -8.56131 1.000 21.69978 141 LEU L O 1
ATOM 5382 N N . ASN B 2 142 ? 2.51306 -43.55037 -9.11948 1.000 21.34505 142 ASN L N 1
ATOM 5383 C CA . ASN B 2 142 ? 2.08682 -43.68741 -7.72206 1.000 21.08797 142 ASN L CA 1
ATOM 5384 C C . ASN B 2 142 ? 1.87642 -45.12787 -7.30314 1.000 21.67484 142 ASN L C 1
ATOM 5385 O O . ASN B 2 142 ? 1.32902 -45.93428 -8.07959 1.000 25.63053 142 ASN L O 1
ATOM 5396 N N . ASN B 2 143 ? 2.45026 -45.44131 -6.12893 1.000 24.59307 143 ASN L N 1
ATOM 5397 C CA . ASN B 2 143 ? 2.16451 -46.64278 -5.34358 1.000 27.03457 143 ASN L CA 1
ATOM 5398 C C . ASN B 2 143 ? 2.51736 -47.89591 -6.12630 1.000 22.79284 143 ASN L C 1
ATOM 5399 O O . ASN B 2 143 ? 1.64517 -48.70141 -6.52192 1.000 27.24653 143 ASN L O 1
ATOM 5410 N N . PHE B 2 144 ? 3.81130 -47.99572 -6.43387 1.000 21.67064 144 PHE L N 1
ATOM 5411 C CA . PHE B 2 144 ? 4.25592 -49.13080 -7.21712 1.000 23.73265 144 PHE L CA 1
ATOM 5412 C C . PHE B 2 144 ? 5.40147 -49.86872 -6.51589 1.000 24.42361 144 PHE L C 1
ATOM 5413 O O . PHE B 2 144 ? 6.02394 -49.38683 -5.56398 1.000 23.35249 144 PHE L O 1
ATOM 5430 N N . TYR B 2 145 ? 5.68481 -51.06071 -7.02079 1.000 25.71976 145 TYR L N 1
ATOM 5431 C CA . TYR B 2 145 ? 6.73002 -51.88346 -6.44560 1.000 28.92858 145 TYR L CA 1
ATOM 5432 C C . TYR B 2 145 ? 7.13636 -52.90005 -7.49467 1.000 29.30217 145 TYR L C 1
ATOM 5433 O O . TYR B 2 145 ? 6.25383 -53.50793 -8.11993 1.000 28.68354 145 TYR L O 1
ATOM 5451 N N . PRO B 2 146 ? 8.43068 -53.15672 -7.69775 1.000 30.76324 146 PRO L N 1
ATOM 5452 C CA . PRO B 2 146 ? 9.60860 -52.57138 -7.02972 1.000 28.78823 146 PRO L CA 1
ATOM 5453 C C . PRO B 2 146 ? 9.87046 -51.19076 -7.52624 1.000 30.13042 146 PRO L C 1
ATOM 5454 O O . PRO B 2 146 ? 9.19888 -50.69111 -8.43238 1.000 27.65667 146 PRO L O 1
ATOM 5465 N N . ARG B 2 147 ? 10.95539 -50.61749 -6.96208 1.000 31.60555 147 ARG L N 1
ATOM 5466 C CA . ARG B 2 147 ? 11.32766 -49.21919 -7.16684 1.000 36.90051 147 ARG L CA 1
ATOM 5467 C C . ARG B 2 147 ? 11.68205 -48.91937 -8.61142 1.000 30.36086 147 ARG L C 1
ATOM 5468 O O . ARG B 2 147 ? 11.53079 -47.77442 -9.06091 1.000 36.46095 147 ARG L O 1
ATOM 5489 N N . GLU B 2 148 ? 12.20214 -49.90097 -9.32008 1.000 33.52049 148 GLU L N 1
ATOM 5490 C CA . GLU B 2 148 ? 12.76305 -49.67190 -10.65846 1.000 37.52895 148 GLU L CA 1
ATOM 5491 C C . GLU B 2 148 ? 11.64738 -49.41174 -11.65801 1.000 38.80514 148 GLU L C 1
ATOM 5492 O O . GLU B 2 148 ? 10.65478 -50.13727 -11.67898 1.000 33.23099 148 GLU L O 1
ATOM 5504 N N . ALA B 2 149 ? 11.82307 -48.38318 -12.48915 1.000 35.82165 149 ALA L N 1
ATOM 5505 C CA . ALA B 2 149 ? 10.85906 -48.03788 -13.52559 1.000 34.39818 149 ALA L CA 1
ATOM 5506 C C . ALA B 2 149 ? 11.56110 -47.29237 -14.64344 1.000 40.93774 149 ALA L C 1
ATOM 5507 O O . ALA B 2 149 ? 12.68405 -46.80483 -14.47591 1.000 38.39809 149 ALA L O 1
ATOM 5514 N N . LYS B 2 150 ? 10.89976 -47.22415 -15.80309 1.000 33.59316 150 LYS L N 1
ATOM 5515 C CA . LYS B 2 150 ? 11.39146 -46.40008 -16.90024 1.000 33.86446 150 LYS L CA 1
ATOM 5516 C C . LYS B 2 150 ? 10.33420 -45.36278 -17.23608 1.000 38.84243 150 LYS L C 1
ATOM 5517 O O . LYS B 2 150 ? 9.16792 -45.70999 -17.44172 1.000 37.06702 150 LYS L O 1
ATOM 5536 N N . VAL B 2 151 ? 10.74156 -44.10117 -17.29833 1.000 27.75533 151 VAL L N 1
ATOM 5537 C CA . VAL B 2 151 ? 9.86913 -42.97902 -17.64847 1.000 27.50474 151 VAL L CA 1
ATOM 5538 C C . VAL B 2 151 ? 10.45689 -42.21767 -18.83429 1.000 33.42514 151 VAL L C 1
ATOM 5539 O O . VAL B 2 151 ? 11.62158 -41.81376 -18.79297 1.000 35.98116 151 VAL L O 1
ATOM 5552 N N . GLN B 2 152 ? 9.67366 -42.09919 -19.92937 1.000 29.01759 152 GLN L N 1
ATOM 5553 C CA . GLN B 2 152 ? 10.15914 -41.45017 -21.14441 1.000 30.86007 152 GLN L CA 1
ATOM 5554 C C . GLN B 2 152 ? 9.20086 -40.32039 -21.49248 1.000 32.72342 152 GLN L C 1
ATOM 5555 O O . GLN B 2 152 ? 7.98491 -40.47672 -21.34959 1.000 36.64855 152 GLN L O 1
ATOM 5569 N N . TRP B 2 153 ? 9.75157 -39.15301 -21.84046 1.000 28.97566 153 TRP L N 1
ATOM 5570 C CA . TRP B 2 153 ? 8.93691 -38.01164 -22.24815 1.000 27.33364 153 TRP L CA 1
ATOM 5571 C C . TRP B 2 153 ? 8.91365 -37.91281 -23.76333 1.000 29.39938 153 TRP L C 1
ATOM 5572 O O . TRP B 2 153 ? 9.91962 -38.17623 -24.41925 1.000 29.71803 153 TRP L O 1
ATOM 5593 N N . LYS B 2 154 ? 7.76543 -37.49014 -24.29689 1.000 28.00128 154 LYS L N 1
ATOM 5594 C CA . LYS B 2 154 ? 7.62655 -37.20588 -25.72333 1.000 30.42517 154 LYS L CA 1
ATOM 5595 C C . LYS B 2 154 ? 6.99086 -35.84230 -25.88317 1.000 35.37410 154 LYS L C 1
ATOM 5596 O O . LYS B 2 154 ? 6.01861 -35.53900 -25.20209 1.000 33.69477 154 LYS L O 1
ATOM 5615 N N . VAL B 2 155 ? 7.57371 -35.00874 -26.72772 1.000 30.98231 155 VAL L N 1
ATOM 5616 C CA . VAL B 2 155 ? 7.10281 -33.66252 -26.97594 1.000 33.02623 155 VAL L CA 1
ATOM 5617 C C . VAL B 2 155 ? 6.85072 -33.60956 -28.46623 1.000 37.32231 155 VAL L C 1
ATOM 5618 O O . VAL B 2 155 ? 7.80373 -33.73130 -29.23006 1.000 33.76857 155 VAL L O 1
ATOM 5631 N N . ASP B 2 156 ? 5.58947 -33.48415 -28.89490 1.000 33.62963 156 ASP L N 1
ATOM 5632 C CA . ASP B 2 156 ? 5.25597 -33.55000 -30.33179 1.000 39.44942 156 ASP L CA 1
ATOM 5633 C C . ASP B 2 156 ? 5.89863 -34.78014 -30.97403 1.000 37.06204 156 ASP L C 1
ATOM 5634 O O . ASP B 2 156 ? 6.45995 -34.72319 -32.06497 1.000 39.23484 156 ASP L O 1
ATOM 5643 N N . ASN B 2 157 ? 5.74198 -35.92437 -30.29809 1.000 35.61053 157 ASN L N 1
ATOM 5644 C CA . ASN B 2 157 ? 6.23548 -37.20566 -30.77895 1.000 38.85108 157 ASN L CA 1
ATOM 5645 C C . ASN B 2 157 ? 7.74622 -37.21946 -30.95333 1.000 36.83408 157 ASN L C 1
ATOM 5646 O O . ASN B 2 157 ? 8.26179 -37.99042 -31.75088 1.000 38.73877 157 ASN L O 1
ATOM 5657 N N . ALA B 2 158 ? 8.45793 -36.42380 -30.15657 1.000 35.29212 158 ALA L N 1
ATOM 5658 C CA . ALA B 2 158 ? 9.92088 -36.45353 -30.09239 1.000 38.53803 158 ALA L CA 1
ATOM 5659 C C . ALA B 2 158 ? 10.31467 -37.02940 -28.72894 1.000 33.14090 158 ALA L C 1
ATOM 5660 O O . ALA B 2 158 ? 10.11992 -36.38106 -27.70328 1.000 31.96229 158 ALA L O 1
ATOM 5667 N N . LEU B 2 159 ? 10.91583 -38.21444 -28.71932 1.000 34.44271 159 LEU L N 1
ATOM 5668 C CA . LEU B 2 159 ? 11.41679 -38.78397 -27.46246 1.000 32.51591 159 LEU L CA 1
ATOM 5669 C C . LEU B 2 159 ? 12.49335 -37.86620 -26.93706 1.000 34.55605 159 LEU L C 1
ATOM 5670 O O . LEU B 2 159 ? 13.39815 -37.47752 -27.68284 1.000 33.34565 159 LEU L O 1
ATOM 5686 N N . GLN B 2 160 ? 12.33027 -37.44414 -25.69016 1.000 33.81388 160 GLN L N 1
ATOM 5687 C CA . GLN B 2 160 ? 13.22134 -36.47603 -25.07514 1.000 31.48220 160 GLN L CA 1
ATOM 5688 C C . GLN B 2 160 ? 14.47481 -37.14738 -24.51570 1.000 31.67371 160 GLN L C 1
ATOM 5689 O O . GLN B 2 160 ? 14.53715 -38.35526 -24.30578 1.000 29.97297 160 GLN L O 1
ATOM 5703 N N . SER B 2 161 ? 15.51261 -36.33867 -24.32763 1.000 33.22793 161 SER L N 1
ATOM 5704 C CA . SER B 2 161 ? 16.77836 -36.82393 -23.80007 1.000 32.21742 161 SER L CA 1
ATOM 5705 C C . SER B 2 161 ? 17.48304 -35.69755 -23.08440 1.000 37.21491 161 SER L C 1
ATOM 5706 O O . SER B 2 161 ? 17.50584 -34.57563 -23.60955 1.000 36.69112 161 SER L O 1
ATOM 5714 N N . GLY B 2 162 ? 18.06393 -36.00720 -21.91459 1.000 34.70384 162 GLY L N 1
ATOM 5715 C CA . GLY B 2 162 ? 18.95662 -35.08491 -21.26723 1.000 35.65965 162 GLY L CA 1
ATOM 5716 C C . GLY B 2 162 ? 18.25873 -34.01495 -20.44672 1.000 35.09906 162 GLY L C 1
ATOM 5717 O O . GLY B 2 162 ? 18.95604 -33.11190 -19.94290 1.000 34.95491 162 GLY L O 1
ATOM 5721 N N . ASN B 2 163 ? 16.89351 -34.02984 -20.36278 1.000 31.24451 163 ASN L N 1
ATOM 5722 C CA . ASN B 2 163 ? 16.17060 -32.85468 -19.85868 1.000 28.74048 163 ASN L CA 1
ATOM 5723 C C . ASN B 2 163 ? 15.07770 -33.22766 -18.88274 1.000 27.74945 163 ASN L C 1
ATOM 5724 O O . ASN B 2 163 ? 14.12974 -32.45921 -18.66073 1.000 25.24096 163 ASN L O 1
ATOM 5735 N N . SER B 2 164 ? 15.24907 -34.36404 -18.23440 1.000 25.18851 164 SER L N 1
ATOM 5736 C CA . SER B 2 164 ? 14.33695 -34.76965 -17.17500 1.000 26.78306 164 SER L CA 1
ATOM 5737 C C . SER B 2 164 ? 15.13046 -35.29950 -15.97894 1.000 25.16375 164 SER L C 1
ATOM 5738 O O . SER B 2 164 ? 16.28994 -35.72967 -16.08731 1.000 28.55278 164 SER L O 1
ATOM 5746 N N . GLN B 2 165 ? 14.48412 -35.21340 -14.81213 1.000 22.88577 165 GLN L N 1
ATOM 5747 C CA . GLN B 2 165 ? 15.06066 -35.77503 -13.61197 1.000 21.09758 165 GLN L CA 1
ATOM 5748 C C . GLN B 2 165 ? 13.96113 -36.43357 -12.80748 1.000 23.55711 165 GLN L C 1
ATOM 5749 O O . GLN B 2 165 ? 12.89282 -35.85711 -12.66965 1.000 22.20512 165 GLN L O 1
ATOM 5763 N N . GLU B 2 166 ? 14.27871 -37.52927 -12.14928 1.000 20.93456 166 GLU L N 1
ATOM 5764 C CA . GLU B 2 166 ? 13.30667 -38.27597 -11.35232 1.000 23.15785 166 GLU L CA 1
ATOM 5765 C C . GLU B 2 166 ? 13.69099 -38.21650 -9.88744 1.000 22.98144 166 GLU L C 1
ATOM 5766 O O . GLU B 2 166 ? 14.86965 -38.16054 -9.54192 1.000 24.80100 166 GLU L O 1
ATOM 5778 N N . SER B 2 167 ? 12.67560 -38.30943 -9.03073 1.000 21.82816 167 SER L N 1
ATOM 5779 C CA . SER B 2 167 ? 12.85784 -38.38481 -7.59239 1.000 22.68772 167 SER L CA 1
ATOM 5780 C C . SER B 2 167 ? 11.94216 -39.48880 -7.10289 1.000 20.72605 167 SER L C 1
ATOM 5781 O O . SER B 2 167 ? 10.78790 -39.57133 -7.53737 1.000 20.88086 167 SER L O 1
ATOM 5789 N N . VAL B 2 168 ? 12.41369 -40.23340 -6.10810 1.000 21.70053 168 VAL L N 1
ATOM 5790 C CA . VAL B 2 168 ? 11.63636 -41.34671 -5.56130 1.000 25.78933 168 VAL L CA 1
ATOM 5791 C C . VAL B 2 168 ? 11.36244 -41.12872 -4.07242 1.000 23.45178 168 VAL L C 1
ATOM 5792 O O . VAL B 2 168 ? 12.23953 -40.64581 -3.35904 1.000 27.28003 168 VAL L O 1
ATOM 5805 N N . THR B 2 169 ? 10.13112 -41.43240 -3.62100 1.000 24.54789 169 THR L N 1
ATOM 5806 C CA . THR B 2 169 ? 9.82199 -41.34914 -2.18873 1.000 27.83844 169 THR L CA 1
ATOM 5807 C C . THR B 2 169 ? 10.53191 -42.46486 -1.39860 1.000 29.41199 169 THR L C 1
ATOM 5808 O O . THR B 2 169 ? 11.04028 -43.46694 -1.92631 1.000 27.23312 169 THR L O 1
ATOM 5819 N N . GLU B 2 170 ? 10.51206 -42.30943 -0.08912 1.000 29.90160 170 GLU L N 1
ATOM 5820 C CA . GLU B 2 170 ? 10.85196 -43.44179 0.76739 1.000 28.82962 170 GLU L CA 1
ATOM 5821 C C . GLU B 2 170 ? 9.73029 -44.49078 0.70935 1.000 27.22546 170 GLU L C 1
ATOM 5822 O O . GLU B 2 170 ? 8.60496 -44.19874 0.34569 1.000 30.17838 170 GLU L O 1
ATOM 5834 N N . GLN B 2 171 ? 10.02223 -45.70761 1.12338 1.000 23.26418 171 GLN L N 1
ATOM 5835 C CA . GLN B 2 171 ? 9.00061 -46.74985 1.11739 1.000 24.77524 171 GLN L CA 1
ATOM 5836 C C . GLN B 2 171 ? 7.84332 -46.39770 2.03326 1.000 30.68547 171 GLN L C 1
ATOM 5837 O O . GLN B 2 171 ? 8.04214 -45.91839 3.14603 1.000 27.61197 171 GLN L O 1
ATOM 5851 N N . ASP B 2 172 ? 6.64430 -46.74172 1.60131 1.000 27.82173 172 ASP L N 1
ATOM 5852 C CA . ASP B 2 172 ? 5.43196 -46.41194 2.34339 1.000 29.80628 172 ASP L CA 1
ATOM 5853 C C . ASP B 2 172 ? 5.29222 -47.29928 3.57412 1.000 31.39536 172 ASP L C 1
ATOM 5854 O O . ASP B 2 172 ? 5.40333 -48.52639 3.49053 1.000 31.22857 172 ASP L O 1
ATOM 5863 N N . SER B 2 173 ? 5.01123 -46.68036 4.71532 1.000 33.26870 173 SER L N 1
ATOM 5864 C CA . SER B 2 173 ? 4.92571 -47.43323 5.96451 1.000 39.71082 173 SER L CA 1
ATOM 5865 C C . SER B 2 173 ? 3.68494 -48.31379 6.07724 1.000 39.89520 173 SER L C 1
ATOM 5866 O O . SER B 2 173 ? 3.59269 -49.12401 7.01989 1.000 39.42443 173 SER L O 1
ATOM 5874 N N . LYS B 2 174 ? 2.70723 -48.16874 5.19126 1.000 36.28948 174 LYS L N 1
ATOM 5875 C CA . LYS B 2 174 ? 1.49897 -48.99375 5.29705 1.000 35.38541 174 LYS L CA 1
ATOM 5876 C C . LYS B 2 174 ? 1.39796 -50.06383 4.22207 1.000 37.22203 174 LYS L C 1
ATOM 5877 O O . LYS B 2 174 ? 1.06243 -51.22179 4.54582 1.000 40.79799 174 LYS L O 1
ATOM 5896 N N . ASP B 2 175 ? 1.70769 -49.72408 2.94912 1.000 35.92460 175 ASP L N 1
ATOM 5897 C CA . ASP B 2 175 ? 1.61728 -50.69353 1.85824 1.000 36.83667 175 ASP L CA 1
ATOM 5898 C C . ASP B 2 175 ? 2.92798 -51.03884 1.15933 1.000 29.85458 175 ASP L C 1
ATOM 5899 O O . ASP B 2 175 ? 2.92122 -51.82916 0.20302 1.000 30.72430 175 ASP L O 1
ATOM 5908 N N . SER B 2 176 ? 4.04911 -50.52791 1.64202 1.000 27.89115 176 SER L N 1
ATOM 5909 C CA . SER B 2 176 ? 5.38110 -50.87773 1.21271 1.000 25.82664 176 SER L CA 1
ATOM 5910 C C . SER B 2 176 ? 5.68032 -50.51509 -0.22373 1.000 26.47504 176 SER L C 1
ATOM 5911 O O . SER B 2 176 ? 6.63707 -51.06072 -0.77831 1.000 27.32297 176 SER L O 1
ATOM 5919 N N . THR B 2 177 ? 4.89394 -49.63269 -0.81837 1.000 27.48602 177 THR L N 1
ATOM 5920 C CA . THR B 2 177 ? 5.16890 -49.19252 -2.16768 1.000 26.02085 177 THR L CA 1
ATOM 5921 C C . THR B 2 177 ? 6.02945 -47.93275 -2.18329 1.000 25.84993 177 THR L C 1
ATOM 5922 O O . THR B 2 177 ? 6.32098 -47.32120 -1.14757 1.000 25.56503 177 THR L O 1
ATOM 5933 N N . TYR B 2 178 ? 6.38775 -47.51949 -3.40151 1.000 24.13834 178 TYR L N 1
ATOM 5934 C CA . TYR B 2 178 ? 7.09266 -46.28513 -3.70232 1.000 22.85976 178 TYR L CA 1
ATOM 5935 C C . TYR B 2 178 ? 6.27605 -45.38187 -4.61069 1.000 24.85834 178 TYR L C 1
ATOM 5936 O O . TYR B 2 178 ? 5.37035 -45.85143 -5.30535 1.000 21.65541 178 TYR L O 1
ATOM 5954 N N . SER B 2 179 ? 6.61656 -44.08692 -4.65266 1.000 20.94484 179 SER L N 1
ATOM 5955 C CA . SER B 2 179 ? 6.09895 -43.22432 -5.71284 1.000 21.69732 179 SER L CA 1
ATOM 5956 C C . SER B 2 179 ? 7.27044 -42.47664 -6.29888 1.000 21.27740 179 SER L C 1
ATOM 5957 O O . SER B 2 179 ? 8.34833 -42.39823 -5.68956 1.000 22.35998 179 SER L O 1
ATOM 5965 N N . LEU B 2 180 ? 7.07809 -41.94896 -7.50089 1.000 20.65876 180 LEU L N 1
ATOM 5966 C CA . LEU B 2 180 ? 8.16200 -41.37757 -8.27317 1.000 19.09304 180 LEU L CA 1
ATOM 5967 C C . LEU B 2 180 ? 7.64704 -40.19169 -9.05510 1.000 22.23300 180 LEU L C 1
ATOM 5968 O O . LEU B 2 180 ? 6.55678 -40.23905 -9.59868 1.000 21.77383 180 LEU L O 1
ATOM 5984 N N . SER B 2 181 ? 8.40876 -39.12968 -9.10499 1.000 19.68903 181 SER L N 1
ATOM 5985 C CA . SER B 2 181 ? 8.05243 -37.93550 -9.87701 1.000 20.73793 181 SER L CA 1
ATOM 5986 C C . SER B 2 181 ? 9.12465 -37.73666 -10.91239 1.000 20.52610 181 SER L C 1
ATOM 5987 O O . SER B 2 181 ? 10.30556 -37.90378 -10.61983 1.000 22.40674 181 SER L O 1
ATOM 5995 N N . SER B 2 182 ? 8.73400 -37.39741 -12.13948 1.000 21.23307 182 SER L N 1
ATOM 5996 C CA . SER B 2 182 ? 9.67585 -37.08179 -13.19860 1.000 21.45698 182 SER L CA 1
ATOM 5997 C C . SER B 2 182 ? 9.35952 -35.68382 -13.66564 1.000 22.13565 182 SER L C 1
ATOM 5998 O O . SER B 2 182 ? 8.19139 -35.41122 -13.92832 1.000 23.56161 182 SER L O 1
ATOM 6006 N N . THR B 2 183 ? 10.35296 -34.78332 -13.68322 1.000 19.72260 183 THR L N 1
ATOM 6007 C CA . THR B 2 183 ? 10.14126 -33.41656 -14.12503 1.000 20.38315 183 THR L CA 1
ATOM 6008 C C . THR B 2 183 ? 10.88046 -33.23170 -15.43627 1.000 21.33859 183 THR L C 1
ATOM 6009 O O . THR B 2 183 ? 12.08587 -33.44658 -15.48391 1.000 22.76859 183 THR L O 1
ATOM 6020 N N . LEU B 2 184 ? 10.15248 -32.79979 -16.43977 1.000 23.00690 184 LEU L N 1
ATOM 6021 C CA . LEU B 2 184 ? 10.73513 -32.38888 -17.71328 1.000 23.03634 184 LEU L CA 1
ATOM 6022 C C . LEU B 2 184 ? 10.88293 -30.89057 -17.64039 1.000 23.95355 184 LEU L C 1
ATOM 6023 O O . LEU B 2 184 ? 9.87976 -30.18968 -17.50713 1.000 27.02096 184 LEU L O 1
ATOM 6039 N N . THR B 2 185 ? 12.10295 -30.40219 -17.81977 1.000 25.25245 185 THR L N 1
ATOM 6040 C CA . THR B 2 185 ? 12.41514 -28.97883 -17.79726 1.000 27.90076 185 THR L CA 1
ATOM 6041 C C . THR B 2 185 ? 12.59661 -28.42649 -19.21182 1.000 29.97806 185 THR L C 1
ATOM 6042 O O . THR B 2 185 ? 13.43926 -28.91319 -19.97532 1.000 32.01815 185 THR L O 1
ATOM 6053 N N . LEU B 2 186 ? 11.82968 -27.37849 -19.53450 1.000 31.69946 186 LEU L N 1
ATOM 6054 C CA . LEU B 2 186 ? 11.95182 -26.66778 -20.79827 1.000 40.51661 186 LEU L CA 1
ATOM 6055 C C . LEU B 2 186 ? 11.89015 -25.16610 -20.55135 1.000 36.15133 186 LEU L C 1
ATOM 6056 O O . LEU B 2 186 ? 11.32381 -24.68860 -19.56802 1.000 33.61938 186 LEU L O 1
ATOM 6072 N N . SER B 2 187 ? 12.44748 -24.40349 -21.47167 1.000 35.79221 187 SER L N 1
ATOM 6073 C CA . SER B 2 187 ? 12.23487 -22.97234 -21.37450 1.000 35.83478 187 SER L CA 1
ATOM 6074 C C . SER B 2 187 ? 10.76601 -22.67202 -21.65748 1.000 35.72973 187 SER L C 1
ATOM 6075 O O . SER B 2 187 ? 10.06110 -23.46801 -22.26431 1.000 35.51021 187 SER L O 1
ATOM 6083 N N . LYS B 2 188 ? 10.28857 -21.51022 -21.20870 1.000 38.33807 188 LYS L N 1
ATOM 6084 C CA . LYS B 2 188 ? 8.93072 -21.12304 -21.58051 1.000 37.07379 188 LYS L CA 1
ATOM 6085 C C . LYS B 2 188 ? 8.76382 -21.06452 -23.09906 1.000 43.32885 188 LYS L C 1
ATOM 6086 O O . LYS B 2 188 ? 7.75339 -21.51181 -23.65211 1.000 42.09803 188 LYS L O 1
ATOM 6105 N N . ALA B 2 189 ? 9.73873 -20.50354 -23.79617 1.000 41.87631 189 ALA L N 1
ATOM 6106 C CA . ALA B 2 189 ? 9.60276 -20.38020 -25.24333 1.000 48.84872 189 ALA L CA 1
ATOM 6107 C C . ALA B 2 189 ? 9.48568 -21.75261 -25.90528 1.000 41.56224 189 ALA L C 1
ATOM 6108 O O . ALA B 2 189 ? 8.63214 -21.96617 -26.78316 1.000 46.88833 189 ALA L O 1
ATOM 6115 N N . ASP B 2 190 ? 10.30223 -22.70537 -25.46394 1.000 42.49764 190 ASP L N 1
ATOM 6116 C CA . ASP B 2 190 ? 10.25048 -24.03418 -26.04727 1.000 45.15535 190 ASP L CA 1
ATOM 6117 C C . ASP B 2 190 ? 8.95411 -24.72909 -25.68671 1.000 38.25054 190 ASP L C 1
ATOM 6118 O O . ASP B 2 190 ? 8.33747 -25.37315 -26.54450 1.000 39.51723 190 ASP L O 1
ATOM 6127 N N . TYR B 2 191 ? 8.47531 -24.55923 -24.44515 1.000 35.78262 191 TYR L N 1
ATOM 6128 C CA . TYR B 2 191 ? 7.19490 -25.15335 -24.09753 1.000 36.09961 191 TYR L CA 1
ATOM 6129 C C . TYR B 2 191 ? 6.09627 -24.62565 -25.00159 1.000 37.03747 191 TYR L C 1
ATOM 6130 O O . TYR B 2 191 ? 5.28051 -25.38882 -25.52731 1.000 39.28059 191 TYR L O 1
ATOM 6148 N N . GLU B 2 192 ? 6.08448 -23.30769 -25.22589 1.000 40.18160 192 GLU L N 1
ATOM 6149 C CA . GLU B 2 192 ? 5.02187 -22.66899 -25.99051 1.000 43.38985 192 GLU L CA 1
ATOM 6150 C C . GLU B 2 192 ? 5.14714 -22.94687 -27.47574 1.000 42.89431 192 GLU L C 1
ATOM 6151 O O . GLU B 2 192 ? 4.20866 -22.66081 -28.22929 1.000 47.43320 192 GLU L O 1
ATOM 6163 N N . LYS B 2 193 ? 6.27930 -23.50521 -27.90199 1.000 42.68713 193 LYS L N 1
ATOM 6164 C CA . LYS B 2 193 ? 6.47857 -23.85388 -29.30024 1.000 48.00169 193 LYS L CA 1
ATOM 6165 C C . LYS B 2 193 ? 5.83149 -25.17951 -29.69126 1.000 44.90494 193 LYS L C 1
ATOM 6166 O O . LYS B 2 193 ? 5.62804 -25.43057 -30.89062 1.000 47.49916 193 LYS L O 1
ATOM 6185 N N . HIS B 2 194 ? 5.54357 -26.03530 -28.71716 1.000 45.31042 194 HIS L N 1
ATOM 6186 C CA . HIS B 2 194 ? 5.09973 -27.39274 -28.97313 1.000 42.13636 194 HIS L CA 1
ATOM 6187 C C . HIS B 2 194 ? 3.71200 -27.62278 -28.40137 1.000 41.02107 194 HIS L C 1
ATOM 6188 O O . HIS B 2 194 ? 3.19628 -26.85009 -27.58707 1.000 43.90030 194 HIS L O 1
ATOM 6202 N N . LYS B 2 195 ? 3.13386 -28.74682 -28.80100 1.000 41.53329 195 LYS L N 1
ATOM 6203 C CA . LYS B 2 195 ? 1.71037 -28.99723 -28.59304 1.000 42.08609 195 LYS L CA 1
ATOM 6204 C C . LYS B 2 195 ? 1.43341 -30.19782 -27.70656 1.000 43.29744 195 LYS L C 1
ATOM 6205 O O . LYS B 2 195 ? 0.76461 -30.06114 -26.66019 1.000 39.04393 195 LYS L O 1
ATOM 6224 N N . VAL B 2 196 ? 1.91643 -31.37448 -28.09544 1.000 39.76603 196 VAL L N 1
ATOM 6225 C CA . VAL B 2 196 ? 1.55431 -32.61634 -27.41943 1.000 38.29656 196 VAL L CA 1
ATOM 6226 C C . VAL B 2 196 ? 2.65044 -33.00413 -26.46127 1.000 35.34818 196 VAL L C 1
ATOM 6227 O O . VAL B 2 196 ? 3.79498 -33.19530 -26.86809 1.000 35.40294 196 VAL L O 1
ATOM 6240 N N . TYR B 2 197 ? 2.29800 -33.10023 -25.18229 1.000 33.18012 197 TYR L N 1
ATOM 6241 C CA . TYR B 2 197 ? 3.21937 -33.55246 -24.14873 1.000 30.60939 197 TYR L CA 1
ATOM 6242 C C . TYR B 2 197 ? 2.75211 -34.90521 -23.60912 1.000 29.78603 197 TYR L C 1
ATOM 6243 O O . TYR B 2 197 ? 1.60398 -35.03305 -23.15663 1.000 31.90610 197 TYR L O 1
ATOM 6261 N N . ALA B 2 198 ? 3.67709 -35.86906 -23.51036 1.000 28.96720 198 ALA L N 1
ATOM 6262 C CA . ALA B 2 198 ? 3.31670 -37.20050 -23.05237 1.000 28.46381 198 ALA L CA 1
ATOM 6263 C C . ALA B 2 198 ? 4.41345 -37.84086 -22.23261 1.000 26.67574 198 ALA L C 1
ATOM 6264 O O . ALA B 2 198 ? 5.60369 -37.65485 -22.52963 1.000 28.51789 198 ALA L O 1
ATOM 6271 N N A CYS B 2 199 ? 4.04087 -38.52242 -21.13833 0.519 25.71956 199 CYS L N 1
ATOM 6272 N N B CYS B 2 199 ? 3.99728 -38.60053 -21.20863 0.481 25.77307 199 CYS L N 1
ATOM 6273 C CA A CYS B 2 199 ? 4.99691 -39.36463 -20.42752 0.519 26.98646 199 CYS L CA 1
ATOM 6274 C CA B CYS B 2 199 ? 4.85460 -39.40041 -20.33658 0.481 26.64292 199 CYS L CA 1
ATOM 6275 C C A CYS B 2 199 ? 4.58455 -40.82673 -20.55244 0.519 28.82339 199 CYS L C 1
ATOM 6276 C C B CYS B 2 199 ? 4.53394 -40.87261 -20.55685 0.481 28.83892 199 CYS L C 1
ATOM 6277 O O A CYS B 2 199 ? 3.40517 -41.16567 -20.43095 0.519 28.10129 199 CYS L O 1
ATOM 6278 O O B CYS B 2 199 ? 3.36660 -41.26746 -20.49754 0.481 28.11477 199 CYS L O 1
ATOM 6291 N N . GLU B 2 200 ? 5.54324 -41.66692 -20.91296 1.000 28.39570 200 GLU L N 1
ATOM 6292 C CA . GLU B 2 200 ? 5.33088 -43.08306 -21.19390 1.000 28.94963 200 GLU L CA 1
ATOM 6293 C C . GLU B 2 200 ? 6.08757 -43.89612 -20.16923 1.000 30.59788 200 GLU L C 1
ATOM 6294 O O . GLU B 2 200 ? 7.29445 -43.69131 -19.99682 1.000 30.12391 200 GLU L O 1
ATOM 6307 N N . VAL B 2 201 ? 5.39594 -44.84575 -19.52499 1.000 27.02703 201 VAL L N 1
ATOM 6308 C CA . VAL B 2 201 ? 5.90394 -45.50437 -18.32731 1.000 26.83195 201 VAL L CA 1
ATOM 6309 C C . VAL B 2 201 ? 5.95047 -47.00126 -18.58371 1.000 30.22787 201 VAL L C 1
ATOM 6310 O O . VAL B 2 201 ? 4.95502 -47.59571 -19.02334 1.000 30.41606 201 VAL L O 1
ATOM 6323 N N . THR B 2 202 ? 7.11711 -47.59038 -18.34841 1.000 26.60987 202 THR L N 1
ATOM 6324 C CA . THR B 2 202 ? 7.34192 -49.02952 -18.40422 1.000 28.27099 202 THR L CA 1
ATOM 6325 C C . THR B 2 202 ? 7.64217 -49.50117 -16.98125 1.000 28.26830 202 THR L C 1
ATOM 6326 O O . THR B 2 202 ? 8.37425 -48.82981 -16.24676 1.000 34.36807 202 THR L O 1
ATOM 6337 N N . HIS B 2 203 ? 7.13279 -50.67592 -16.62525 1.000 28.71074 203 HIS L N 1
ATOM 6338 C CA . HIS B 2 203 ? 7.31228 -51.19984 -15.27558 1.000 29.08978 203 HIS L CA 1
ATOM 6339 C C . HIS B 2 203 ? 7.01497 -52.68689 -15.31496 1.000 33.42494 203 HIS L C 1
ATOM 6340 O O . HIS B 2 203 ? 6.21104 -53.14590 -16.12979 1.000 33.38654 203 HIS L O 1
ATOM 6354 N N . GLN B 2 204 ? 7.66748 -53.43570 -14.43075 1.000 30.71336 204 GLN L N 1
ATOM 6355 C CA . GLN B 2 204 ? 7.55491 -54.88907 -14.42130 1.000 35.91129 204 GLN L CA 1
ATOM 6356 C C . GLN B 2 204 ? 6.09547 -55.32501 -14.28474 1.000 35.14337 204 GLN L C 1
ATOM 6357 O O . GLN B 2 204 ? 5.71095 -56.37871 -14.79131 1.000 35.57678 204 GLN L O 1
ATOM 6371 N N . GLY B 2 205 ? 5.27311 -54.52529 -13.60943 1.000 34.40846 205 GLY L N 1
ATOM 6372 C CA . GLY B 2 205 ? 3.87574 -54.86764 -13.38717 1.000 34.69462 205 GLY L CA 1
ATOM 6373 C C . GLY B 2 205 ? 2.95855 -54.54698 -14.54438 1.000 34.07744 205 GLY L C 1
ATOM 6374 O O . GLY B 2 205 ? 1.79674 -54.97098 -14.53242 1.000 40.33593 205 GLY L O 1
ATOM 6378 N N . LEU B 2 206 ? 3.46393 -53.87220 -15.56955 1.000 38.40693 206 LEU L N 1
ATOM 6379 C CA . LEU B 2 206 ? 2.70579 -53.61012 -16.79718 1.000 38.52415 206 LEU L CA 1
ATOM 6380 C C . LEU B 2 206 ? 3.11437 -54.52197 -17.95493 1.000 42.55507 206 LEU L C 1
ATOM 6381 O O . LEU B 2 206 ? 4.30338 -54.67348 -18.22666 1.000 42.61842 206 LEU L O 1
ATOM 6397 N N . SER B 2 207 ? 2.12861 -55.11192 -18.65040 1.000 42.74672 207 SER L N 1
ATOM 6398 C CA . SER B 2 207 ? 2.42217 -55.94058 -19.81626 1.000 45.93294 207 SER L CA 1
ATOM 6399 C C . SER B 2 207 ? 2.73902 -55.08639 -21.02883 1.000 46.86821 207 SER L C 1
ATOM 6400 O O . SER B 2 207 ? 3.43554 -55.55523 -21.93883 1.000 57.10021 207 SER L O 1
ATOM 6408 N N . SER B 2 208 ? 2.23183 -53.85386 -21.07455 1.000 48.94317 208 SER L N 1
ATOM 6409 C CA . SER B 2 208 ? 2.57477 -52.89882 -22.12307 1.000 52.71362 208 SER L CA 1
ATOM 6410 C C . SER B 2 208 ? 2.73065 -51.52231 -21.49282 1.000 51.58163 208 SER L C 1
ATOM 6411 O O . SER B 2 208 ? 2.11935 -51.25219 -20.45182 1.000 40.28644 208 SER L O 1
ATOM 6419 N N . PRO B 2 209 ? 3.53203 -50.63358 -22.09114 1.000 42.32594 209 PRO L N 1
ATOM 6420 C CA . PRO B 2 209 ? 3.72242 -49.30885 -21.46791 1.000 39.38182 209 PRO L CA 1
ATOM 6421 C C . PRO B 2 209 ? 2.41613 -48.54118 -21.36990 1.000 38.68897 209 PRO L C 1
ATOM 6422 O O . PRO B 2 209 ? 1.47346 -48.77781 -22.12627 1.000 39.42885 209 PRO L O 1
ATOM 6433 N N . VAL B 2 210 ? 2.39649 -47.57284 -20.45256 1.000 34.60821 210 VAL L N 1
ATOM 6434 C CA . VAL B 2 210 ? 1.22964 -46.73460 -20.18855 1.000 35.84064 210 VAL L CA 1
ATOM 6435 C C . VAL B 2 210 ? 1.60475 -45.29351 -20.51374 1.000 33.24712 210 VAL L C 1
ATOM 6436 O O . VAL B 2 210 ? 2.66740 -44.81301 -20.09773 1.000 32.00493 210 VAL L O 1
ATOM 6449 N N . THR B 2 211 ? 0.76929 -44.61686 -21.30501 1.000 31.74275 211 THR L N 1
ATOM 6450 C CA . THR B 2 211 ? 1.05553 -43.23755 -21.68274 1.000 30.75617 211 THR L CA 1
ATOM 6451 C C . THR B 2 211 ? -0.03544 -42.27453 -21.21417 1.000 33.64774 211 THR L C 1
ATOM 6452 O O . THR B 2 211 ? -1.21608 -42.53249 -21.42774 1.000 36.26928 211 THR L O 1
ATOM 6463 N N . LYS B 2 212 ? 0.35076 -41.19770 -20.51830 1.000 28.03359 212 LYS L N 1
ATOM 6464 C CA . LYS B 2 212 ? -0.57002 -40.10398 -20.23969 1.000 30.77809 212 LYS L CA 1
ATOM 6465 C C . LYS B 2 212 ? -0.11876 -38.85374 -20.99185 1.000 28.70546 212 LYS L C 1
ATOM 6466 O O . LYS B 2 212 ? 1.08652 -38.59952 -21.11025 1.000 28.23900 212 LYS L O 1
ATOM 6485 N N . SER B 2 213 ? -1.07641 -38.06685 -21.48013 1.000 30.39279 213 SER L N 1
ATOM 6486 C CA . SER B 2 213 ? -0.68344 -36.91540 -22.26574 1.000 30.97899 213 SER L CA 1
ATOM 6487 C C . SER B 2 213 ? -1.66233 -35.76587 -22.06409 1.000 32.84247 213 SER L C 1
ATOM 6488 O O . SER B 2 213 ? -2.80292 -35.93956 -21.60239 1.000 33.24910 213 SER L O 1
ATOM 6496 N N . PHE B 2 214 ? -1.21503 -34.59615 -22.51840 1.000 32.34171 214 PHE L N 1
ATOM 6497 C CA . PHE B 2 214 ? -2.10888 -33.46049 -22.72517 1.000 34.29347 214 PHE L CA 1
ATOM 6498 C C . PHE B 2 214 ? -1.64125 -32.63938 -23.90880 1.000 35.67029 214 PHE L C 1
ATOM 6499 O O . PHE B 2 214 ? -0.47695 -32.70759 -24.29414 1.000 35.57670 214 PHE L O 1
ATOM 6516 N N . ASN B 2 215 ? -2.55379 -31.81889 -24.44881 1.000 38.30630 215 ASN L N 1
ATOM 6517 C CA . ASN B 2 215 ? -2.24514 -30.89420 -25.52123 1.000 40.06548 215 ASN L CA 1
ATOM 6518 C C . ASN B 2 215 ? -2.21005 -29.48616 -24.95490 1.000 48.60026 215 ASN L C 1
ATOM 6519 O O . ASN B 2 215 ? -3.18140 -29.04616 -24.33868 1.000 49.61952 215 ASN L O 1
ATOM 6530 N N . ARG B 2 216 ? -1.09908 -28.78253 -25.16532 1.000 46.50295 216 ARG L N 1
ATOM 6531 C CA . ARG B 2 216 ? -0.94902 -27.44494 -24.61131 1.000 45.66170 216 ARG L CA 1
ATOM 6532 C C . ARG B 2 216 ? -2.08356 -26.55682 -25.12321 1.000 49.19927 216 ARG L C 1
ATOM 6533 O O . ARG B 2 216 ? -2.43831 -26.58410 -26.30913 1.000 53.04594 216 ARG L O 1
ATOM 6554 N N . GLY B 2 217 ? -2.64556 -25.77248 -24.20819 1.000 57.23302 217 GLY L N 1
ATOM 6555 C CA . GLY B 2 217 ? -3.84428 -25.01861 -24.48345 1.000 75.33009 217 GLY L CA 1
ATOM 6556 C C . GLY B 2 217 ? -5.07385 -25.87429 -24.67410 1.000 80.82228 217 GLY L C 1
ATOM 6557 O O . GLY B 2 217 ? -6.01767 -25.44045 -25.35295 1.000 75.24338 217 GLY L O 1
ATOM 6561 N N . GLU B 2 218 ? -5.09725 -27.07331 -24.08268 1.000 80.13332 218 GLU L N 1
ATOM 6562 C CA . GLU B 2 218 ? -6.18458 -28.03137 -24.30624 1.000 85.37123 218 GLU L CA 1
ATOM 6563 C C . GLU B 2 218 ? -6.47947 -28.19004 -25.79521 1.000 70.54314 218 GLU L C 1
ATOM 6564 O O . GLU B 2 218 ? -5.62815 -27.89663 -26.63155 1.000 76.52702 218 GLU L O 1
ATOM 6576 N N . GLU C 3 1 ? 2.95984 -35.00906 35.78596 1.000 52.86276 132 GLU P N 1
ATOM 6577 C CA . GLU C 3 1 ? 4.34482 -35.12992 35.30308 1.000 55.52118 132 GLU P CA 1
ATOM 6578 C C . GLU C 3 1 ? 4.73183 -36.59226 35.15669 1.000 49.70135 132 GLU P C 1
ATOM 6579 O O . GLU C 3 1 ? 4.25795 -37.44835 35.93209 1.000 49.62321 132 GLU P O 1
ATOM 6590 N N . THR C 3 2 ? 5.66914 -36.87878 34.25484 1.000 44.87874 133 THR P N 1
ATOM 6591 C CA . THR C 3 2 ? 6.21838 -38.21722 34.21570 1.000 42.83625 133 THR P CA 1
ATOM 6592 C C . THR C 3 2 ? 7.19010 -38.37040 35.38348 1.000 40.68447 133 THR P C 1
ATOM 6593 O O . THR C 3 2 ? 7.66882 -37.38074 35.93564 1.000 40.30203 133 THR P O 1
ATOM 6604 N N . PHE C 3 3 ? 7.50759 -39.61406 35.72876 1.000 39.58723 134 PHE P N 1
ATOM 6605 C CA . PHE C 3 3 ? 8.34939 -39.87175 36.89719 1.000 38.17234 134 PHE P CA 1
ATOM 6606 C C . PHE C 3 3 ? 9.81091 -39.48115 36.65515 1.000 35.52327 134 PHE P C 1
ATOM 6607 O O . PHE C 3 3 ? 10.39122 -39.83546 35.62839 1.000 34.03298 134 PHE P O 1
ATOM 6624 N N . THR C 3 4 ? 10.42741 -38.77680 37.60432 1.000 35.19962 135 THR P N 1
ATOM 6625 C CA . THR C 3 4 ? 11.87084 -38.56782 37.63360 1.000 33.18851 135 THR P CA 1
ATOM 6626 C C . THR C 3 4 ? 12.40776 -38.83569 39.02512 1.000 33.20929 135 THR P C 1
ATOM 6627 O O . THR C 3 4 ? 11.63215 -39.07041 39.94694 1.000 34.79123 135 THR P O 1
ATOM 6638 N N . ASN C 3 5 ? 13.72819 -38.78284 39.15230 1.000 31.81324 136 ASN P N 1
ATOM 6639 C CA . ASN C 3 5 ? 14.41316 -38.90080 40.45116 1.000 32.16258 136 ASN P CA 1
ATOM 6640 C C . ASN C 3 5 ? 15.34644 -37.71082 40.57856 1.000 32.10932 136 ASN P C 1
ATOM 6641 O O . ASN C 3 5 ? 16.14703 -37.44040 39.68959 1.000 30.97169 136 ASN P O 1
ATOM 6652 N N . LYS C 3 6 ? 15.23322 -36.97699 41.66631 1.000 33.64442 137 LYS P N 1
ATOM 6653 C CA . LYS C 3 6 ? 16.10933 -35.85415 41.90723 1.000 34.13245 137 LYS P CA 1
ATOM 6654 C C . LYS C 3 6 ? 17.53323 -36.30277 42.16980 1.000 34.26308 137 LYS P C 1
ATOM 6655 O O . LYS C 3 6 ? 18.45161 -35.52856 41.93744 1.000 33.64027 137 LYS P O 1
ATOM 6674 N N . LEU C 3 7 ? 17.74311 -37.53477 42.65110 1.000 33.12592 138 LEU P N 1
ATOM 6675 C CA . LEU C 3 7 ? 19.09664 -38.06917 42.82189 1.000 32.74721 138 LEU P CA 1
ATOM 6676 C C . LEU C 3 7 ? 19.86370 -38.15679 41.50659 1.000 31.04557 138 LEU P C 1
ATOM 6677 O O . LEU C 3 7 ? 19.45694 -38.85238 40.56632 1.000 30.06500 138 LEU P O 1
ATOM 6693 N N . LYS C 3 8 ? 21.01728 -37.50641 41.46683 1.000 31.49794 139 LYS P N 1
ATOM 6694 C CA . LYS C 3 8 ? 21.80964 -37.50761 40.24716 1.000 30.27725 139 LYS P CA 1
ATOM 6695 C C . LYS C 3 8 ? 22.51454 -38.85372 40.14683 1.000 29.33561 139 LYS P C 1
ATOM 6696 O O . LYS C 3 8 ? 23.18253 -39.26843 41.09302 1.000 30.43154 139 LYS P O 1
ATOM 6715 N N . GLU C 3 9 ? 22.45050 -39.48424 38.96829 1.000 27.61479 140 GLU P N 1
ATOM 6716 C CA . GLU C 3 9 ? 23.09363 -40.76765 38.72330 1.000 26.74507 140 GLU P CA 1
ATOM 6717 C C . GLU C 3 9 ? 23.72740 -40.68773 37.34126 1.000 25.54007 140 GLU P C 1
ATOM 6718 O O . GLU C 3 9 ? 23.41461 -39.80015 36.53907 1.000 25.32408 140 GLU P O 1
ATOM 6730 N N . LYS C 3 10 ? 24.61096 -41.64926 37.05497 1.000 25.01146 141 LYS P N 1
ATOM 6731 C CA . LYS C 3 10 ? 25.32061 -41.66209 35.78077 1.000 24.08104 141 LYS P CA 1
ATOM 6732 C C . LYS C 3 10 ? 24.37559 -41.63754 34.59320 1.000 22.75396 141 LYS P C 1
ATOM 6733 O O . LYS C 3 10 ? 24.61071 -40.88494 33.64139 1.000 22.68494 141 LYS P O 1
ATOM 6752 N N . HIS C 3 11 ? 23.27667 -42.42550 34.65649 1.000 22.14371 142 HIS P N 1
ATOM 6753 C CA . HIS C 3 11 ? 22.18051 -42.28607 33.70214 1.000 21.54877 142 HIS P CA 1
ATOM 6754 C C . HIS C 3 11 ? 20.85601 -42.14904 34.43389 1.000 22.31291 142 HIS P C 1
ATOM 6755 O O . HIS C 3 11 ? 20.61596 -42.80265 35.46777 1.000 24.67021 142 HIS P O 1
ATOM 6769 N N . THR C 3 12 ? 20.04612 -41.24333 33.89744 1.000 22.72591 143 THR P N 1
ATOM 6770 C CA . THR C 3 12 ? 18.77706 -40.91384 34.50604 1.000 23.80047 143 THR P CA 1
ATOM 6771 C C . THR C 3 12 ? 17.62223 -41.60248 33.78064 1.000 23.81456 143 THR P C 1
ATOM 6772 O O . THR C 3 12 ? 17.76665 -42.06800 32.64760 1.000 24.08212 143 THR P O 1
ATOM 6783 N N . ASP C 3 13 ? 16.47795 -41.70834 34.48787 1.000 25.02953 144 ASP P N 1
ATOM 6784 C CA . ASP C 3 13 ? 15.21809 -42.20583 33.92056 1.000 25.84703 144 ASP P CA 1
ATOM 6785 C C . ASP C 3 13 ? 15.32397 -43.62645 33.39146 1.000 25.15497 144 ASP P C 1
ATOM 6786 O O . ASP C 3 13 ? 14.92885 -43.92613 32.25488 1.000 30.14589 144 ASP P O 1
ATOM 6795 N N . LEU C 3 14 ? 15.90010 -44.49162 34.21686 1.000 25.45167 145 LEU P N 1
ATOM 6796 C CA . LEU C 3 14 ? 16.03558 -45.89459 33.94576 1.000 29.81342 145 LEU P CA 1
ATOM 6797 C C . LEU C 3 14 ? 15.22854 -46.77147 34.86365 1.000 53.56878 145 LEU P C 1
ATOM 6798 O O . LEU C 3 14 ? 14.61609 -47.68392 34.35698 1.000 54.09986 145 LEU P O 1
#

B-factor: mean 34.19, std 14.05, range [14.2, 114.87]